Protein AF-A0A936BWC4-F1 (afdb_monomer_lite)

Structure (mmCIF, N/CA/C/O backbone):
data_AF-A0A936BWC4-F1
#
_entry.id   AF-A0A936BWC4-F1
#
loop_
_atom_site.group_PDB
_atom_site.id
_atom_site.type_symbol
_atom_site.label_atom_id
_atom_site.label_alt_id
_atom_site.label_comp_id
_atom_site.label_asym_id
_atom_site.label_entity_id
_atom_site.label_seq_id
_atom_site.pdbx_PDB_ins_code
_atom_site.Cartn_x
_atom_site.Cartn_y
_atom_site.Cartn_z
_atom_site.occupancy
_atom_site.B_iso_or_equiv
_atom_site.auth_seq_id
_atom_site.auth_comp_id
_atom_site.auth_asym_id
_atom_site.auth_atom_id
_atom_site.pdbx_PDB_model_num
ATOM 1 N N . MET A 1 1 ? 7.827 -26.184 -16.602 1.00 57.34 1 MET A N 1
ATOM 2 C CA . MET A 1 1 ? 8.143 -24.738 -16.636 1.00 57.34 1 MET A CA 1
ATOM 3 C C . MET A 1 1 ? 9.654 -24.583 -16.712 1.00 57.34 1 MET A C 1
ATOM 5 O O . MET A 1 1 ? 10.351 -25.409 -16.136 1.00 57.34 1 MET A O 1
ATOM 9 N N . ARG A 1 2 ? 10.163 -23.606 -17.473 1.00 60.75 2 ARG A N 1
ATOM 10 C CA . ARG A 1 2 ? 11.603 -23.289 -17.476 1.00 60.75 2 ARG A CA 1
ATOM 11 C C . ARG A 1 2 ? 11.925 -22.567 -16.154 1.00 60.75 2 ARG A C 1
ATOM 13 O O . ARG A 1 2 ? 11.067 -21.820 -15.697 1.00 60.75 2 ARG A O 1
ATOM 20 N N . ASN A 1 3 ? 13.107 -22.794 -15.576 1.00 69.69 3 ASN A N 1
ATOM 21 C CA . ASN A 1 3 ? 13.651 -22.078 -14.404 1.00 69.69 3 ASN A CA 1
ATOM 22 C C . ASN A 1 3 ? 12.937 -22.353 -13.057 1.00 69.69 3 ASN A C 1
ATOM 24 O O . ASN A 1 3 ? 12.121 -21.540 -12.626 1.00 69.69 3 ASN A O 1
ATOM 28 N N . PRO A 1 4 ? 13.195 -23.501 -12.395 1.00 76.31 4 PRO A N 1
ATOM 29 C CA . PRO A 1 4 ? 12.682 -23.763 -11.050 1.00 76.31 4 PRO A CA 1
ATOM 30 C C . PRO A 1 4 ? 13.373 -22.867 -10.012 1.00 76.31 4 PRO A C 1
ATOM 32 O O . PRO A 1 4 ? 14.599 -22.812 -9.953 1.00 76.31 4 PRO A O 1
ATOM 35 N N . GLY A 1 5 ? 12.589 -22.208 -9.167 1.00 75.88 5 GLY A N 1
ATOM 36 C CA . GLY A 1 5 ? 13.074 -21.261 -8.176 1.00 75.88 5 GLY A CA 1
ATOM 37 C C . GLY A 1 5 ? 11.948 -20.677 -7.328 1.00 75.88 5 GLY A C 1
ATOM 38 O O . GLY A 1 5 ? 10.837 -20.489 -7.823 1.00 75.88 5 GLY A O 1
ATOM 39 N N . GLY A 1 6 ? 12.238 -20.431 -6.051 1.00 79.69 6 GLY A N 1
ATOM 40 C CA . GLY A 1 6 ? 11.309 -19.837 -5.092 1.00 79.69 6 GLY A CA 1
ATOM 41 C C . GLY A 1 6 ? 11.522 -18.334 -4.912 1.00 79.69 6 GLY A C 1
ATOM 42 O O . GLY A 1 6 ? 12.549 -17.772 -5.311 1.00 79.69 6 GLY A O 1
ATOM 43 N N . ILE A 1 7 ? 10.556 -17.678 -4.268 1.00 82.50 7 ILE A N 1
ATOM 44 C CA . ILE A 1 7 ? 10.569 -16.220 -4.041 1.00 82.50 7 ILE A CA 1
ATOM 45 C C . ILE A 1 7 ? 11.791 -15.781 -3.207 1.00 82.50 7 ILE A C 1
ATOM 47 O O . ILE A 1 7 ? 12.317 -14.680 -3.406 1.00 82.50 7 ILE A O 1
ATOM 51 N N . ASP A 1 8 ? 12.265 -16.653 -2.313 1.00 73.56 8 ASP A N 1
ATOM 52 C CA . ASP A 1 8 ? 13.177 -16.306 -1.219 1.00 73.56 8 ASP A CA 1
ATOM 53 C C . ASP A 1 8 ? 14.677 -16.528 -1.466 1.00 73.56 8 ASP A C 1
ATOM 55 O O . ASP A 1 8 ? 15.467 -16.297 -0.551 1.00 73.56 8 ASP A O 1
ATOM 59 N N . GLY A 1 9 ? 15.141 -16.905 -2.665 1.00 57.78 9 GLY A N 1
ATOM 60 C CA . GLY A 1 9 ? 16.605 -16.980 -2.822 1.00 57.78 9 GLY A CA 1
ATOM 61 C C . GLY A 1 9 ? 17.213 -17.566 -4.082 1.00 57.78 9 GLY A C 1
ATOM 62 O O . GLY A 1 9 ? 18.436 -17.586 -4.192 1.00 57.78 9 GLY A O 1
ATOM 63 N N . THR A 1 10 ? 16.428 -18.022 -5.050 1.00 61.81 10 THR A N 1
ATOM 64 C CA . THR A 1 10 ? 16.992 -18.476 -6.327 1.00 61.81 10 THR A CA 1
ATOM 65 C C . THR A 1 10 ? 17.043 -17.310 -7.307 1.00 61.81 10 THR A C 1
ATOM 67 O O . THR A 1 10 ? 16.024 -16.677 -7.581 1.00 61.81 10 THR A O 1
ATOM 70 N N . GLY A 1 11 ? 18.234 -16.999 -7.825 1.00 60.53 11 GLY A N 1
ATOM 71 C CA . GLY A 1 11 ? 18.373 -16.065 -8.941 1.00 60.53 11 GLY A CA 1
ATOM 72 C C . GLY A 1 11 ? 17.590 -16.569 -10.157 1.00 60.53 11 GLY A C 1
ATOM 73 O O . GLY A 1 11 ? 17.569 -17.764 -10.423 1.00 60.53 11 GLY A O 1
ATOM 74 N N . TYR A 1 12 ? 16.950 -15.657 -10.890 1.00 61.03 12 TYR A N 1
ATOM 75 C CA . TYR A 1 12 ? 16.032 -15.988 -11.990 1.00 61.03 12 TYR A CA 1
ATOM 76 C C . TYR A 1 12 ? 16.697 -16.710 -13.184 1.00 61.03 12 TYR A C 1
ATOM 78 O O . TYR A 1 12 ? 16.016 -17.391 -13.957 1.00 61.03 12 TYR A O 1
ATOM 86 N N . LEU A 1 13 ? 18.009 -16.537 -13.390 1.00 62.19 13 LEU A N 1
ATOM 87 C CA . LEU A 1 13 ? 18.716 -17.171 -14.506 1.00 62.19 13 LEU A CA 1
ATOM 88 C C . LEU A 1 13 ? 19.193 -18.577 -14.145 1.00 62.19 13 LEU A C 1
ATOM 90 O O . LEU A 1 13 ? 19.950 -18.766 -13.193 1.00 62.19 13 LEU A O 1
ATOM 94 N N . HIS A 1 14 ? 18.805 -19.532 -14.987 1.00 54.62 14 HIS A N 1
ATOM 95 C CA . HIS A 1 14 ? 19.288 -20.906 -14.978 1.00 54.62 14 HIS A CA 1
ATOM 96 C C . HIS A 1 14 ? 19.858 -21.228 -16.362 1.00 54.62 14 HIS A C 1
ATOM 98 O O . HIS A 1 14 ? 19.198 -20.978 -17.371 1.00 54.62 14 HIS A O 1
ATOM 104 N N . GLY A 1 15 ? 21.068 -21.780 -16.406 1.00 55.44 15 GLY A N 1
ATOM 105 C CA . GLY A 1 15 ? 21.727 -22.202 -17.641 1.00 55.44 15 GLY A CA 1
ATOM 106 C C . GLY A 1 15 ? 23.245 -22.045 -17.582 1.00 55.44 15 GLY A C 1
ATOM 107 O O . GLY A 1 15 ? 23.759 -21.144 -16.917 1.00 55.44 15 GLY A O 1
ATOM 108 N N . ASP A 1 16 ? 23.949 -22.919 -18.298 1.00 45.16 16 ASP A N 1
ATOM 109 C CA . ASP A 1 16 ? 25.395 -22.826 -18.488 1.00 45.16 16 ASP A CA 1
ATOM 110 C C . ASP A 1 16 ? 25.703 -21.651 -19.431 1.00 45.16 16 ASP A C 1
ATOM 112 O O . ASP A 1 16 ? 25.158 -21.568 -20.531 1.00 45.16 16 ASP A O 1
ATOM 116 N N . GLY A 1 17 ? 26.547 -20.711 -18.993 1.00 56.59 17 GLY A N 1
ATOM 117 C CA . GLY A 1 17 ? 26.944 -19.540 -19.794 1.00 56.59 17 GLY A CA 1
ATOM 118 C C . GLY A 1 17 ? 26.874 -18.193 -19.074 1.00 56.59 17 GLY A C 1
ATOM 119 O O . GLY A 1 17 ? 27.332 -17.190 -19.622 1.00 56.59 17 GLY A O 1
ATOM 120 N N . HIS A 1 18 ? 26.354 -18.147 -17.845 1.00 62.75 18 HIS A N 1
ATOM 121 C CA . HIS A 1 18 ? 26.361 -16.930 -17.035 1.00 62.75 18 HIS A CA 1
ATOM 122 C C . HIS A 1 18 ? 27.593 -16.861 -16.132 1.00 62.75 18 HIS A C 1
ATOM 124 O O . HIS A 1 18 ? 27.935 -17.814 -15.432 1.00 62.75 18 HIS A O 1
ATOM 130 N N . SER A 1 19 ? 28.280 -15.718 -16.126 1.00 61.59 19 SER A N 1
ATOM 131 C CA . SER A 1 19 ? 29.430 -15.528 -15.238 1.00 61.59 19 SER A CA 1
ATOM 132 C C . SER A 1 19 ? 28.981 -15.418 -13.775 1.00 61.59 19 SER A C 1
ATOM 134 O O . SER A 1 19 ? 27.882 -14.950 -13.473 1.00 61.59 19 SER A O 1
ATOM 136 N N . ALA A 1 20 ? 29.854 -15.768 -12.827 1.00 61.00 20 ALA A N 1
ATOM 137 C CA . ALA A 1 20 ? 29.590 -15.554 -11.399 1.00 61.00 20 ALA A CA 1
ATOM 138 C C . ALA A 1 20 ? 29.299 -14.071 -11.066 1.00 61.00 20 ALA A C 1
ATOM 140 O O . ALA A 1 20 ? 28.555 -13.767 -10.136 1.00 61.00 20 ALA A O 1
ATOM 141 N N . LEU A 1 21 ? 29.854 -13.145 -11.856 1.00 61.41 21 LEU A N 1
ATOM 142 C CA . LEU A 1 21 ? 29.560 -11.711 -11.796 1.00 61.41 21 LEU A CA 1
ATOM 143 C C . LEU A 1 21 ? 28.125 -11.398 -12.234 1.00 61.41 21 LEU A C 1
ATOM 145 O O . LEU A 1 21 ? 27.461 -10.610 -11.569 1.00 61.41 21 LEU A O 1
ATOM 149 N N . GLN A 1 22 ? 27.625 -12.045 -13.291 1.00 61.91 22 GLN A N 1
ATOM 150 C CA . GLN A 1 22 ? 26.219 -11.943 -13.685 1.00 61.91 22 GLN A CA 1
ATOM 151 C C . GLN A 1 22 ? 25.312 -12.514 -12.595 1.00 61.91 22 GLN A C 1
ATOM 153 O O . GLN A 1 22 ? 24.402 -11.819 -12.173 1.00 61.91 22 GLN A O 1
ATOM 158 N N . HIS A 1 23 ? 25.606 -13.691 -12.034 1.00 62.25 23 HIS A N 1
ATOM 159 C CA . HIS A 1 23 ? 24.830 -14.242 -10.911 1.00 62.25 23 HIS A CA 1
ATOM 160 C C . HIS A 1 23 ? 24.788 -13.330 -9.679 1.00 62.25 23 HIS A C 1
ATOM 162 O O . HIS A 1 23 ? 23.748 -13.235 -9.037 1.00 62.25 23 HIS A O 1
ATOM 168 N N . ARG A 1 24 ? 25.876 -12.612 -9.373 1.00 60.53 24 ARG A N 1
ATOM 169 C CA . ARG A 1 24 ? 25.911 -11.613 -8.288 1.00 60.53 24 ARG A CA 1
ATOM 170 C C . ARG A 1 24 ? 25.201 -10.302 -8.634 1.00 60.53 24 ARG A C 1
ATOM 172 O O . ARG A 1 24 ? 24.780 -9.592 -7.728 1.00 60.53 24 ARG A O 1
ATOM 179 N N . ALA A 1 25 ? 25.098 -9.971 -9.919 1.00 59.25 25 ALA A N 1
ATOM 180 C CA . ALA A 1 25 ? 24.370 -8.805 -10.414 1.00 59.25 25 ALA A CA 1
ATOM 181 C C . ALA A 1 25 ? 22.876 -9.088 -10.653 1.00 59.25 25 ALA A C 1
ATOM 183 O O . ALA A 1 25 ? 22.108 -8.154 -10.878 1.00 59.25 25 ALA A O 1
ATOM 184 N N . LEU A 1 26 ? 22.469 -10.360 -10.632 1.00 62.72 26 LEU A N 1
ATOM 185 C CA . LEU A 1 26 ? 21.090 -10.786 -10.813 1.00 62.72 26 LEU A CA 1
ATOM 186 C C . LEU A 1 26 ? 20.379 -10.790 -9.473 1.00 62.72 26 LEU A C 1
ATOM 188 O O . LEU A 1 26 ? 20.760 -11.477 -8.528 1.00 62.72 26 LEU A O 1
ATOM 192 N N . TYR A 1 27 ? 19.323 -9.998 -9.411 1.00 71.88 27 TYR A N 1
ATOM 193 C CA . TYR A 1 27 ? 18.549 -9.831 -8.202 1.00 71.88 27 TYR A CA 1
ATOM 194 C C . TYR A 1 27 ? 17.440 -10.880 -8.100 1.00 71.88 27 TYR A C 1
ATOM 196 O O . TYR A 1 27 ? 16.947 -11.400 -9.102 1.00 71.88 27 TYR A O 1
ATOM 204 N N . GLY A 1 28 ? 17.030 -11.169 -6.865 1.00 82.25 28 GLY A N 1
ATOM 205 C CA . GLY A 1 28 ? 15.888 -12.035 -6.590 1.00 82.25 28 GLY A CA 1
ATOM 206 C C . GLY A 1 28 ? 14.554 -11.401 -6.990 1.00 82.25 28 GLY A C 1
ATOM 207 O O . GLY A 1 28 ? 14.457 -10.209 -7.298 1.00 82.25 28 GLY A O 1
ATOM 208 N N . HIS A 1 29 ? 13.489 -12.196 -6.914 1.00 86.38 29 HIS A N 1
ATOM 209 C CA . HIS A 1 29 ? 12.142 -11.784 -7.310 1.00 86.38 29 HIS A CA 1
ATOM 210 C C . HIS A 1 29 ? 11.643 -10.522 -6.591 1.00 86.38 29 HIS A C 1
ATOM 212 O O . HIS A 1 29 ? 10.951 -9.714 -7.205 1.00 86.38 29 HIS A O 1
ATOM 218 N N . ARG A 1 30 ? 12.068 -10.295 -5.339 1.00 84.75 30 ARG A N 1
ATOM 219 C CA . ARG A 1 30 ? 11.757 -9.078 -4.566 1.00 84.75 30 ARG A CA 1
ATOM 220 C C . ARG A 1 30 ? 12.233 -7.790 -5.248 1.00 84.75 30 ARG A C 1
ATOM 222 O O . ARG A 1 30 ? 11.530 -6.791 -5.229 1.00 84.75 30 ARG A O 1
ATOM 229 N N . HIS A 1 31 ? 13.394 -7.805 -5.899 1.00 87.06 31 HIS A N 1
ATOM 230 C CA . HIS A 1 31 ? 13.870 -6.644 -6.663 1.00 87.06 31 HIS A CA 1
ATOM 231 C C . HIS A 1 31 ? 13.087 -6.456 -7.958 1.00 87.06 31 HIS A C 1
ATOM 233 O O . HIS A 1 31 ? 12.787 -5.333 -8.353 1.00 87.06 31 HIS A O 1
ATOM 239 N N . LEU A 1 32 ? 12.714 -7.559 -8.610 1.00 89.50 32 LEU A N 1
ATOM 240 C CA . LEU A 1 32 ? 11.912 -7.507 -9.831 1.00 89.50 32 LEU A CA 1
ATOM 241 C C . LEU A 1 32 ? 10.519 -6.915 -9.579 1.00 89.50 32 LEU A C 1
ATOM 243 O O . LEU A 1 32 ? 9.975 -6.287 -10.481 1.00 89.50 32 LEU A O 1
ATOM 247 N N . VAL A 1 33 ? 9.977 -7.026 -8.359 1.00 92.00 33 VAL A N 1
ATOM 248 C CA . VAL A 1 33 ? 8.774 -6.283 -7.938 1.00 92.00 33 VAL A CA 1
ATOM 249 C C . VAL A 1 33 ? 8.997 -4.772 -8.051 1.00 92.00 33 VAL A C 1
ATOM 251 O O . VAL A 1 33 ? 8.163 -4.077 -8.625 1.00 92.00 33 VAL A O 1
ATOM 254 N N . LEU A 1 34 ? 10.140 -4.256 -7.583 1.00 92.31 34 LEU A N 1
ATOM 255 C CA . LEU A 1 34 ? 10.470 -2.826 -7.667 1.00 92.31 34 LEU A CA 1
ATOM 256 C C . LEU A 1 34 ? 10.595 -2.356 -9.121 1.00 92.31 34 LEU A C 1
ATOM 258 O O . LEU A 1 34 ? 10.122 -1.272 -9.462 1.00 92.31 34 LEU A O 1
ATOM 262 N N . VAL A 1 35 ? 11.198 -3.182 -9.982 1.00 91.81 35 VAL A N 1
ATOM 263 C CA . VAL A 1 35 ? 11.299 -2.911 -11.425 1.00 91.81 35 VAL A CA 1
ATOM 264 C C . VAL A 1 35 ? 9.915 -2.914 -12.079 1.00 91.81 35 VAL A C 1
ATOM 266 O O . VAL A 1 35 ? 9.596 -1.981 -12.811 1.00 91.81 35 VAL A O 1
ATOM 269 N N . ALA A 1 36 ? 9.072 -3.911 -11.792 1.00 92.19 36 ALA A N 1
ATOM 270 C CA . ALA A 1 36 ? 7.712 -3.997 -12.329 1.00 92.19 36 ALA A CA 1
ATOM 271 C C . ALA A 1 36 ? 6.877 -2.768 -11.951 1.00 92.19 36 ALA A C 1
ATOM 273 O O . ALA A 1 36 ? 6.247 -2.139 -12.800 1.00 92.19 36 ALA A O 1
ATOM 274 N N . ASN A 1 37 ? 6.937 -2.392 -10.676 1.00 93.12 37 ASN A N 1
ATOM 275 C CA . ASN A 1 37 ? 6.258 -1.228 -10.126 1.00 93.12 37 ASN A CA 1
ATOM 276 C C . ASN A 1 37 ? 6.758 0.081 -10.762 1.00 93.12 37 ASN A C 1
ATOM 278 O O . ASN A 1 37 ? 5.962 0.936 -11.148 1.00 93.12 37 ASN A O 1
ATOM 282 N N . LEU A 1 38 ? 8.071 0.228 -10.955 1.00 91.44 38 LEU A N 1
ATOM 283 C CA . LEU A 1 38 ? 8.646 1.354 -11.694 1.00 91.44 38 LEU A CA 1
ATOM 284 C C . LEU A 1 38 ? 8.136 1.411 -13.146 1.00 91.44 38 LEU A C 1
ATOM 286 O O . LEU A 1 38 ? 7.826 2.490 -13.659 1.00 91.44 38 LEU A O 1
ATOM 290 N N . PHE A 1 39 ? 8.047 0.262 -13.815 1.00 91.19 39 PHE A N 1
ATOM 291 C CA . PHE A 1 39 ? 7.600 0.172 -15.204 1.00 91.19 39 PHE A CA 1
ATOM 292 C C . PHE A 1 39 ? 6.130 0.552 -15.332 1.00 91.19 39 PHE A C 1
ATOM 294 O O . PHE A 1 39 ? 5.790 1.370 -16.184 1.00 91.19 39 PHE A O 1
ATOM 301 N N . GLN A 1 40 ? 5.269 0.071 -14.436 1.00 91.44 40 GLN A N 1
ATOM 302 C CA . GLN A 1 40 ? 3.875 0.505 -14.405 1.00 91.44 40 GLN A CA 1
ATOM 303 C C . GLN A 1 40 ? 3.752 2.021 -14.227 1.00 91.44 40 GLN A C 1
ATOM 305 O O . GLN A 1 40 ? 3.040 2.674 -14.989 1.00 91.44 40 GLN A O 1
ATOM 310 N N . ARG A 1 41 ? 4.503 2.608 -13.291 1.00 89.56 41 ARG A N 1
ATOM 311 C CA . ARG A 1 41 ? 4.465 4.057 -13.038 1.00 89.56 41 ARG A CA 1
ATOM 312 C C . ARG A 1 41 ? 4.967 4.909 -14.199 1.00 89.56 41 ARG A C 1
ATOM 314 O O . ARG A 1 41 ? 4.612 6.080 -14.296 1.00 89.56 41 ARG A O 1
ATOM 321 N N . THR A 1 42 ? 5.809 4.344 -15.055 1.00 87.88 42 THR A N 1
ATOM 322 C CA . THR A 1 42 ? 6.342 5.019 -16.246 1.00 87.88 42 THR A CA 1
ATOM 323 C C . THR A 1 42 ? 5.557 4.694 -17.517 1.00 87.88 42 THR A C 1
ATOM 325 O O . THR A 1 42 ? 5.918 5.181 -18.588 1.00 87.88 42 THR A O 1
ATOM 328 N N . GLY A 1 43 ? 4.474 3.916 -17.401 1.00 87.75 43 GLY A N 1
ATOM 329 C CA . GLY A 1 43 ? 3.638 3.487 -18.521 1.00 87.75 43 GLY A CA 1
ATOM 330 C C . GLY A 1 43 ? 4.265 2.393 -19.388 1.00 87.75 43 GLY A C 1
ATOM 331 O O . GLY A 1 43 ? 3.798 2.173 -20.493 1.00 87.75 43 GLY A O 1
ATOM 332 N N . LEU A 1 44 ? 5.318 1.722 -18.916 1.00 88.12 44 LEU A N 1
ATOM 333 C CA . LEU A 1 44 ? 6.077 0.689 -19.639 1.00 88.12 44 LEU A CA 1
ATOM 334 C C . LEU A 1 44 ? 5.716 -0.747 -19.230 1.00 88.12 44 LEU A C 1
ATOM 336 O O . LEU A 1 44 ? 6.350 -1.713 -19.660 1.00 88.12 44 LEU A O 1
ATOM 340 N N . GLY A 1 45 ? 4.748 -0.913 -18.332 1.00 88.81 45 GLY A N 1
ATOM 341 C CA . GLY A 1 45 ? 4.392 -2.216 -17.790 1.00 88.81 45 GLY A CA 1
ATOM 342 C C . GLY A 1 45 ? 2.979 -2.256 -17.219 1.00 88.81 45 GLY A C 1
ATOM 343 O O . GLY A 1 45 ? 2.422 -1.218 -16.861 1.00 88.81 45 GLY A O 1
ATOM 344 N N . PRO A 1 46 ? 2.383 -3.453 -17.121 1.00 89.56 46 PRO A N 1
ATOM 345 C CA . PRO A 1 46 ? 1.126 -3.635 -16.415 1.00 89.56 46 PRO A CA 1
ATOM 346 C C . PRO A 1 46 ? 1.333 -3.472 -14.906 1.00 89.56 46 PRO A C 1
ATOM 348 O O . PRO A 1 46 ? 2.433 -3.676 -14.386 1.00 89.56 46 PRO A O 1
ATOM 351 N N . ARG A 1 47 ? 0.253 -3.186 -14.175 1.00 92.00 47 ARG A N 1
ATOM 352 C CA . ARG A 1 47 ? 0.281 -3.247 -12.711 1.00 92.00 47 ARG A CA 1
ATOM 353 C C . ARG A 1 47 ? 0.593 -4.661 -12.227 1.00 92.00 47 ARG A C 1
ATOM 355 O O . ARG A 1 47 ? -0.027 -5.615 -12.684 1.00 92.00 47 ARG A O 1
ATOM 362 N N . LEU A 1 48 ? 1.510 -4.781 -11.270 1.00 93.56 48 LEU A N 1
ATOM 363 C CA . LEU A 1 48 ? 1.727 -6.005 -10.507 1.00 93.56 48 LEU A CA 1
ATOM 364 C C . LEU A 1 48 ? 0.778 -6.026 -9.300 1.00 93.56 48 LEU A C 1
ATOM 366 O O . LEU A 1 48 ? 0.785 -5.104 -8.483 1.00 93.56 48 LEU A O 1
ATOM 370 N N . TYR A 1 49 ? -0.049 -7.063 -9.209 1.00 94.06 49 TYR A N 1
ATOM 371 C CA . TYR A 1 49 ? -0.985 -7.272 -8.103 1.00 94.06 49 TYR A CA 1
ATOM 372 C C . TYR A 1 49 ? -0.438 -8.226 -7.054 1.00 94.06 49 TYR A C 1
ATOM 374 O O . TYR A 1 49 ? -0.701 -8.035 -5.870 1.00 94.06 49 TYR A O 1
ATOM 382 N N . ASP A 1 50 ? 0.320 -9.240 -7.474 1.00 93.25 50 ASP A N 1
ATOM 383 C CA . ASP A 1 50 ? 0.851 -10.230 -6.549 1.00 93.25 50 ASP A CA 1
ATOM 384 C C . ASP A 1 50 ? 2.052 -11.002 -7.101 1.00 93.25 50 ASP A C 1
ATOM 386 O O . ASP A 1 50 ? 2.286 -11.054 -8.312 1.00 93.25 50 ASP A O 1
ATOM 390 N N . LEU A 1 51 ? 2.776 -11.641 -6.188 1.00 91.56 51 LEU A N 1
ATOM 391 C CA . LEU A 1 51 ? 3.793 -12.641 -6.453 1.00 91.56 51 LEU A CA 1
ATOM 392 C C . LEU A 1 51 ? 3.358 -13.950 -5.788 1.00 91.56 51 LEU A C 1
ATOM 394 O O . LEU A 1 51 ? 3.152 -13.995 -4.577 1.00 91.56 51 LEU A O 1
ATOM 398 N N . VAL A 1 52 ? 3.209 -15.009 -6.578 1.00 91.69 52 VAL A N 1
ATOM 399 C CA . VAL A 1 52 ? 2.781 -16.324 -6.090 1.00 91.69 52 VAL A CA 1
ATOM 400 C C . VAL A 1 52 ? 3.880 -17.349 -6.297 1.00 91.69 52 VAL A C 1
ATOM 402 O O . VAL A 1 52 ? 4.592 -17.314 -7.300 1.00 91.69 52 VAL A O 1
ATOM 405 N N . GLU A 1 53 ? 3.996 -18.285 -5.365 1.00 92.06 53 GLU A N 1
ATOM 406 C CA . GLU A 1 53 ? 4.843 -19.458 -5.526 1.00 92.06 53 GLU A CA 1
ATOM 407 C C . GLU A 1 53 ? 3.969 -20.658 -5.897 1.00 92.06 53 GLU A C 1
ATOM 409 O O . GLU A 1 53 ? 3.009 -20.997 -5.207 1.00 92.06 53 GLU A O 1
ATOM 414 N N . LEU A 1 54 ? 4.278 -21.278 -7.031 1.00 91.38 54 LEU A N 1
ATOM 415 C CA . LEU A 1 54 ? 3.646 -22.495 -7.515 1.00 91.38 54 LEU A CA 1
ATOM 416 C C . LEU A 1 54 ? 4.552 -23.662 -7.144 1.00 91.38 54 LEU A C 1
ATOM 418 O O . LEU A 1 54 ? 5.710 -23.678 -7.553 1.00 91.38 54 LEU A O 1
ATOM 422 N N . THR A 1 55 ? 4.041 -24.648 -6.416 1.00 91.50 55 THR A N 1
ATOM 423 C CA . THR A 1 55 ? 4.811 -25.837 -6.031 1.00 91.50 55 THR A CA 1
ATOM 424 C C . THR A 1 55 ? 4.231 -27.093 -6.673 1.00 91.50 55 THR A C 1
ATOM 426 O O . THR A 1 55 ? 3.017 -27.258 -6.797 1.00 91.50 55 THR A O 1
ATOM 429 N N . GLY A 1 56 ? 5.103 -27.989 -7.136 1.00 92.38 56 GLY A N 1
ATOM 430 C CA . GLY A 1 56 ? 4.690 -29.237 -7.773 1.00 92.38 56 GLY A CA 1
ATOM 431 C C . GLY A 1 56 ? 5.875 -30.128 -8.126 1.00 92.38 56 GLY A C 1
ATOM 432 O O . GLY A 1 56 ? 6.894 -29.650 -8.613 1.00 92.38 56 GLY A O 1
ATOM 433 N N . GLY A 1 57 ? 5.763 -31.433 -7.859 1.00 91.06 57 GLY A N 1
ATOM 434 C CA . GLY A 1 57 ? 6.825 -32.398 -8.176 1.00 91.06 57 GLY A CA 1
ATOM 435 C C . GLY A 1 57 ? 8.167 -32.108 -7.487 1.00 91.06 57 GLY A C 1
ATOM 436 O O . GLY A 1 57 ? 9.213 -32.357 -8.075 1.00 91.06 57 GLY A O 1
ATOM 437 N N . GLY A 1 58 ? 8.145 -31.533 -6.277 1.00 89.06 58 GLY A N 1
ATOM 438 C CA . GLY A 1 58 ? 9.355 -31.147 -5.537 1.00 89.06 58 GLY A CA 1
ATOM 439 C C . GLY A 1 58 ? 10.061 -29.893 -6.068 1.00 89.06 58 GLY A C 1
ATOM 440 O O . GLY A 1 58 ? 11.172 -29.598 -5.640 1.00 89.06 58 GLY A O 1
ATOM 441 N N . GLN A 1 59 ? 9.442 -29.161 -6.996 1.00 89.81 59 GLN A N 1
ATOM 442 C CA . GLN A 1 59 ? 9.954 -27.905 -7.538 1.00 89.81 59 GLN A CA 1
ATOM 443 C C . GLN A 1 59 ? 9.033 -26.740 -7.173 1.00 89.81 59 GLN A C 1
ATOM 445 O O . GLN A 1 59 ? 7.837 -26.930 -6.936 1.00 89.81 59 GLN A O 1
ATOM 450 N N . ALA A 1 60 ? 9.613 -25.543 -7.148 1.00 89.12 60 ALA A N 1
ATOM 451 C CA . ALA A 1 60 ? 8.908 -24.281 -6.993 1.00 89.12 60 ALA A CA 1
ATOM 452 C C . ALA A 1 60 ? 9.091 -23.427 -8.253 1.00 89.12 60 ALA A C 1
ATOM 454 O O . ALA A 1 60 ? 10.124 -23.509 -8.924 1.00 89.12 60 ALA A O 1
ATOM 455 N N . TRP A 1 61 ? 8.096 -22.605 -8.564 1.00 88.69 61 TRP A N 1
ATOM 456 C CA . TRP A 1 61 ? 8.153 -21.580 -9.599 1.00 88.69 61 TRP A CA 1
ATOM 457 C C . TRP A 1 61 ? 7.518 -20.305 -9.085 1.00 88.69 61 TRP A C 1
ATOM 459 O O . TRP A 1 61 ? 6.519 -20.345 -8.372 1.00 88.69 61 TRP A O 1
ATOM 469 N N . VAL A 1 62 ? 8.031 -19.168 -9.530 1.00 89.38 62 VAL A N 1
ATOM 470 C CA . VAL A 1 62 ? 7.435 -17.875 -9.212 1.00 89.38 62 VAL A CA 1
ATOM 471 C C . VAL A 1 62 ? 6.533 -17.408 -10.349 1.00 89.38 62 VAL A C 1
ATOM 473 O O . VAL A 1 62 ? 6.959 -17.284 -11.499 1.00 89.38 62 VAL A O 1
ATOM 476 N N . GLY A 1 63 ? 5.277 -17.128 -10.014 1.00 90.06 63 GLY A N 1
ATOM 477 C CA . GLY A 1 63 ? 4.291 -16.501 -10.883 1.00 90.06 63 GLY A CA 1
ATOM 478 C C . GLY A 1 63 ? 4.077 -15.035 -10.512 1.00 90.06 63 GLY A C 1
ATOM 479 O O . GLY A 1 63 ? 3.958 -14.690 -9.340 1.00 90.06 63 GLY A O 1
ATOM 480 N N . TYR A 1 64 ? 3.987 -14.172 -11.520 1.00 91.25 64 TYR A N 1
ATOM 481 C CA . TYR A 1 64 ? 3.627 -12.765 -11.352 1.00 91.25 64 TYR A CA 1
ATOM 482 C C . TYR A 1 64 ? 2.161 -12.583 -11.739 1.00 91.25 64 TYR A C 1
ATOM 484 O O . TYR A 1 64 ? 1.780 -12.861 -12.878 1.00 91.25 64 TYR A O 1
ATOM 492 N N . VAL A 1 65 ? 1.337 -12.104 -10.808 1.00 93.06 65 VAL A N 1
ATOM 493 C CA . VAL A 1 65 ? -0.065 -11.774 -11.078 1.00 93.06 65 VAL A CA 1
ATOM 494 C C . VAL A 1 65 ? -0.123 -10.321 -11.517 1.00 93.06 65 VAL A C 1
ATOM 496 O O . VAL A 1 65 ? 0.050 -9.414 -10.707 1.00 93.06 65 VAL A O 1
ATOM 499 N N . VAL A 1 66 ? -0.344 -10.090 -12.808 1.00 91.56 66 VAL A N 1
ATOM 500 C CA . VAL A 1 66 ? -0.320 -8.751 -13.410 1.00 91.56 66 VAL A CA 1
ATOM 501 C C . VAL A 1 66 ? -1.676 -8.360 -13.985 1.00 91.56 66 VAL A C 1
ATOM 503 O O . VAL A 1 66 ? -2.519 -9.210 -14.273 1.00 91.56 66 VAL A O 1
ATOM 506 N N . GLN A 1 67 ? -1.875 -7.060 -14.183 1.00 89.94 67 GLN A N 1
ATOM 507 C CA . GLN A 1 67 ? -3.004 -6.519 -14.924 1.00 89.94 67 GLN A CA 1
ATOM 508 C C . GLN A 1 67 ? -3.104 -7.161 -16.302 1.00 89.94 67 GLN A C 1
ATOM 510 O O . GLN A 1 67 ? -2.123 -7.262 -17.040 1.00 89.94 67 GLN A O 1
ATOM 515 N N . HIS A 1 68 ? -4.319 -7.595 -16.630 1.00 86.75 68 HIS A N 1
ATOM 516 C CA . HIS A 1 68 ? -4.602 -8.222 -17.904 1.00 86.75 68 HIS A CA 1
ATOM 517 C C . HIS A 1 68 ? -4.344 -7.243 -19.056 1.00 86.75 68 HIS A C 1
ATOM 519 O O . HIS A 1 68 ? -4.909 -6.150 -19.101 1.00 86.75 68 HIS A O 1
ATOM 525 N N . ALA A 1 69 ? -3.505 -7.678 -19.992 1.00 81.44 69 ALA A N 1
ATOM 526 C CA . ALA A 1 69 ? -3.268 -7.035 -21.271 1.00 81.44 69 ALA A CA 1
ATOM 527 C C . ALA A 1 69 ? -4.068 -7.793 -22.342 1.00 81.44 69 ALA A C 1
ATOM 529 O O . ALA A 1 69 ? -3.855 -9.003 -22.467 1.00 81.44 69 ALA A O 1
ATOM 530 N N . PRO A 1 70 ? -4.931 -7.139 -23.142 1.00 71.44 70 PRO A N 1
ATOM 531 C CA . PRO A 1 70 ? -5.789 -7.803 -24.132 1.00 71.44 70 PRO A CA 1
ATOM 532 C C . PRO A 1 70 ? -5.035 -8.500 -25.284 1.00 71.44 70 PRO A C 1
ATOM 534 O O . PRO A 1 70 ? -5.651 -9.036 -26.198 1.00 71.44 70 PRO A O 1
ATOM 537 N N . GLY A 1 71 ? -3.702 -8.559 -25.241 1.00 69.31 71 GLY A N 1
ATOM 538 C CA . GLY A 1 71 ? -2.909 -9.477 -26.055 1.00 69.31 71 GLY A CA 1
ATOM 539 C C . GLY A 1 71 ? -2.792 -9.092 -27.527 1.00 69.31 71 GLY A C 1
ATOM 540 O O . GLY A 1 71 ? -2.303 -9.911 -28.304 1.00 69.31 71 GLY A O 1
ATOM 541 N N . ALA A 1 72 ? -3.194 -7.875 -27.907 1.00 81.12 72 ALA A N 1
ATOM 542 C CA . ALA A 1 72 ? -2.990 -7.360 -29.256 1.00 81.12 72 ALA A CA 1
ATOM 543 C C . ALA A 1 72 ? -1.497 -7.388 -29.622 1.00 81.12 72 ALA A C 1
ATOM 545 O O . ALA A 1 72 ? -0.626 -7.210 -28.769 1.00 81.12 72 ALA A O 1
ATOM 546 N N . THR A 1 73 ? -1.178 -7.633 -30.888 1.00 81.75 73 THR A N 1
ATOM 547 C CA . THR A 1 73 ? 0.200 -7.518 -31.373 1.00 81.75 73 THR A CA 1
ATOM 548 C C . THR A 1 73 ? 0.608 -6.055 -31.403 1.00 81.75 73 THR A C 1
ATOM 550 O O . THR A 1 73 ? -0.101 -5.229 -31.970 1.00 81.75 73 THR A O 1
ATOM 553 N N . VAL A 1 74 ? 1.762 -5.755 -30.818 1.00 86.44 74 VAL A N 1
ATOM 554 C CA . VAL A 1 74 ? 2.354 -4.418 -30.828 1.00 86.44 74 VAL A CA 1
ATOM 555 C C . VAL A 1 74 ? 2.834 -4.074 -32.236 1.00 86.44 74 VAL A C 1
ATOM 557 O O . VAL A 1 74 ? 3.521 -4.875 -32.875 1.00 86.44 74 VAL A O 1
ATOM 560 N N . SER A 1 75 ? 2.489 -2.886 -32.725 1.00 89.00 75 SER A N 1
ATOM 561 C CA . SER A 1 75 ? 3.021 -2.374 -33.989 1.00 89.00 75 SER A CA 1
ATOM 562 C C . SER A 1 75 ? 4.506 -2.010 -33.863 1.00 89.00 75 SER A C 1
ATOM 564 O O . SER A 1 75 ? 5.007 -1.685 -32.788 1.00 89.00 75 SER A O 1
ATOM 566 N N . ALA A 1 76 ? 5.240 -2.000 -34.978 1.00 90.81 76 ALA A N 1
ATOM 567 C CA . ALA A 1 76 ? 6.648 -1.594 -34.961 1.00 90.81 76 ALA A CA 1
ATOM 568 C C . ALA A 1 76 ? 6.850 -0.176 -34.389 1.00 90.81 76 ALA A C 1
ATOM 570 O O . ALA A 1 76 ? 7.800 0.046 -33.642 1.00 90.81 76 ALA A O 1
ATOM 571 N N . ALA A 1 77 ? 5.938 0.753 -34.696 1.00 90.62 77 ALA A N 1
ATOM 572 C CA . ALA A 1 77 ? 5.990 2.135 -34.223 1.00 90.62 77 ALA A CA 1
ATOM 573 C C . ALA A 1 77 ? 5.766 2.238 -32.709 1.00 90.62 77 ALA A C 1
ATOM 575 O O . ALA A 1 77 ? 6.540 2.902 -32.019 1.00 90.62 77 ALA A O 1
ATOM 576 N N . GLU A 1 78 ? 4.758 1.537 -32.177 1.00 87.94 78 GLU A N 1
ATOM 577 C CA . GLU A 1 78 ? 4.559 1.444 -30.729 1.00 87.94 78 GLU A CA 1
ATOM 578 C C . GLU A 1 78 ? 5.817 0.871 -30.079 1.00 87.94 78 GLU A C 1
ATOM 580 O O . GLU A 1 78 ? 6.338 1.472 -29.141 1.00 87.94 78 GLU A O 1
ATOM 585 N N . CYS A 1 79 ? 6.350 -0.238 -30.613 1.00 89.62 79 CYS A N 1
ATOM 586 C CA . CYS A 1 79 ? 7.538 -0.897 -30.071 1.00 89.62 79 CYS A CA 1
ATOM 587 C C . CYS A 1 79 ? 8.734 0.050 -29.980 1.00 89.62 79 CYS A C 1
ATOM 589 O O . CYS A 1 79 ? 9.367 0.161 -28.927 1.00 89.62 79 CYS A O 1
ATOM 591 N N . GLN A 1 80 ? 8.997 0.793 -31.053 1.00 91.12 80 GLN A N 1
ATOM 592 C CA . GLN A 1 80 ? 10.064 1.785 -31.091 1.00 91.12 80 GLN A CA 1
ATOM 593 C C . GLN A 1 80 ? 9.849 2.902 -30.066 1.00 91.12 80 GLN A C 1
ATOM 595 O O . GLN A 1 80 ? 10.803 3.280 -29.389 1.00 91.12 80 GLN A O 1
ATOM 600 N N . ALA A 1 81 ? 8.616 3.390 -29.898 1.00 89.69 81 ALA A N 1
ATOM 601 C CA . ALA A 1 81 ? 8.297 4.405 -28.895 1.00 89.69 81 ALA A CA 1
ATOM 602 C C . ALA A 1 81 ? 8.518 3.889 -27.461 1.00 89.69 81 ALA A C 1
ATOM 604 O O . ALA A 1 81 ? 9.127 4.576 -26.638 1.00 89.69 81 ALA A O 1
ATOM 605 N N . GLY A 1 82 ? 8.095 2.653 -27.172 1.00 89.12 82 GLY A N 1
ATOM 606 C CA . GLY A 1 82 ? 8.345 1.997 -25.886 1.00 89.12 82 GLY A CA 1
ATOM 607 C C . GLY A 1 82 ? 9.839 1.842 -25.589 1.00 89.12 82 GLY A C 1
ATOM 608 O O . GLY A 1 82 ? 10.304 2.217 -24.512 1.00 89.12 82 GLY A O 1
ATOM 609 N N . LEU A 1 83 ? 10.619 1.366 -26.565 1.00 90.94 83 LEU A N 1
ATOM 610 C CA . LEU A 1 83 ? 12.073 1.229 -26.431 1.00 90.94 83 LEU A CA 1
ATOM 611 C C . LEU A 1 83 ? 12.788 2.574 -26.294 1.00 90.94 83 LEU A C 1
ATOM 613 O O . LEU A 1 83 ? 13.732 2.679 -25.512 1.00 90.94 83 LEU A O 1
ATOM 617 N N . ALA A 1 84 ? 12.355 3.606 -27.021 1.00 92.75 84 ALA A N 1
ATOM 618 C CA . ALA A 1 84 ? 12.891 4.957 -26.874 1.00 92.75 84 ALA A CA 1
ATOM 619 C C . ALA A 1 84 ? 12.696 5.453 -25.436 1.00 92.75 84 ALA A C 1
ATOM 621 O O . ALA A 1 84 ? 13.654 5.878 -24.790 1.00 92.75 84 ALA A O 1
ATOM 622 N N . ARG A 1 85 ? 11.494 5.265 -24.882 1.00 91.75 85 ARG A N 1
ATOM 623 C CA . ARG A 1 85 ? 11.193 5.623 -23.496 1.00 91.75 85 ARG A CA 1
ATOM 624 C C . ARG A 1 85 ? 12.017 4.825 -22.482 1.00 91.75 85 ARG A C 1
ATOM 626 O O . ARG A 1 85 ? 12.496 5.386 -21.497 1.00 91.75 85 ARG A O 1
ATOM 633 N N . MET A 1 86 ? 12.241 3.533 -22.723 1.00 91.88 86 MET A N 1
ATOM 634 C CA . MET A 1 86 ? 13.154 2.727 -21.904 1.00 91.88 86 MET A CA 1
ATOM 635 C C . MET A 1 86 ? 14.590 3.264 -21.944 1.00 91.88 86 MET A C 1
ATOM 637 O O . MET A 1 86 ? 15.233 3.362 -20.898 1.00 91.88 86 MET A O 1
ATOM 641 N N . LYS A 1 87 ? 15.092 3.634 -23.128 1.00 93.56 87 LYS A N 1
ATOM 642 C CA . LYS A 1 87 ? 16.433 4.214 -23.301 1.00 93.56 87 LYS A CA 1
ATOM 643 C C . LYS A 1 87 ? 16.570 5.553 -22.576 1.00 93.56 87 LYS A C 1
ATOM 645 O O . LYS A 1 87 ? 17.590 5.771 -21.929 1.00 93.56 87 LYS A O 1
ATOM 650 N N . GLU A 1 88 ? 15.547 6.407 -22.609 1.00 93.38 88 GLU A N 1
ATOM 651 C CA . GLU A 1 88 ? 15.514 7.667 -21.849 1.00 93.38 88 GLU A CA 1
ATOM 652 C C . GLU A 1 88 ? 15.641 7.434 -20.338 1.00 93.38 88 GLU A C 1
ATOM 654 O O . GLU A 1 88 ? 16.474 8.055 -19.676 1.00 93.38 88 GLU A O 1
ATOM 659 N N . LEU A 1 89 ? 14.849 6.512 -19.780 1.00 91.12 89 LEU A N 1
ATOM 660 C CA . LEU A 1 89 ? 14.901 6.182 -18.351 1.00 91.12 89 LEU A CA 1
ATOM 661 C C . LEU A 1 89 ? 16.242 5.552 -17.956 1.00 91.12 89 LEU A C 1
ATOM 663 O O . LEU A 1 89 ? 16.774 5.847 -16.882 1.00 91.12 89 LEU A O 1
ATOM 667 N N . ALA A 1 90 ? 16.810 4.715 -18.826 1.00 92.44 90 ALA A N 1
ATOM 668 C CA . ALA A 1 90 ? 18.135 4.147 -18.620 1.00 92.44 90 ALA A CA 1
ATOM 669 C C . ALA A 1 90 ? 19.230 5.229 -18.642 1.00 92.44 90 ALA A C 1
ATOM 671 O O . ALA A 1 90 ? 20.088 5.253 -17.759 1.00 92.44 90 ALA A O 1
ATOM 672 N N . ALA A 1 91 ? 19.164 6.175 -19.586 1.00 92.94 91 ALA A N 1
ATOM 673 C CA . ALA A 1 91 ? 20.080 7.315 -19.673 1.00 92.94 91 ALA A CA 1
ATOM 674 C C . ALA A 1 91 ? 19.963 8.255 -18.461 1.00 92.94 91 ALA A C 1
ATOM 676 O O . ALA A 1 91 ? 20.971 8.753 -17.960 1.00 92.94 91 ALA A O 1
ATOM 677 N N . ALA A 1 92 ? 18.753 8.429 -17.921 1.00 89.69 92 ALA A N 1
ATOM 678 C CA . ALA A 1 92 ? 18.510 9.140 -16.665 1.00 89.69 92 ALA A CA 1
ATOM 679 C C . ALA A 1 92 ? 19.006 8.372 -15.419 1.00 89.69 92 ALA A C 1
ATOM 681 O O . ALA A 1 92 ? 18.957 8.887 -14.299 1.00 89.69 92 ALA A O 1
ATOM 682 N N . GLY A 1 93 ? 19.502 7.142 -15.592 1.00 90.31 93 GLY A N 1
ATOM 683 C CA . GLY A 1 93 ? 20.048 6.312 -14.523 1.00 90.31 93 GLY A CA 1
ATOM 684 C C . GLY A 1 93 ? 18.989 5.707 -13.606 1.00 90.31 93 GLY A C 1
ATOM 685 O O . GLY A 1 93 ? 19.322 5.344 -12.479 1.00 90.31 93 GLY A O 1
ATOM 686 N N . VAL A 1 94 ? 17.738 5.610 -14.069 1.00 88.94 94 VAL A N 1
ATOM 687 C CA . VAL A 1 94 ? 16.626 5.003 -13.319 1.00 88.94 94 VAL A CA 1
ATOM 688 C C . VAL A 1 94 ? 16.787 3.481 -13.264 1.00 88.94 94 VAL A C 1
ATOM 690 O O . VAL A 1 94 ? 16.550 2.855 -12.233 1.00 88.94 94 VAL A O 1
ATOM 693 N N . PHE A 1 95 ? 17.240 2.873 -14.358 1.00 91.06 95 PHE A N 1
ATOM 694 C CA . PHE A 1 95 ? 17.621 1.465 -14.409 1.00 91.06 95 PHE A CA 1
ATOM 695 C C . PHE A 1 95 ? 18.759 1.234 -15.409 1.00 91.06 95 PHE A C 1
ATOM 697 O O . PHE A 1 95 ? 19.132 2.124 -16.166 1.00 91.06 95 PHE A O 1
ATOM 704 N N . THR A 1 96 ? 19.319 0.029 -15.415 1.00 90.81 96 THR A N 1
ATOM 705 C CA . THR A 1 96 ? 20.264 -0.452 -16.429 1.00 90.81 96 THR A CA 1
ATOM 706 C C . THR A 1 96 ? 19.796 -1.774 -17.006 1.00 90.81 96 THR A C 1
ATOM 708 O O . THR A 1 96 ? 19.275 -2.611 -16.271 1.00 90.81 96 THR A O 1
ATOM 711 N N . VAL A 1 97 ? 20.019 -1.968 -18.304 1.00 89.94 97 VAL A N 1
ATOM 712 C CA . VAL A 1 97 ? 19.835 -3.259 -18.971 1.00 89.94 97 VAL A CA 1
ATOM 713 C C . VAL A 1 97 ? 21.069 -4.119 -18.700 1.00 89.94 97 VAL A C 1
ATOM 715 O O . VAL A 1 97 ? 22.188 -3.677 -18.953 1.00 89.94 97 VAL A O 1
ATOM 718 N N . VAL A 1 98 ? 20.874 -5.322 -18.160 1.00 87.88 98 VAL A N 1
ATOM 719 C CA . VAL A 1 98 ? 21.951 -6.287 -17.863 1.00 87.88 98 VAL A CA 1
ATOM 720 C C . VAL A 1 98 ? 22.064 -7.399 -18.912 1.00 87.88 98 VAL A C 1
ATOM 722 O O . VAL A 1 98 ? 22.950 -8.247 -18.807 1.00 87.88 98 VAL A O 1
ATOM 725 N N . ALA A 1 99 ? 21.195 -7.392 -19.928 1.00 84.81 99 ALA A N 1
ATOM 726 C CA . ALA A 1 99 ? 21.275 -8.304 -21.064 1.00 84.81 99 ALA A CA 1
ATOM 727 C C . ALA A 1 99 ? 22.632 -8.186 -21.790 1.00 84.81 99 ALA A C 1
ATOM 729 O O . ALA A 1 99 ? 23.139 -7.069 -21.961 1.00 84.81 99 ALA A O 1
ATOM 730 N N . PRO A 1 100 ? 23.220 -9.299 -22.270 1.00 83.62 100 PRO A N 1
ATOM 731 C CA . PRO A 1 100 ? 24.364 -9.247 -23.176 1.00 83.62 100 PRO A CA 1
ATOM 732 C C . PRO A 1 100 ? 24.032 -8.415 -24.425 1.00 83.62 100 PRO A C 1
ATOM 734 O O . PRO A 1 100 ? 23.047 -8.687 -25.103 1.00 83.62 100 PRO A O 1
ATOM 737 N N . GLY A 1 101 ? 24.835 -7.389 -24.719 1.00 86.75 101 GLY A N 1
ATOM 738 C CA . GLY A 1 101 ? 24.565 -6.443 -25.815 1.00 86.75 101 GLY A CA 1
ATOM 739 C C . GLY A 1 101 ? 23.591 -5.310 -25.464 1.00 86.75 101 GLY A C 1
ATOM 740 O O . GLY A 1 101 ? 23.303 -4.465 -26.305 1.00 86.75 101 GLY A O 1
ATOM 741 N N . GLY A 1 102 ? 23.093 -5.239 -24.224 1.00 90.38 102 GLY A N 1
ATOM 742 C CA . GLY A 1 102 ? 22.206 -4.162 -23.783 1.00 90.38 102 GLY A CA 1
ATOM 743 C C . GLY A 1 102 ? 20.928 -4.090 -24.622 1.00 90.38 102 GLY A C 1
ATOM 744 O O . GLY A 1 102 ? 20.229 -5.086 -24.783 1.00 90.38 102 GLY A O 1
ATOM 745 N N . PHE A 1 103 ? 20.626 -2.909 -25.168 1.00 92.50 103 PHE A N 1
ATOM 746 C CA . PHE A 1 103 ? 19.461 -2.700 -26.037 1.00 92.50 103 PHE A CA 1
ATOM 747 C C . PHE A 1 103 ? 19.594 -3.319 -27.437 1.00 92.50 103 PHE A C 1
ATOM 749 O O . PHE A 1 103 ? 18.605 -3.328 -28.165 1.00 92.50 103 PHE A O 1
ATOM 756 N N . ASP A 1 104 ? 20.767 -3.839 -27.808 1.00 92.44 104 ASP A N 1
ATOM 757 C CA . ASP A 1 104 ? 20.969 -4.542 -29.081 1.00 92.44 104 ASP A CA 1
ATOM 758 C C . ASP A 1 104 ? 20.623 -6.041 -28.973 1.00 92.44 104 ASP A C 1
ATOM 760 O O . ASP A 1 104 ? 20.662 -6.773 -29.961 1.00 92.44 104 ASP A O 1
ATOM 764 N N . HIS A 1 105 ? 20.264 -6.521 -27.774 1.00 90.25 105 HIS A N 1
ATOM 765 C CA . HIS A 1 105 ? 19.814 -7.895 -27.557 1.00 90.25 105 HIS A CA 1
ATOM 766 C C . HIS A 1 105 ? 18.481 -8.175 -28.279 1.00 90.25 105 HIS A C 1
ATOM 768 O O . HIS A 1 105 ? 17.610 -7.307 -28.384 1.00 90.25 105 HIS A O 1
ATOM 774 N N . GLN A 1 106 ? 18.278 -9.419 -28.729 1.00 88.81 106 GLN A N 1
ATOM 775 C CA . GLN A 1 106 ? 17.075 -9.830 -29.474 1.00 88.81 106 GLN A CA 1
ATOM 776 C C . GLN A 1 106 ? 15.762 -9.572 -28.713 1.00 88.81 106 GLN A C 1
ATOM 778 O O . GLN A 1 106 ? 14.721 -9.330 -29.324 1.00 88.81 106 GLN A O 1
ATOM 783 N N . ASP A 1 107 ? 15.809 -9.560 -27.377 1.00 87.06 107 ASP A N 1
ATOM 784 C CA . ASP A 1 107 ? 14.649 -9.275 -26.527 1.00 87.06 107 ASP A CA 1
ATOM 785 C C . ASP A 1 107 ? 14.180 -7.814 -26.625 1.00 87.06 107 ASP A C 1
ATOM 787 O O . ASP A 1 107 ? 13.065 -7.513 -26.212 1.00 87.06 107 ASP A O 1
ATOM 791 N N . PHE A 1 108 ? 14.970 -6.923 -27.232 1.00 89.88 108 PHE A N 1
ATOM 792 C CA . PHE A 1 108 ? 14.608 -5.534 -27.532 1.00 89.88 108 PHE A CA 1
ATOM 793 C C . PHE A 1 108 ? 14.429 -5.284 -29.038 1.00 89.88 108 PHE A C 1
ATOM 795 O O . PHE A 1 108 ? 14.373 -4.140 -29.480 1.00 89.88 108 PHE A O 1
ATOM 802 N N . SER A 1 109 ? 14.332 -6.338 -29.855 1.00 91.06 109 SER A N 1
ATOM 803 C CA . SER A 1 109 ? 14.124 -6.202 -31.301 1.00 91.06 109 SER A CA 1
ATOM 804 C C . SER A 1 109 ? 12.640 -6.064 -31.651 1.00 91.06 109 SER A C 1
ATOM 806 O O . SER A 1 109 ? 11.829 -6.961 -31.403 1.00 91.06 109 SER A O 1
ATOM 808 N N . CYS A 1 110 ? 12.275 -4.938 -32.263 1.00 90.56 110 CYS A N 1
ATOM 809 C CA . CYS A 1 110 ? 10.922 -4.703 -32.765 1.00 90.56 110 CYS A CA 1
ATOM 810 C C . CYS A 1 110 ? 10.562 -5.631 -33.939 1.00 90.56 110 CYS A C 1
ATOM 812 O O . CYS A 1 110 ? 11.450 -6.044 -34.683 1.00 90.56 110 CYS A O 1
ATOM 814 N N . PRO A 1 111 ? 9.267 -5.945 -34.146 1.00 88.31 111 PRO A N 1
ATOM 815 C CA . PRO A 1 111 ? 8.089 -5.356 -33.487 1.00 88.31 111 PRO A CA 1
ATOM 816 C C . PRO A 1 111 ? 7.656 -6.031 -32.177 1.00 88.31 111 PRO A C 1
ATOM 818 O O . PRO A 1 111 ? 6.936 -5.421 -31.395 1.00 88.31 111 PRO A O 1
ATOM 821 N N . ALA A 1 112 ? 8.076 -7.272 -31.924 1.00 83.00 112 ALA A N 1
ATOM 822 C CA . ALA A 1 112 ? 7.518 -8.084 -30.840 1.00 83.00 112 ALA A CA 1
ATOM 823 C C . ALA A 1 112 ? 8.430 -8.230 -29.612 1.00 83.00 112 ALA A C 1
ATOM 825 O O . ALA A 1 112 ? 8.018 -8.876 -28.648 1.00 83.00 112 ALA A O 1
ATOM 826 N N . CYS A 1 113 ? 9.655 -7.689 -29.628 1.00 86.19 113 CYS A N 1
ATOM 827 C CA . CYS A 1 113 ? 10.628 -7.833 -28.536 1.00 86.19 113 CYS A CA 1
ATOM 828 C C . CYS A 1 113 ? 10.828 -9.309 -28.147 1.00 86.19 113 CYS A C 1
ATOM 830 O O . CYS A 1 113 ? 10.696 -9.674 -26.982 1.00 86.19 113 CYS A O 1
ATOM 832 N N . ASN A 1 114 ? 11.015 -10.188 -29.140 1.00 86.00 114 ASN A N 1
ATOM 833 C CA . ASN A 1 114 ? 11.049 -11.647 -28.952 1.00 86.00 114 ASN A CA 1
ATOM 834 C C . ASN A 1 114 ? 9.792 -12.224 -28.247 1.00 86.00 114 ASN A C 1
ATOM 836 O O . ASN A 1 114 ? 9.861 -13.151 -27.443 1.00 86.00 114 ASN A O 1
ATOM 840 N N . GLY A 1 115 ? 8.621 -11.632 -28.504 1.00 84.81 115 GLY A N 1
ATOM 841 C CA . GLY A 1 115 ? 7.347 -11.992 -27.870 1.00 84.81 115 GLY A CA 1
ATOM 842 C C . GLY A 1 115 ? 7.126 -11.390 -26.476 1.00 84.81 115 GLY A C 1
ATOM 843 O O . GLY A 1 115 ? 6.088 -11.656 -25.865 1.00 84.81 115 GLY A O 1
ATOM 844 N N . ASN A 1 116 ? 8.064 -10.577 -25.972 1.00 80.38 116 ASN A N 1
ATOM 845 C CA . ASN A 1 116 ? 7.959 -9.919 -24.666 1.00 80.38 116 ASN A CA 1
ATOM 846 C C . ASN A 1 116 ? 7.123 -8.632 -24.695 1.00 80.38 116 ASN A C 1
ATOM 848 O O . ASN A 1 116 ? 6.773 -8.134 -23.626 1.00 80.38 116 ASN A O 1
ATOM 852 N N . ALA A 1 117 ? 6.819 -8.097 -25.881 1.00 83.06 117 ALA A N 1
ATOM 853 C CA . ALA A 1 117 ? 5.952 -6.939 -26.058 1.00 83.06 117 ALA A CA 1
ATOM 854 C C . ALA A 1 117 ? 4.531 -7.380 -26.425 1.00 83.06 117 ALA A C 1
ATOM 856 O O . ALA A 1 117 ? 4.329 -8.122 -27.390 1.00 83.06 117 ALA A O 1
ATOM 857 N N . ARG A 1 118 ? 3.534 -6.905 -25.675 1.00 80.06 118 ARG A N 1
ATOM 858 C CA . ARG A 1 118 ? 2.106 -7.103 -25.988 1.00 80.06 118 ARG A CA 1
ATOM 859 C C . ARG A 1 118 ? 1.377 -5.769 -26.002 1.00 80.06 118 ARG A C 1
ATOM 861 O O . ARG A 1 118 ? 1.825 -4.826 -25.388 1.00 80.06 118 ARG A O 1
ATOM 868 N N . GLY A 1 119 ? 0.288 -5.640 -26.740 1.00 68.44 119 GLY A N 1
ATOM 869 C CA . GLY A 1 119 ? -0.508 -4.419 -26.751 1.00 68.44 119 GLY A CA 1
ATOM 870 C C . GLY A 1 119 ? -1.321 -4.318 -25.464 1.00 68.44 119 GLY A C 1
ATOM 871 O O . GLY A 1 119 ? -2.118 -5.210 -25.158 1.00 68.44 119 GLY A O 1
ATOM 872 N N . CYS A 1 120 ? -1.134 -3.227 -24.728 1.00 63.34 120 CYS A N 1
ATOM 873 C CA . CYS A 1 120 ? -2.088 -2.727 -23.741 1.00 63.34 120 CYS A CA 1
ATOM 874 C C . CYS A 1 120 ? -2.729 -1.451 -24.291 1.00 63.34 120 CYS A C 1
ATOM 876 O O . CYS A 1 120 ? -2.178 -0.817 -25.184 1.00 63.34 120 CYS A O 1
ATOM 878 N N . ALA A 1 121 ? -3.854 -1.025 -23.719 1.00 56.31 121 ALA A N 1
ATOM 879 C CA . ALA A 1 121 ? -4.303 0.358 -23.862 1.00 56.31 121 ALA A CA 1
ATOM 880 C C . ALA A 1 121 ? -3.303 1.283 -23.125 1.00 56.31 121 ALA A C 1
ATOM 882 O O . ALA A 1 121 ? -3.515 1.633 -21.967 1.00 56.31 121 ALA A O 1
ATOM 883 N N . GLY A 1 122 ? -2.154 1.569 -23.746 1.00 57.84 122 GLY A N 1
ATOM 884 C CA . GLY A 1 122 ? -1.019 2.292 -23.162 1.00 57.84 122 GLY A CA 1
ATOM 885 C C . GLY A 1 122 ? 0.314 1.968 -23.861 1.00 57.84 122 GLY A C 1
ATOM 886 O O . GLY A 1 122 ? 0.336 1.124 -24.758 1.00 57.84 122 GLY A O 1
ATOM 887 N N . PRO A 1 123 ? 1.430 2.622 -23.479 1.00 54.19 123 PRO A N 1
ATOM 888 C CA . PRO A 1 123 ? 2.751 2.312 -24.030 1.00 54.19 123 PRO A CA 1
ATOM 889 C C . PRO A 1 123 ? 3.149 0.853 -23.729 1.00 54.19 123 PRO A C 1
ATOM 891 O O . PRO A 1 123 ? 2.604 0.235 -22.814 1.00 54.19 123 PRO A O 1
ATOM 894 N N . LEU A 1 124 ? 4.070 0.290 -24.525 1.00 62.12 124 LEU A N 1
ATOM 895 C CA . LEU A 1 124 ? 4.427 -1.137 -24.500 1.00 62.12 124 LEU A CA 1
ATOM 896 C C . LEU A 1 124 ? 4.591 -1.703 -23.086 1.00 62.12 124 LEU A C 1
ATOM 898 O O . LEU A 1 124 ? 5.542 -1.315 -22.407 1.00 62.12 124 LEU A O 1
ATOM 902 N N . PRO A 1 125 ? 3.800 -2.708 -22.681 1.00 61.84 125 PRO A N 1
ATOM 903 C CA . PRO A 1 125 ? 4.183 -3.604 -21.610 1.00 61.84 125 PRO A CA 1
ATOM 904 C C . PRO A 1 125 ? 5.356 -4.475 -22.070 1.00 61.84 125 PRO A C 1
ATOM 906 O O . PRO A 1 125 ? 5.221 -5.347 -22.932 1.00 61.84 125 PRO A O 1
ATOM 909 N N . VAL A 1 126 ? 6.521 -4.245 -21.471 1.00 62.31 126 VAL A N 1
ATOM 910 C CA . VAL A 1 126 ? 7.651 -5.174 -21.551 1.00 62.31 126 VAL A CA 1
ATOM 911 C C . VAL A 1 126 ? 7.517 -6.178 -20.412 1.00 62.31 126 VAL A C 1
ATOM 913 O O . VAL A 1 126 ? 7.576 -5.817 -19.240 1.00 62.31 126 VAL A O 1
ATOM 916 N N . HIS A 1 127 ? 7.315 -7.452 -20.747 1.00 61.16 127 HIS A N 1
ATOM 917 C CA . HIS A 1 127 ? 7.047 -8.493 -19.748 1.00 61.16 127 HIS A CA 1
ATOM 918 C C . HIS A 1 127 ? 8.311 -9.138 -19.151 1.00 61.16 127 HIS A C 1
ATOM 920 O O . HIS A 1 127 ? 8.227 -9.799 -18.114 1.00 61.16 127 HIS A O 1
ATOM 926 N N . ARG A 1 128 ? 9.494 -8.943 -19.754 1.00 72.00 128 ARG A N 1
ATOM 927 C CA . ARG A 1 128 ? 10.757 -9.493 -19.235 1.00 72.00 128 ARG A CA 1
ATOM 928 C C . ARG A 1 128 ? 11.474 -8.502 -18.316 1.00 72.00 128 ARG A C 1
ATOM 930 O O . ARG A 1 128 ? 12.263 -7.671 -18.743 1.00 72.00 128 ARG A O 1
ATOM 937 N N . LEU A 1 129 ? 11.214 -8.649 -17.023 1.00 72.25 129 LEU A N 1
ATOM 938 C CA . LEU A 1 129 ? 11.896 -7.953 -15.925 1.00 72.25 129 LEU A CA 1
ATOM 939 C C . LEU A 1 129 ? 13.343 -8.408 -15.603 1.00 72.25 129 LEU A C 1
ATOM 941 O O . LEU A 1 129 ? 14.107 -7.571 -15.129 1.00 72.25 129 LEU A O 1
ATOM 945 N N . PRO A 1 130 ? 13.763 -9.677 -15.812 1.00 69.94 130 PRO A N 1
ATOM 946 C CA . PRO A 1 130 ? 15.050 -10.188 -15.312 1.00 69.94 130 PRO A CA 1
ATOM 947 C C . PRO A 1 130 ? 16.293 -9.487 -15.864 1.00 69.94 130 PRO A C 1
ATOM 949 O O . PRO A 1 130 ? 17.348 -9.514 -15.237 1.00 69.94 130 PRO A O 1
ATOM 952 N N . GLU A 1 131 ? 16.176 -8.872 -17.040 1.00 81.12 131 GLU A N 1
ATOM 953 C CA . GLU A 1 131 ? 17.276 -8.187 -17.724 1.00 81.12 131 GLU A CA 1
ATOM 954 C C . GLU A 1 131 ? 17.400 -6.715 -17.315 1.00 81.12 131 GLU A C 1
ATOM 956 O O . GLU A 1 131 ? 18.151 -5.954 -17.926 1.00 81.12 131 GLU A O 1
ATOM 961 N N . LEU A 1 132 ? 16.677 -6.296 -16.276 1.00 86.19 132 LEU A N 1
ATOM 962 C CA . LEU A 1 132 ? 16.581 -4.911 -15.847 1.00 86.19 132 LEU A CA 1
ATOM 963 C C . LEU A 1 132 ? 16.978 -4.769 -14.382 1.00 86.19 132 LEU A C 1
ATOM 965 O O . LEU A 1 132 ? 16.543 -5.510 -13.503 1.00 86.19 132 LEU A O 1
ATOM 969 N N . HIS A 1 133 ? 17.786 -3.754 -14.111 1.00 86.94 133 HIS A N 1
ATOM 970 C CA . HIS A 1 133 ? 18.273 -3.451 -12.778 1.00 86.94 133 HIS A CA 1
ATOM 971 C C . HIS A 1 133 ? 17.959 -1.998 -12.429 1.00 86.94 133 HIS A C 1
ATOM 973 O O . HIS A 1 133 ? 18.582 -1.088 -12.968 1.00 86.94 133 HIS A O 1
ATOM 979 N N . ALA A 1 134 ? 17.017 -1.777 -11.505 1.00 87.94 134 ALA A N 1
ATOM 980 C CA . ALA A 1 134 ? 16.748 -0.454 -10.947 1.00 87.94 134 ALA A CA 1
ATOM 981 C C . ALA A 1 134 ? 18.004 0.133 -10.279 1.00 87.94 134 ALA A C 1
ATOM 983 O O . ALA A 1 134 ? 18.566 -0.457 -9.359 1.00 87.94 134 ALA A O 1
ATOM 984 N N . ARG A 1 135 ? 18.440 1.309 -10.731 1.00 86.94 135 ARG A N 1
ATOM 985 C CA . ARG A 1 135 ? 19.631 1.993 -10.227 1.00 86.94 135 ARG A CA 1
ATOM 986 C C . ARG A 1 135 ? 19.246 3.153 -9.330 1.00 86.94 135 ARG A C 1
ATOM 988 O O . ARG A 1 135 ? 18.245 3.820 -9.558 1.00 86.94 135 ARG A O 1
ATOM 995 N N . ARG A 1 136 ? 20.087 3.414 -8.319 1.00 86.12 136 ARG A N 1
ATOM 996 C CA . ARG A 1 136 ? 19.915 4.540 -7.381 1.00 86.12 136 ARG A CA 1
ATOM 997 C C . ARG A 1 136 ? 18.488 4.586 -6.817 1.00 86.12 136 ARG A C 1
ATOM 999 O O . ARG A 1 136 ? 17.908 5.659 -6.680 1.00 86.12 136 ARG A O 1
ATOM 1006 N N . TYR A 1 137 ? 17.925 3.415 -6.514 1.00 86.00 137 TYR A N 1
ATOM 1007 C CA . TYR A 1 137 ? 16.520 3.293 -6.130 1.00 86.00 137 TYR A CA 1
ATOM 1008 C C . TYR A 1 137 ? 16.191 4.099 -4.872 1.00 86.00 137 TYR A C 1
ATOM 1010 O O . TYR A 1 137 ? 15.135 4.709 -4.800 1.00 86.00 137 TYR A O 1
ATOM 1018 N N . GLU A 1 138 ? 17.134 4.211 -3.934 1.00 87.88 138 GLU A N 1
ATOM 1019 C CA . GLU A 1 138 ? 17.007 5.092 -2.768 1.00 87.88 138 GLU A CA 1
ATOM 1020 C C . GLU A 1 138 ? 16.750 6.556 -3.165 1.00 87.88 138 GLU A C 1
ATOM 1022 O O . GLU A 1 138 ? 15.877 7.208 -2.599 1.00 87.88 138 GLU A O 1
ATOM 1027 N N . LYS A 1 139 ? 17.445 7.071 -4.191 1.00 90.31 139 LYS A N 1
ATOM 1028 C CA . LYS A 1 139 ? 17.213 8.428 -4.711 1.00 90.31 139 LYS A CA 1
ATOM 1029 C C . LYS A 1 139 ? 15.809 8.555 -5.303 1.00 90.31 139 LYS A C 1
ATOM 1031 O O . LYS A 1 139 ? 15.155 9.571 -5.089 1.00 90.31 139 LYS A O 1
ATOM 1036 N N . HIS A 1 140 ? 15.350 7.534 -6.027 1.00 89.50 140 HIS A N 1
ATOM 1037 C CA . HIS A 1 140 ? 13.989 7.501 -6.561 1.00 89.50 140 HIS A CA 1
ATOM 1038 C C . HIS A 1 140 ? 12.944 7.493 -5.437 1.00 89.50 140 HIS A C 1
ATOM 1040 O O . HIS A 1 140 ? 12.022 8.303 -5.457 1.00 89.50 140 HIS A O 1
ATOM 1046 N N . LEU A 1 141 ? 13.111 6.627 -4.436 1.00 91.00 141 LEU A N 1
ATOM 1047 C CA . LEU A 1 141 ? 12.221 6.545 -3.282 1.00 91.00 141 LEU A CA 1
ATOM 1048 C C . LEU A 1 141 ? 12.193 7.868 -2.503 1.00 91.00 141 LEU A C 1
ATOM 1050 O O . LEU A 1 141 ? 11.116 8.335 -2.142 1.00 91.00 141 LEU A O 1
ATOM 1054 N N . ARG A 1 142 ? 13.353 8.511 -2.313 1.00 91.88 142 ARG A N 1
ATOM 1055 C CA . ARG A 1 142 ? 13.468 9.829 -1.672 1.00 91.88 142 ARG A CA 1
ATOM 1056 C C . ARG A 1 142 ? 12.670 10.888 -2.422 1.00 91.88 142 ARG A C 1
ATOM 1058 O O . ARG A 1 142 ? 11.843 11.553 -1.811 1.00 91.88 142 ARG A O 1
ATOM 1065 N N . GLN A 1 143 ? 12.861 10.986 -3.737 1.00 92.00 143 GLN A N 1
ATOM 1066 C CA . GLN A 1 143 ? 12.114 11.924 -4.574 1.00 92.00 143 GLN A CA 1
ATOM 1067 C C . GLN A 1 143 ? 10.599 11.684 -4.469 1.00 92.00 143 GLN A C 1
ATOM 1069 O O . GLN A 1 143 ? 9.831 12.625 -4.298 1.00 92.00 143 GLN A O 1
ATOM 1074 N N . VAL A 1 144 ? 10.162 10.424 -4.534 1.00 92.38 144 VAL A N 1
ATOM 1075 C CA . VAL A 1 144 ? 8.740 10.063 -4.424 1.00 92.38 144 VAL A CA 1
ATOM 1076 C C . VAL A 1 144 ? 8.164 10.451 -3.060 1.00 92.38 144 VAL A C 1
ATOM 1078 O O . VAL A 1 144 ? 7.053 10.974 -2.998 1.00 92.38 144 VAL A O 1
ATOM 1081 N N . ALA A 1 145 ? 8.913 10.229 -1.979 1.00 91.75 145 ALA A N 1
ATOM 1082 C CA . ALA A 1 145 ? 8.503 10.620 -0.634 1.00 91.75 145 ALA A CA 1
ATOM 1083 C C . ALA A 1 145 ? 8.427 12.146 -0.470 1.00 91.75 145 ALA A C 1
ATOM 1085 O O . ALA A 1 145 ? 7.477 12.643 0.126 1.00 91.75 145 ALA A O 1
ATOM 1086 N N . GLU A 1 146 ? 9.380 12.894 -1.027 1.00 90.44 146 GLU A N 1
ATOM 1087 C CA . GLU A 1 146 ? 9.380 14.363 -1.012 1.00 90.44 146 GLU A CA 1
ATOM 1088 C C . GLU A 1 146 ? 8.208 14.944 -1.818 1.00 90.44 146 GLU A C 1
ATOM 1090 O O . GLU A 1 146 ? 7.509 15.833 -1.331 1.00 90.44 146 GLU A O 1
ATOM 1095 N N . GLU A 1 147 ? 7.934 14.402 -3.011 1.00 90.56 147 GLU A N 1
ATOM 1096 C CA . GLU A 1 147 ? 6.756 14.761 -3.815 1.00 90.56 147 GLU A CA 1
ATOM 1097 C C . GLU A 1 147 ? 5.451 14.488 -3.055 1.00 90.56 147 GLU A C 1
ATOM 1099 O O . GLU A 1 147 ? 4.530 15.304 -3.079 1.00 90.56 147 GLU A O 1
ATOM 1104 N N . ALA A 1 148 ? 5.354 13.336 -2.384 1.00 90.62 148 ALA A N 1
ATOM 1105 C CA . ALA A 1 148 ? 4.187 12.971 -1.587 1.00 90.62 148 ALA A CA 1
ATOM 1106 C C . ALA A 1 148 ? 4.015 13.875 -0.360 1.00 90.62 148 ALA A C 1
ATOM 1108 O O . ALA A 1 148 ? 2.904 14.317 -0.076 1.00 90.62 148 ALA A O 1
ATOM 1109 N N . ALA A 1 149 ? 5.107 14.206 0.330 1.00 87.00 149 ALA A N 1
ATOM 1110 C CA . ALA A 1 149 ? 5.089 15.112 1.471 1.00 87.00 149 ALA A CA 1
ATOM 1111 C C . ALA A 1 149 ? 4.627 16.517 1.075 1.00 87.00 149 ALA A C 1
ATOM 1113 O O . ALA A 1 149 ? 3.788 17.089 1.767 1.00 87.00 149 ALA A O 1
ATOM 1114 N N . ALA A 1 150 ? 5.116 17.034 -0.057 1.00 85.88 150 ALA A N 1
ATOM 1115 C CA . ALA A 1 150 ? 4.727 18.341 -0.583 1.00 85.88 150 ALA A CA 1
ATOM 1116 C C . ALA A 1 150 ? 3.247 18.411 -0.997 1.00 85.88 150 ALA A C 1
ATOM 1118 O O . ALA A 1 150 ? 2.642 19.478 -0.922 1.00 85.88 150 ALA A O 1
ATOM 1119 N N . ALA A 1 151 ? 2.666 17.289 -1.431 1.00 83.88 151 ALA A N 1
ATOM 1120 C CA . ALA A 1 151 ? 1.248 17.195 -1.771 1.00 83.88 151 ALA A CA 1
ATOM 1121 C C . ALA A 1 151 ? 0.346 16.938 -0.549 1.00 83.88 151 ALA A C 1
ATOM 1123 O O . ALA A 1 151 ? -0.845 17.252 -0.581 1.00 83.88 151 ALA A O 1
ATOM 1124 N N . SER A 1 152 ? 0.891 16.362 0.526 1.00 77.62 152 SER A N 1
ATOM 1125 C CA . SER A 1 152 ? 0.147 16.086 1.754 1.00 77.62 152 SER A CA 1
ATOM 1126 C C . SER A 1 152 ? -0.068 17.363 2.572 1.00 77.62 152 SER A C 1
ATOM 1128 O O . SER A 1 152 ? 0.845 18.160 2.767 1.00 77.62 152 SER A O 1
ATOM 1130 N N . HIS A 1 153 ? -1.267 17.539 3.128 1.00 66.00 153 HIS A N 1
ATOM 1131 C CA . HIS A 1 153 ? -1.604 18.705 3.959 1.00 66.00 153 HIS A CA 1
ATOM 1132 C C . HIS A 1 153 ? -0.872 18.758 5.313 1.00 66.00 153 HIS A C 1
ATOM 1134 O O . HIS A 1 153 ? -1.059 19.711 6.062 1.00 66.00 153 HIS A O 1
ATOM 1140 N N . PHE A 1 154 ? -0.066 17.745 5.638 1.00 64.38 154 PHE A N 1
ATOM 1141 C CA . PHE A 1 154 ? 0.573 17.573 6.945 1.00 64.38 154 PHE A CA 1
ATOM 1142 C C . PHE A 1 154 ? 2.104 17.723 6.906 1.00 64.38 154 PHE A C 1
ATOM 1144 O O . PHE A 1 154 ? 2.773 17.435 7.899 1.00 64.38 154 PHE A O 1
ATOM 1151 N N . GLY A 1 155 ? 2.673 18.128 5.766 1.00 58.66 155 GLY A N 1
ATOM 1152 C CA . GLY A 1 155 ? 4.100 18.421 5.644 1.00 58.66 155 GLY A CA 1
ATOM 1153 C C . GLY A 1 155 ? 4.437 19.810 6.184 1.00 58.66 155 GLY A C 1
ATOM 1154 O O . GLY A 1 155 ? 4.373 20.787 5.441 1.00 58.66 155 GLY A O 1
ATOM 1155 N N . ASP A 1 156 ? 4.827 19.907 7.454 1.00 55.59 156 ASP A N 1
ATOM 1156 C CA . ASP A 1 156 ? 5.387 21.145 8.009 1.00 55.59 156 ASP A CA 1
ATOM 1157 C C . ASP A 1 156 ? 6.865 21.310 7.621 1.00 55.59 156 ASP A C 1
ATOM 1159 O O . ASP A 1 156 ? 7.624 20.345 7.520 1.00 55.59 156 ASP A O 1
ATOM 1163 N N . ARG A 1 157 ? 7.322 22.555 7.436 1.00 54.56 157 ARG A N 1
ATOM 1164 C CA . ARG A 1 157 ? 8.757 22.865 7.324 1.00 54.56 157 ARG A CA 1
ATOM 1165 C C . ARG A 1 157 ? 9.321 23.110 8.720 1.00 54.56 157 ARG A C 1
ATOM 1167 O O . ARG A 1 157 ? 8.941 24.080 9.367 1.00 54.56 157 ARG A O 1
ATOM 1174 N N . SER A 1 158 ? 10.267 22.284 9.168 1.00 50.81 158 SER A N 1
ATOM 1175 C CA . SER A 1 158 ? 10.975 22.511 10.433 1.00 50.81 158 SER A CA 1
ATOM 1176 C C . SER A 1 158 ? 12.397 23.003 10.169 1.00 50.81 158 SER A C 1
ATOM 1178 O O . SER A 1 158 ? 13.280 22.234 9.786 1.00 50.81 158 SER A O 1
ATOM 1180 N N . ILE A 1 159 ? 12.632 24.302 10.390 1.00 53.97 159 ILE A N 1
ATOM 1181 C CA . ILE A 1 159 ? 13.959 24.932 10.237 1.00 53.97 159 ILE A CA 1
ATOM 1182 C C . ILE A 1 159 ? 14.971 24.302 11.209 1.00 53.97 159 ILE A C 1
ATOM 1184 O O . ILE A 1 159 ? 16.111 24.047 10.832 1.00 53.97 159 ILE A O 1
ATOM 1188 N N . LEU A 1 160 ? 14.538 23.964 12.430 1.00 57.31 160 LEU A N 1
ATOM 1189 C CA . LEU A 1 160 ? 15.380 23.336 13.456 1.00 57.31 160 LEU A CA 1
ATOM 1190 C C . LEU A 1 160 ? 15.791 21.893 13.120 1.00 57.31 160 LEU A C 1
ATOM 1192 O O . LEU A 1 160 ? 16.712 21.368 13.740 1.00 57.31 160 LEU A O 1
ATOM 1196 N N . ARG A 1 161 ? 15.132 21.248 12.147 1.00 58.09 161 ARG A N 1
ATOM 1197 C CA . ARG A 1 161 ? 15.406 19.860 11.736 1.00 58.09 161 ARG A CA 1
ATOM 1198 C C . ARG A 1 161 ? 15.945 19.735 10.311 1.00 58.09 161 ARG A C 1
ATOM 1200 O O . ARG A 1 161 ? 15.859 18.671 9.709 1.00 58.09 161 ARG A O 1
ATOM 1207 N N . GLY A 1 162 ? 16.528 20.809 9.778 1.00 55.78 162 GLY A N 1
ATOM 1208 C CA . GLY A 1 162 ? 17.292 20.754 8.530 1.00 55.78 162 GLY A CA 1
ATOM 1209 C C . GLY A 1 162 ? 16.457 20.736 7.246 1.00 55.78 162 GLY A C 1
ATOM 1210 O O . GLY A 1 162 ? 16.993 20.381 6.199 1.00 55.78 162 GLY A O 1
ATOM 1211 N N . GLY A 1 163 ? 15.178 21.139 7.289 1.00 68.06 163 GLY A N 1
ATOM 1212 C CA . GLY A 1 163 ? 14.370 21.365 6.083 1.00 68.06 163 GLY A CA 1
ATOM 1213 C C . GLY A 1 163 ? 13.095 20.524 5.999 1.00 68.06 163 GLY A C 1
ATOM 1214 O O . GLY A 1 163 ? 12.108 20.838 6.670 1.00 68.06 163 GLY A O 1
ATOM 1215 N N . SER A 1 164 ? 13.079 19.528 5.102 1.00 66.19 164 SER A N 1
ATOM 1216 C CA . SER A 1 164 ? 11.910 18.691 4.799 1.00 66.19 164 SER A CA 1
ATOM 1217 C C . SER A 1 164 ? 11.618 17.706 5.933 1.00 66.19 164 SER A C 1
ATOM 1219 O O . SER A 1 164 ? 12.434 16.852 6.269 1.00 66.19 164 SER A O 1
ATOM 1221 N N . TYR A 1 165 ? 10.429 17.826 6.521 1.00 76.88 165 TYR A N 1
ATOM 1222 C CA . TYR A 1 165 ? 9.972 16.995 7.626 1.00 76.88 165 TYR A CA 1
ATOM 1223 C C . TYR A 1 165 ? 8.742 16.211 7.177 1.00 76.88 165 TYR A C 1
ATOM 1225 O O . TYR A 1 165 ? 7.742 16.792 6.754 1.00 76.88 165 TYR A O 1
ATOM 1233 N N . LEU A 1 166 ? 8.834 14.881 7.196 1.00 83.81 166 LEU A N 1
ATOM 1234 C CA . LEU A 1 166 ? 7.725 14.040 6.759 1.00 83.81 166 LEU A CA 1
ATOM 1235 C C . LEU A 1 166 ? 6.663 13.965 7.856 1.00 83.81 166 LEU A C 1
ATOM 1237 O O . LEU A 1 166 ? 6.970 13.937 9.047 1.00 83.81 166 LEU A O 1
ATOM 1241 N N . TYR A 1 167 ? 5.396 13.845 7.471 1.00 85.94 167 TYR A N 1
ATOM 1242 C CA . TYR A 1 167 ? 4.370 13.515 8.454 1.00 85.94 167 TYR A CA 1
ATOM 1243 C C . TYR A 1 167 ? 4.581 12.100 9.020 1.00 85.94 167 TYR A C 1
ATOM 1245 O O . TYR A 1 167 ? 4.526 11.911 10.230 1.00 85.94 167 TYR A O 1
ATOM 1253 N N . GLN A 1 168 ? 4.885 11.118 8.163 1.00 89.44 168 GLN A N 1
ATOM 1254 C CA . GLN A 1 168 ? 5.146 9.723 8.535 1.00 89.44 168 GLN A CA 1
ATOM 1255 C C . GLN A 1 168 ? 6.505 9.250 8.016 1.00 89.44 168 GLN A C 1
ATOM 1257 O O . GLN A 1 168 ? 6.884 9.558 6.886 1.00 89.44 168 GLN A O 1
ATOM 1262 N N . ALA A 1 169 ? 7.214 8.472 8.834 1.00 91.81 169 ALA A N 1
ATOM 1263 C CA . ALA A 1 169 ? 8.479 7.860 8.462 1.00 91.81 169 ALA A CA 1
ATOM 1264 C C . ALA A 1 169 ? 8.277 6.872 7.306 1.00 91.81 169 ALA A C 1
ATOM 1266 O O . ALA A 1 169 ? 7.409 5.998 7.364 1.00 91.81 169 ALA A O 1
ATOM 1267 N N . VAL A 1 170 ? 9.110 7.004 6.272 1.00 91.62 170 VAL A N 1
ATOM 1268 C CA . VAL A 1 170 ? 9.144 6.099 5.119 1.00 91.62 170 VAL A CA 1
ATOM 1269 C C . VAL A 1 170 ? 10.313 5.123 5.298 1.00 91.62 170 VAL A C 1
ATOM 1271 O O . VAL A 1 170 ? 11.457 5.577 5.441 1.00 91.62 170 VAL A O 1
ATOM 1274 N N . PRO A 1 171 ? 10.071 3.797 5.289 1.00 88.88 171 PRO A N 1
ATOM 1275 C CA . PRO A 1 171 ? 11.125 2.802 5.457 1.00 88.88 171 PRO A CA 1
ATOM 1276 C C . PRO A 1 171 ? 12.282 2.987 4.465 1.00 88.88 171 PRO A C 1
ATOM 1278 O O . PRO A 1 171 ? 12.070 3.207 3.275 1.00 88.88 171 PRO A O 1
ATOM 1281 N N . GLY A 1 172 ? 13.519 2.889 4.960 1.00 85.69 172 GLY A N 1
ATOM 1282 C CA . GLY A 1 172 ? 14.734 2.932 4.138 1.00 85.69 172 GLY A CA 1
ATOM 1283 C C . GLY A 1 172 ? 15.258 4.324 3.759 1.00 85.69 172 GLY A C 1
ATOM 1284 O O . GLY A 1 172 ? 16.343 4.398 3.196 1.00 85.69 172 GLY A O 1
ATOM 1285 N N . LEU A 1 173 ? 14.555 5.422 4.077 1.00 86.75 173 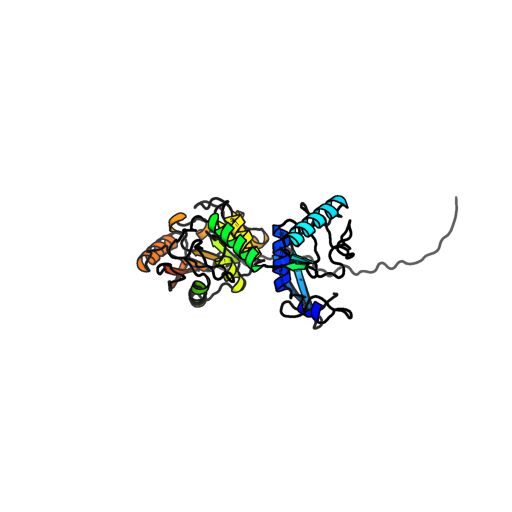LEU A N 1
ATOM 1286 C CA . LEU A 1 173 ? 15.007 6.780 3.716 1.00 86.75 173 LEU A CA 1
ATOM 1287 C C . LEU A 1 173 ? 15.775 7.531 4.809 1.00 86.75 173 LEU A C 1
ATOM 1289 O O . LEU A 1 173 ? 16.449 8.521 4.504 1.00 86.75 173 LEU A O 1
ATOM 1293 N N . GLY A 1 174 ? 15.646 7.106 6.070 1.00 85.12 174 GLY A N 1
ATOM 1294 C CA . GLY A 1 174 ? 16.284 7.768 7.217 1.00 85.12 174 GLY A CA 1
ATOM 1295 C C . GLY A 1 174 ? 15.889 9.242 7.394 1.00 85.12 174 GLY A C 1
ATOM 1296 O O . GLY A 1 174 ? 16.628 10.003 8.010 1.00 85.12 174 GLY A O 1
ATOM 1297 N N . LEU A 1 175 ? 14.763 9.668 6.813 1.00 84.44 175 LEU A N 1
ATOM 1298 C CA . LEU A 1 175 ? 14.246 11.030 6.928 1.00 84.44 175 LEU A CA 1
ATOM 1299 C C . LEU A 1 175 ? 13.536 11.225 8.270 1.00 84.44 175 LEU A C 1
ATOM 1301 O O . LEU A 1 175 ? 12.819 10.336 8.729 1.00 84.44 175 LEU A O 1
ATOM 1305 N N . ALA A 1 176 ? 13.705 12.404 8.872 1.00 86.00 176 ALA A N 1
ATOM 1306 C CA . ALA A 1 176 ? 12.971 12.775 10.075 1.00 86.00 176 ALA A CA 1
ATOM 1307 C C . ALA A 1 176 ? 11.467 12.866 9.778 1.00 86.00 176 ALA A C 1
ATOM 1309 O O . ALA A 1 176 ? 11.060 13.389 8.733 1.00 86.00 176 ALA A O 1
ATOM 1310 N N . ALA A 1 177 ? 10.647 12.373 10.706 1.00 89.38 177 ALA A N 1
ATOM 1311 C CA . ALA A 1 177 ? 9.205 12.374 10.549 1.00 89.38 177 ALA A CA 1
ATOM 1312 C C . ALA A 1 177 ? 8.469 12.581 11.872 1.00 89.38 177 ALA A C 1
ATOM 1314 O O . ALA A 1 177 ? 8.885 12.045 12.897 1.00 89.38 177 ALA A O 1
ATOM 1315 N N . LYS A 1 178 ? 7.321 13.275 11.826 1.00 89.88 178 LYS A N 1
ATOM 1316 C CA . LYS A 1 178 ? 6.455 13.488 13.002 1.00 89.88 178 LYS A CA 1
ATOM 1317 C C . LYS A 1 178 ? 5.984 12.168 13.600 1.00 89.88 178 LYS A C 1
ATOM 1319 O O . LYS A 1 178 ? 5.825 12.065 14.812 1.00 89.88 178 LYS A O 1
ATOM 1324 N N . ARG A 1 179 ? 5.742 11.173 12.751 1.00 91.44 179 ARG A N 1
ATOM 1325 C CA . ARG A 1 179 ? 5.150 9.890 13.115 1.00 91.44 179 ARG A CA 1
ATOM 1326 C C . ARG A 1 179 ? 5.995 8.717 12.652 1.00 91.44 179 ARG A C 1
ATOM 1328 O O . ARG A 1 179 ? 6.572 8.758 11.568 1.00 91.44 179 ARG A O 1
ATOM 1335 N N . ASP A 1 180 ? 5.965 7.635 13.422 1.00 94.06 180 ASP A N 1
ATOM 1336 C CA . ASP A 1 180 ? 6.685 6.396 13.125 1.00 94.06 180 ASP A CA 1
ATOM 1337 C C . ASP A 1 180 ? 5.718 5.197 13.136 1.00 94.06 180 ASP A C 1
ATOM 1339 O O . ASP A 1 180 ? 5.455 4.613 14.192 1.00 94.06 180 ASP A O 1
ATOM 1343 N N . PRO A 1 181 ? 5.180 4.810 11.964 1.00 93.56 181 PRO A N 1
ATOM 1344 C CA . PRO A 1 181 ? 4.291 3.660 11.818 1.00 93.56 181 PRO A CA 1
ATOM 1345 C C . PRO A 1 181 ? 4.834 2.369 12.443 1.00 93.56 181 PRO A C 1
ATOM 1347 O O . PRO A 1 181 ? 4.057 1.602 13.008 1.00 93.56 181 PRO A O 1
ATOM 1350 N N . ALA A 1 182 ? 6.153 2.141 12.414 1.00 91.56 182 ALA A N 1
ATOM 1351 C CA . ALA A 1 182 ? 6.754 0.915 12.939 1.00 91.56 182 ALA A CA 1
ATOM 1352 C C . ALA A 1 182 ? 6.604 0.794 14.464 1.00 91.56 182 ALA A C 1
ATOM 1354 O O . ALA A 1 182 ? 6.475 -0.312 14.985 1.00 91.56 182 ALA A O 1
ATOM 1355 N N . ARG A 1 183 ? 6.544 1.921 15.187 1.00 93.75 183 ARG A N 1
ATOM 1356 C CA . ARG A 1 183 ? 6.291 1.935 16.641 1.00 93.75 183 ARG A CA 1
ATOM 1357 C C . ARG A 1 183 ? 4.834 1.664 17.001 1.00 93.75 183 ARG A C 1
ATOM 1359 O O . ARG A 1 183 ? 4.559 1.217 18.110 1.00 93.75 183 ARG A O 1
ATOM 1366 N N . ARG A 1 184 ? 3.903 1.903 16.074 1.00 94.12 184 ARG A N 1
ATOM 1367 C CA . ARG A 1 184 ? 2.465 1.660 16.284 1.00 94.12 184 ARG A CA 1
ATOM 1368 C C . ARG A 1 184 ? 2.130 0.178 16.233 1.00 94.12 184 ARG A C 1
ATOM 1370 O O . ARG A 1 184 ? 1.280 -0.297 16.983 1.00 94.12 184 ARG A O 1
ATOM 1377 N N . ILE A 1 185 ? 2.797 -0.549 15.339 1.00 95.81 185 ILE A N 1
ATOM 1378 C CA . ILE A 1 185 ? 2.472 -1.940 15.026 1.00 95.81 185 ILE A CA 1
ATOM 1379 C C . ILE A 1 185 ? 2.492 -2.867 16.245 1.00 95.81 185 ILE A C 1
ATOM 1381 O O . ILE A 1 185 ? 1.504 -3.572 16.423 1.00 95.81 185 ILE A O 1
ATOM 1385 N N . PRO A 1 186 ? 3.500 -2.851 17.137 1.00 97.62 186 PRO A N 1
ATOM 1386 C CA . PRO A 1 186 ? 3.476 -3.704 18.325 1.00 97.62 186 PRO A CA 1
ATOM 1387 C C . PRO A 1 186 ? 2.237 -3.494 19.208 1.00 97.62 186 PRO A C 1
ATOM 1389 O O . PRO A 1 186 ? 1.665 -4.461 19.710 1.00 97.62 186 PRO A O 1
ATOM 1392 N N . VAL A 1 187 ? 1.789 -2.243 19.362 1.00 97.69 187 VAL A N 1
ATOM 1393 C CA . VAL A 1 187 ? 0.598 -1.905 20.155 1.00 97.69 187 VAL A CA 1
ATOM 1394 C C . VAL A 1 187 ? -0.666 -2.412 19.464 1.00 97.69 187 VAL A C 1
ATOM 1396 O O . VAL A 1 187 ? -1.493 -3.056 20.106 1.00 97.69 187 VAL A O 1
ATOM 1399 N N . LEU A 1 188 ? -0.794 -2.180 18.154 1.00 97.50 188 LEU A N 1
ATOM 1400 C CA . LEU A 1 188 ? -1.935 -2.649 17.363 1.00 97.50 188 LEU A CA 1
ATOM 1401 C C . LEU A 1 188 ? -2.037 -4.175 17.337 1.00 97.50 188 LEU A C 1
ATOM 1403 O O . LEU A 1 188 ? -3.111 -4.720 17.580 1.00 97.50 188 LEU A O 1
ATOM 1407 N N . THR A 1 189 ? -0.925 -4.865 17.084 1.00 97.94 189 THR A N 1
ATOM 1408 C CA . THR A 1 189 ? -0.867 -6.330 17.056 1.00 97.94 189 THR A CA 1
ATOM 1409 C C . THR A 1 189 ? -1.262 -6.918 18.405 1.00 97.94 189 THR A C 1
ATOM 1411 O O . THR A 1 189 ? -2.052 -7.858 18.441 1.00 97.94 189 THR A O 1
ATOM 1414 N N . ARG A 1 190 ? -0.782 -6.339 19.517 1.00 98.25 190 ARG A N 1
ATOM 1415 C CA . ARG A 1 190 ? -1.190 -6.760 20.863 1.00 98.25 190 ARG A CA 1
ATOM 1416 C C . ARG A 1 190 ? -2.698 -6.596 21.071 1.00 98.25 190 ARG A C 1
ATOM 1418 O O . ARG A 1 190 ? -3.353 -7.556 21.452 1.00 98.25 190 ARG A O 1
ATOM 1425 N N . LEU A 1 191 ? -3.247 -5.411 20.794 1.00 98.31 191 LEU A N 1
ATOM 1426 C CA . LEU A 1 191 ? -4.674 -5.134 21.005 1.00 98.31 191 LEU A CA 1
ATOM 1427 C C . LEU A 1 191 ? -5.583 -6.014 20.131 1.00 98.31 191 LEU A C 1
ATOM 1429 O O . LEU A 1 191 ? -6.635 -6.455 20.584 1.00 98.31 191 LEU A O 1
ATOM 1433 N N . LEU A 1 192 ? -5.186 -6.294 18.886 1.00 97.81 192 LEU A N 1
ATOM 1434 C CA . LEU A 1 192 ? -5.920 -7.214 18.011 1.00 97.81 192 LEU A CA 1
ATOM 1435 C C . LEU A 1 192 ? -5.864 -8.658 18.526 1.00 97.81 192 LEU A C 1
ATOM 1437 O O . LEU A 1 192 ? -6.887 -9.342 18.508 1.00 97.81 192 LEU A O 1
ATOM 1441 N N . ALA A 1 193 ? -4.708 -9.103 19.024 1.00 97.31 193 ALA A N 1
ATOM 1442 C CA . ALA A 1 193 ? -4.558 -10.430 19.616 1.00 97.31 193 ALA A CA 1
ATOM 1443 C C . ALA A 1 193 ? -5.398 -10.584 20.895 1.00 97.31 193 ALA A C 1
ATOM 1445 O O . ALA A 1 193 ? -6.065 -11.602 21.070 1.00 97.31 193 ALA A O 1
ATOM 1446 N N . GLU A 1 194 ? -5.435 -9.558 21.750 1.00 96.56 194 GLU A N 1
ATOM 1447 C CA . GLU A 1 194 ? -6.319 -9.492 22.926 1.00 96.56 194 GLU A CA 1
ATOM 1448 C C . GLU A 1 194 ? -7.805 -9.539 22.528 1.00 96.56 194 GLU A C 1
ATOM 1450 O O . GLU A 1 194 ? -8.617 -10.146 23.224 1.00 96.56 194 GLU A O 1
ATOM 1455 N N . ALA A 1 195 ? -8.155 -8.985 21.363 1.00 95.75 195 ALA A N 1
ATOM 1456 C CA . ALA A 1 195 ? -9.483 -9.088 20.756 1.00 95.75 195 ALA A CA 1
ATOM 1457 C C . ALA A 1 195 ? -9.752 -10.443 20.058 1.00 95.75 195 ALA A C 1
ATOM 1459 O O . ALA A 1 195 ? -10.775 -10.608 19.384 1.00 95.75 195 ALA A O 1
ATOM 1460 N N . GLY A 1 196 ? -8.840 -11.413 20.179 1.00 95.31 196 GLY A N 1
ATOM 1461 C CA . GLY A 1 196 ? -8.971 -12.754 19.606 1.00 95.31 196 GLY A CA 1
ATOM 1462 C C . GLY A 1 196 ? -8.727 -12.832 18.098 1.00 95.31 196 GLY A C 1
ATOM 1463 O O . GLY A 1 196 ? -9.206 -13.767 17.457 1.00 95.31 196 GLY A O 1
ATOM 1464 N N . GLY A 1 197 ? -8.018 -11.862 17.513 1.00 94.44 197 GLY A N 1
ATOM 1465 C CA . GLY A 1 197 ? -7.767 -11.821 16.074 1.00 94.44 197 GLY A CA 1
ATOM 1466 C C . GLY A 1 197 ? -6.460 -11.155 15.668 1.00 94.44 197 GLY A C 1
ATOM 1467 O O . GLY A 1 197 ? -5.499 -11.072 16.424 1.00 94.44 197 GLY A O 1
ATOM 1468 N N . GLY A 1 198 ? -6.411 -10.723 14.411 1.00 96.44 198 GLY A N 1
ATOM 1469 C CA . GLY A 1 198 ? -5.207 -10.200 13.777 1.00 96.44 198 GLY A CA 1
ATOM 1470 C C . GLY A 1 198 ? -5.482 -9.716 12.358 1.00 96.44 198 GLY A C 1
ATOM 1471 O O . GLY A 1 198 ? -6.615 -9.786 11.881 1.00 96.44 198 GLY A O 1
ATOM 1472 N N . ILE A 1 199 ? -4.435 -9.218 11.702 1.00 97.88 199 ILE A N 1
ATOM 1473 C CA . ILE A 1 199 ? -4.483 -8.644 10.346 1.00 97.88 199 ILE A CA 1
ATOM 1474 C C . ILE A 1 199 ? -4.244 -9.696 9.258 1.00 97.88 199 ILE A C 1
ATOM 1476 O O . ILE A 1 199 ? -4.727 -9.536 8.136 1.00 97.88 199 ILE A O 1
ATOM 1480 N N . GLU A 1 200 ? -3.517 -10.759 9.595 1.00 98.00 200 GLU A N 1
ATOM 1481 C CA . GLU A 1 200 ? -3.129 -11.811 8.661 1.00 98.00 200 GLU A CA 1
ATOM 1482 C C . GLU A 1 200 ? -4.336 -12.361 7.891 1.00 98.00 200 GLU A C 1
ATOM 1484 O O . GLU A 1 200 ? -5.390 -12.647 8.462 1.00 98.00 200 GLU A O 1
ATOM 1489 N N . ASP A 1 201 ? -4.168 -12.469 6.574 1.00 97.38 201 ASP A N 1
ATOM 1490 C CA . ASP A 1 201 ? -5.147 -12.990 5.622 1.00 97.38 201 ASP A CA 1
ATOM 1491 C C . ASP A 1 201 ? -6.494 -12.232 5.577 1.00 97.38 201 ASP A C 1
ATOM 1493 O O . ASP A 1 201 ? -7.495 -12.728 5.054 1.00 97.38 201 ASP A O 1
ATOM 1497 N N . ARG A 1 202 ? -6.530 -10.982 6.062 1.00 98.06 202 ARG A N 1
ATOM 1498 C CA . ARG A 1 202 ? -7.719 -10.115 5.994 1.00 98.06 202 ARG A CA 1
ATOM 1499 C C . ARG A 1 202 ? -7.578 -8.988 4.984 1.00 98.06 202 ARG A C 1
ATOM 1501 O O . ARG A 1 202 ? -6.482 -8.512 4.687 1.00 98.06 202 ARG A O 1
ATOM 1508 N N . VAL A 1 203 ? -8.722 -8.519 4.491 1.00 98.62 203 VAL A N 1
ATOM 1509 C CA . VAL A 1 203 ? -8.820 -7.211 3.837 1.00 98.62 203 VAL A CA 1
ATOM 1510 C C . VAL A 1 203 ? -8.729 -6.126 4.909 1.00 98.62 203 VAL A C 1
ATOM 1512 O O . VAL A 1 203 ? -9.455 -6.188 5.901 1.00 98.62 203 VAL A O 1
ATOM 1515 N N . VAL A 1 204 ? -7.875 -5.127 4.695 1.00 98.81 204 VAL A N 1
ATOM 1516 C CA . VAL A 1 204 ? -7.772 -3.935 5.544 1.00 98.81 204 VAL A CA 1
ATOM 1517 C C . VAL A 1 204 ? -8.250 -2.706 4.781 1.00 98.81 204 VAL A C 1
ATOM 1519 O O . VAL A 1 204 ? -7.826 -2.457 3.653 1.00 98.81 204 VAL A O 1
ATOM 1522 N N . LEU A 1 205 ? -9.141 -1.945 5.402 1.00 98.81 205 LEU A N 1
ATOM 1523 C CA . LEU A 1 205 ? -9.779 -0.748 4.870 1.00 98.81 205 LEU A CA 1
ATOM 1524 C C . LEU A 1 205 ? -9.249 0.468 5.641 1.00 98.81 205 LEU A C 1
ATOM 1526 O O . LEU A 1 205 ? -9.642 0.674 6.784 1.00 98.81 205 LEU A O 1
ATOM 1530 N N . ASP A 1 206 ? -8.336 1.239 5.051 1.00 98.69 206 ASP A N 1
ATOM 1531 C CA . ASP A 1 206 ? -7.632 2.352 5.701 1.00 98.69 206 ASP A CA 1
ATOM 1532 C C . ASP A 1 206 ? -8.226 3.705 5.291 1.00 98.69 206 ASP A C 1
ATOM 1534 O O . ASP A 1 206 ? -8.073 4.161 4.154 1.00 98.69 206 ASP A O 1
ATOM 1538 N N . ILE A 1 207 ? -8.962 4.332 6.209 1.00 98.38 207 ILE A N 1
ATOM 1539 C CA . ILE A 1 207 ? -9.710 5.567 5.955 1.00 98.38 207 ILE A CA 1
ATOM 1540 C C . ILE A 1 207 ? -8.842 6.768 6.331 1.00 98.38 207 ILE A C 1
ATOM 1542 O O . ILE A 1 207 ? -8.452 6.911 7.487 1.00 98.38 207 ILE A O 1
ATOM 1546 N N . GLY A 1 208 ? -8.567 7.643 5.359 1.00 96.00 208 GLY A N 1
ATOM 1547 C CA . GLY A 1 208 ? -7.579 8.720 5.486 1.00 96.00 208 GLY A CA 1
ATOM 1548 C C . GLY A 1 208 ? -6.155 8.174 5.500 1.00 96.00 208 GLY A C 1
ATOM 1549 O O . GLY A 1 208 ? -5.371 8.478 6.399 1.00 96.00 208 GLY A O 1
ATOM 1550 N N . CYS A 1 209 ? -5.830 7.335 4.513 1.00 95.94 209 CYS A N 1
ATOM 1551 C CA . CYS A 1 209 ? -4.576 6.583 4.469 1.00 95.94 209 CYS A CA 1
ATOM 1552 C C . CYS A 1 209 ? -3.318 7.458 4.306 1.00 95.94 209 CYS A C 1
ATOM 1554 O O . CYS A 1 209 ? -2.196 6.953 4.436 1.00 95.94 209 CYS A O 1
ATOM 1556 N N . ASN A 1 210 ? -3.471 8.754 4.005 1.00 94.00 210 ASN A N 1
ATOM 1557 C CA . ASN A 1 210 ? -2.392 9.698 3.731 1.00 94.00 210 ASN A CA 1
ATOM 1558 C C . ASN A 1 210 ? -1.439 9.117 2.668 1.00 94.00 210 ASN A C 1
ATOM 1560 O O . ASN A 1 210 ? -1.892 8.574 1.663 1.00 94.00 210 ASN A O 1
ATOM 1564 N N . ILE A 1 211 ? -0.123 9.144 2.881 1.00 94.62 211 ILE A N 1
ATOM 1565 C CA . ILE A 1 211 ? 0.867 8.560 1.963 1.00 94.62 211 ILE A CA 1
ATOM 1566 C C . ILE A 1 211 ? 0.957 7.019 2.032 1.00 94.62 211 ILE A C 1
ATOM 1568 O O . ILE A 1 211 ? 1.822 6.430 1.387 1.00 94.62 211 ILE A O 1
ATOM 1572 N N . GLY A 1 212 ? 0.085 6.351 2.798 1.00 95.94 212 GLY A N 1
ATOM 1573 C CA . GLY A 1 212 ? -0.084 4.895 2.782 1.00 95.94 212 GLY A CA 1
ATOM 1574 C C . GLY A 1 212 ? 0.870 4.118 3.686 1.00 95.94 212 GLY A C 1
ATOM 1575 O O . GLY A 1 212 ? 1.015 2.910 3.523 1.00 95.94 212 GLY A O 1
ATOM 1576 N N . MET A 1 213 ? 1.547 4.752 4.648 1.00 96.19 213 MET A N 1
ATOM 1577 C CA . MET A 1 213 ? 2.534 4.018 5.455 1.00 96.19 213 MET A CA 1
ATOM 1578 C C . MET A 1 213 ? 1.915 2.921 6.319 1.00 96.19 213 MET A C 1
ATOM 1580 O O . MET A 1 213 ? 2.528 1.869 6.481 1.00 96.19 213 MET A O 1
ATOM 1584 N N . MET A 1 214 ? 0.696 3.122 6.826 1.00 97.88 214 MET A N 1
ATOM 1585 C CA . MET A 1 214 ? -0.005 2.073 7.569 1.00 97.88 214 MET A CA 1
ATOM 1586 C C . MET A 1 214 ? -0.418 0.912 6.665 1.00 97.88 214 MET A C 1
ATOM 1588 O O . MET A 1 214 ? -0.212 -0.231 7.054 1.00 97.88 214 MET A O 1
ATOM 1592 N N . ILE A 1 215 ? -0.858 1.175 5.428 1.00 98.56 215 ILE A N 1
ATOM 1593 C CA . ILE A 1 215 ? -1.072 0.129 4.413 1.00 98.56 215 ILE A CA 1
ATOM 1594 C C . ILE A 1 215 ? 0.188 -0.729 4.231 1.00 98.56 215 ILE A C 1
ATOM 1596 O O . ILE A 1 215 ? 0.102 -1.954 4.273 1.00 98.56 215 ILE A O 1
ATOM 1600 N N . GLY A 1 216 ? 1.363 -0.106 4.087 1.00 97.56 216 GLY A N 1
ATOM 1601 C CA . GLY A 1 216 ? 2.629 -0.836 3.974 1.00 97.56 216 GLY A CA 1
ATOM 1602 C C . GLY A 1 216 ? 2.907 -1.747 5.177 1.00 97.56 216 GLY A C 1
ATOM 1603 O O . GLY A 1 216 ? 3.349 -2.882 5.001 1.00 97.56 216 GLY A O 1
ATOM 1604 N N . GLN A 1 217 ? 2.591 -1.285 6.389 1.00 97.81 217 GLN A N 1
ATOM 1605 C CA . GLN A 1 217 ? 2.721 -2.090 7.606 1.00 97.81 217 GLN A CA 1
ATOM 1606 C C . GLN A 1 217 ? 1.672 -3.209 7.700 1.00 97.81 217 GLN A C 1
ATOM 1608 O O . GLN A 1 217 ? 1.977 -4.315 8.126 1.00 97.81 217 GLN A O 1
ATOM 1613 N N . TYR A 1 218 ? 0.431 -2.973 7.283 1.00 98.50 218 TYR A N 1
ATOM 1614 C CA . TYR A 1 218 ? -0.592 -4.019 7.275 1.00 98.50 218 TYR A CA 1
ATOM 1615 C C . TYR A 1 218 ? -0.248 -5.140 6.296 1.00 98.50 218 TYR A C 1
ATOM 1617 O O . TYR A 1 218 ? -0.403 -6.316 6.624 1.00 98.50 218 TYR A O 1
ATOM 1625 N N . LEU A 1 219 ? 0.299 -4.791 5.130 1.00 97.69 219 LEU A N 1
ATOM 1626 C CA . LEU A 1 219 ? 0.812 -5.767 4.173 1.00 97.69 219 LEU A CA 1
ATOM 1627 C C . LEU A 1 219 ? 1.991 -6.569 4.736 1.00 97.69 219 LEU A C 1
ATOM 1629 O O . LEU A 1 219 ? 2.047 -7.777 4.519 1.00 97.69 219 LEU A O 1
ATOM 1633 N N . SER A 1 220 ? 2.905 -5.940 5.486 1.00 95.25 220 SER A N 1
ATOM 1634 C CA . SER A 1 220 ? 4.018 -6.663 6.121 1.00 95.25 220 SER A CA 1
ATOM 1635 C C . SER A 1 220 ? 3.559 -7.612 7.235 1.00 95.25 220 SER A C 1
ATOM 1637 O O . SER A 1 220 ? 4.224 -8.614 7.487 1.00 95.25 220 SER A O 1
ATOM 1639 N N . LEU A 1 221 ? 2.398 -7.348 7.843 1.00 96.69 221 LEU A N 1
ATOM 1640 C CA . LEU A 1 221 ? 1.715 -8.236 8.792 1.00 96.69 221 LEU A CA 1
ATOM 1641 C C . LEU A 1 221 ? 0.871 -9.333 8.119 1.00 96.69 221 LEU A C 1
ATOM 1643 O O . LEU A 1 221 ? 0.123 -10.034 8.797 1.00 96.69 221 LEU A O 1
ATOM 1647 N N . GLY A 1 222 ? 0.960 -9.478 6.796 1.00 96.81 222 GLY A N 1
ATOM 1648 C CA . GLY A 1 222 ? 0.267 -10.534 6.066 1.00 96.81 222 GLY A CA 1
ATOM 1649 C C . GLY A 1 222 ? -1.182 -10.212 5.714 1.00 96.81 222 GLY A C 1
ATOM 1650 O O . GLY A 1 222 ? -1.942 -11.138 5.431 1.00 96.81 222 GLY A O 1
ATOM 1651 N N . ALA A 1 223 ? -1.591 -8.935 5.704 1.00 98.38 223 ALA A N 1
ATOM 1652 C CA . ALA A 1 223 ? -2.890 -8.561 5.146 1.00 98.38 223 ALA A CA 1
ATOM 1653 C C . ALA A 1 223 ? -3.051 -9.139 3.731 1.00 98.38 223 ALA A C 1
ATOM 1655 O O . ALA A 1 223 ? -2.152 -9.050 2.888 1.00 98.38 223 ALA A O 1
ATOM 1656 N N . ARG A 1 224 ? -4.227 -9.703 3.450 1.00 97.56 224 ARG A N 1
ATOM 1657 C CA . ARG A 1 224 ? -4.546 -10.246 2.125 1.00 97.56 224 ARG A CA 1
ATOM 1658 C C . ARG A 1 224 ? -4.618 -9.139 1.081 1.00 97.56 224 ARG A C 1
ATOM 1660 O O . ARG A 1 224 ? -4.170 -9.318 -0.048 1.00 97.56 224 ARG A O 1
ATOM 1667 N N . TRP A 1 225 ? -5.213 -8.012 1.454 1.00 98.69 225 TRP A N 1
ATOM 1668 C CA . TRP A 1 225 ? -5.320 -6.830 0.610 1.00 98.69 225 TRP A CA 1
ATOM 1669 C C . TRP A 1 225 ? -5.513 -5.587 1.466 1.00 98.69 225 TRP A C 1
ATOM 1671 O O . TRP A 1 225 ? -6.190 -5.647 2.492 1.00 98.69 225 TRP A O 1
ATOM 1681 N N . CYS A 1 226 ? -5.004 -4.446 1.016 1.00 98.81 226 CYS A N 1
ATOM 1682 C CA . CYS A 1 226 ? -5.284 -3.161 1.646 1.00 98.81 226 CYS A CA 1
ATOM 1683 C C . CYS A 1 226 ? -5.945 -2.192 0.664 1.00 98.81 226 CYS A C 1
ATOM 1685 O O . CYS A 1 226 ? -5.478 -2.004 -0.460 1.00 98.81 226 CYS A O 1
ATOM 1687 N N . HIS A 1 227 ? -7.027 -1.545 1.084 1.00 98.81 227 HIS A N 1
ATOM 1688 C CA . HIS A 1 227 ? -7.633 -0.452 0.336 1.00 98.81 227 HIS A CA 1
ATOM 1689 C C . HIS A 1 227 ? -7.567 0.837 1.148 1.00 98.81 227 HIS A C 1
ATOM 1691 O O . HIS A 1 227 ? -8.013 0.854 2.290 1.00 98.81 227 HIS A O 1
ATOM 1697 N N . GLY A 1 228 ? -7.011 1.893 0.556 1.00 98.50 228 GLY A N 1
ATOM 1698 C CA . GLY A 1 228 ? -6.927 3.216 1.170 1.00 98.50 228 GLY A CA 1
ATOM 1699 C C . GLY A 1 228 ? -7.903 4.211 0.553 1.00 98.50 228 GLY A C 1
ATOM 1700 O O . GLY A 1 228 ? -8.055 4.233 -0.668 1.00 98.50 228 GLY A O 1
ATOM 1701 N N . TRP A 1 229 ? -8.497 5.076 1.373 1.00 98.31 229 TRP A N 1
ATOM 1702 C CA . TRP A 1 229 ? -9.186 6.280 0.898 1.00 98.31 229 TRP A CA 1
ATOM 1703 C C . TRP A 1 229 ? -8.466 7.529 1.374 1.00 98.31 229 TRP A C 1
ATOM 1705 O O . TRP A 1 229 ? -8.127 7.639 2.551 1.00 98.31 229 TRP A O 1
ATOM 1715 N N . ASP A 1 230 ? -8.312 8.496 0.478 1.00 96.44 230 ASP A N 1
ATOM 1716 C CA . ASP A 1 230 ? -7.900 9.856 0.823 1.00 96.44 230 ASP A CA 1
ATOM 1717 C C . ASP A 1 230 ? -8.473 10.854 -0.198 1.00 96.44 230 ASP A C 1
ATOM 1719 O O . ASP A 1 230 ? -9.218 10.491 -1.116 1.00 96.44 230 ASP A O 1
ATOM 1723 N N . ARG A 1 231 ? -8.110 12.128 -0.060 1.00 94.56 231 ARG A N 1
ATOM 1724 C CA . ARG A 1 231 ? -8.428 13.188 -1.012 1.00 94.56 231 ARG A CA 1
ATOM 1725 C C . ARG A 1 231 ? -7.922 12.824 -2.404 1.00 94.56 231 ARG A C 1
ATOM 1727 O O . ARG A 1 231 ? -6.867 12.207 -2.567 1.00 94.56 231 ARG A O 1
ATOM 1734 N N . ALA A 1 232 ? -8.629 13.303 -3.426 1.00 95.44 232 ALA A N 1
ATOM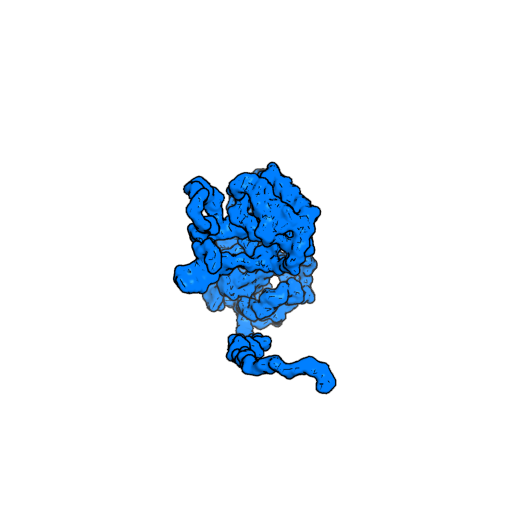 1735 C CA . ALA A 1 232 ? -8.251 13.105 -4.828 1.00 95.44 232 ALA A CA 1
ATOM 1736 C C . ALA A 1 232 ? -6.818 13.576 -5.145 1.00 95.44 232 ALA A C 1
ATOM 1738 O O . ALA A 1 232 ? -6.153 13.001 -6.001 1.00 95.44 232 ALA A O 1
ATOM 1739 N N . THR A 1 233 ? -6.326 14.589 -4.429 1.00 94.12 233 THR A N 1
ATOM 1740 C CA . THR A 1 233 ? -4.957 15.105 -4.559 1.00 94.12 233 THR A CA 1
ATOM 1741 C C . THR A 1 233 ? -3.905 14.249 -3.857 1.00 94.12 233 THR A C 1
ATOM 1743 O O . THR A 1 233 ? -2.743 14.330 -4.229 1.00 94.12 233 THR A O 1
ATOM 1746 N N . VAL A 1 234 ? -4.277 13.430 -2.870 1.00 93.69 234 VAL A N 1
ATOM 1747 C CA . VAL A 1 234 ? -3.345 12.626 -2.059 1.00 93.69 234 VAL A CA 1
ATOM 1748 C C . VAL A 1 234 ? -3.225 11.204 -2.602 1.00 93.69 234 VAL A C 1
ATOM 1750 O O . VAL A 1 234 ? -2.112 10.697 -2.729 1.00 93.69 234 VAL A O 1
ATOM 1753 N N . ALA A 1 235 ? -4.339 10.590 -3.012 1.00 96.06 235 ALA A N 1
ATOM 1754 C CA . ALA A 1 235 ? -4.379 9.200 -3.474 1.00 96.06 235 ALA A CA 1
ATOM 1755 C C . ALA A 1 235 ? -3.336 8.839 -4.561 1.00 96.06 235 ALA A C 1
ATOM 1757 O O . ALA A 1 235 ? -2.706 7.782 -4.448 1.00 96.06 235 ALA A O 1
ATOM 1758 N N . PRO A 1 236 ? -3.058 9.688 -5.578 1.00 96.06 236 PRO A N 1
ATOM 1759 C CA . PRO A 1 236 ? -1.997 9.405 -6.544 1.00 96.06 236 PRO A CA 1
ATOM 1760 C C . PRO A 1 236 ? -0.604 9.323 -5.906 1.00 96.06 236 PRO A C 1
ATOM 1762 O O . PRO A 1 236 ? 0.246 8.565 -6.366 1.00 96.06 236 PRO A O 1
ATOM 1765 N N . HIS A 1 237 ? -0.346 10.093 -4.848 1.00 95.69 237 HIS A N 1
ATOM 1766 C CA . HIS A 1 237 ? 0.925 10.060 -4.126 1.00 95.69 237 HIS A CA 1
ATOM 1767 C C . HIS A 1 237 ? 1.029 8.831 -3.223 1.00 95.69 237 HIS A C 1
ATOM 1769 O O . HIS A 1 237 ? 2.090 8.213 -3.181 1.00 95.69 237 HIS A O 1
ATOM 1775 N N . THR A 1 238 ? -0.071 8.423 -2.587 1.00 96.38 238 THR A N 1
ATOM 1776 C CA . THR A 1 238 ? -0.177 7.145 -1.867 1.00 96.38 238 THR A CA 1
ATOM 1777 C C . THR A 1 238 ? 0.217 5.977 -2.768 1.00 96.38 238 THR A C 1
ATOM 1779 O O . THR A 1 238 ? 1.083 5.181 -2.405 1.00 96.38 238 THR A O 1
ATOM 1782 N N . ASP A 1 239 ? -0.362 5.900 -3.974 1.00 96.88 239 ASP A N 1
ATOM 1783 C CA . ASP A 1 239 ? -0.037 4.843 -4.935 1.00 96.88 239 ASP A CA 1
ATOM 1784 C C . ASP A 1 239 ? 1.438 4.885 -5.350 1.00 96.88 239 ASP A C 1
ATOM 1786 O O . ASP A 1 239 ? 2.116 3.859 -5.324 1.00 96.88 239 ASP A O 1
ATOM 1790 N N . LYS A 1 240 ? 1.977 6.074 -5.654 1.00 95.94 240 LYS A N 1
ATOM 1791 C CA . LYS A 1 240 ? 3.396 6.227 -6.008 1.00 95.94 240 LYS A CA 1
ATOM 1792 C C . LYS A 1 240 ? 4.325 5.717 -4.905 1.00 95.94 240 LYS A C 1
ATOM 1794 O O . LYS A 1 240 ? 5.286 5.015 -5.221 1.00 95.94 240 LYS A O 1
ATOM 1799 N N . VAL A 1 241 ? 4.064 6.081 -3.648 1.00 96.25 241 VAL A N 1
ATOM 1800 C CA . VAL A 1 241 ? 4.914 5.709 -2.509 1.00 96.25 241 VAL A CA 1
ATOM 1801 C C . VAL A 1 241 ? 4.819 4.209 -2.233 1.00 96.25 241 VAL A C 1
ATOM 1803 O O . VAL A 1 241 ? 5.852 3.548 -2.176 1.00 96.25 241 VAL A O 1
ATOM 1806 N N . LEU A 1 242 ? 3.612 3.645 -2.130 1.00 97.25 242 LEU A N 1
ATOM 1807 C CA . LEU A 1 242 ? 3.420 2.207 -1.898 1.00 97.25 242 LEU A CA 1
ATOM 1808 C C . LEU A 1 242 ? 4.060 1.359 -3.006 1.00 97.25 242 LEU A C 1
ATOM 1810 O O . LEU A 1 242 ? 4.783 0.401 -2.730 1.00 97.25 242 LEU A O 1
ATOM 1814 N N . SER A 1 243 ? 3.875 1.759 -4.264 1.00 95.94 243 SER A N 1
ATOM 1815 C CA . SER A 1 243 ? 4.521 1.134 -5.416 1.00 95.94 243 SER A CA 1
ATOM 1816 C C . SER A 1 243 ? 6.050 1.214 -5.313 1.00 95.94 243 SER A C 1
ATOM 1818 O O . SER A 1 243 ? 6.734 0.238 -5.624 1.00 95.94 243 SER A O 1
ATOM 1820 N N . ALA A 1 244 ? 6.597 2.356 -4.880 1.00 94.62 244 ALA A N 1
ATOM 1821 C CA . ALA A 1 244 ? 8.035 2.552 -4.682 1.00 94.62 244 ALA A CA 1
ATOM 1822 C C . ALA A 1 244 ? 8.597 1.806 -3.454 1.00 94.62 244 ALA A C 1
ATOM 1824 O O . ALA A 1 244 ? 9.802 1.624 -3.340 1.00 94.62 244 ALA A O 1
ATOM 1825 N N . LEU A 1 245 ? 7.745 1.349 -2.538 1.00 94.75 245 LEU A N 1
ATOM 1826 C CA . LEU A 1 245 ? 8.135 0.462 -1.439 1.00 94.75 245 LEU A CA 1
ATOM 1827 C C . LEU A 1 245 ? 8.042 -1.024 -1.817 1.00 94.75 245 LEU A C 1
ATOM 1829 O O . LEU A 1 245 ? 8.386 -1.886 -1.012 1.00 94.75 245 LEU A O 1
ATOM 1833 N N . GLY A 1 246 ? 7.592 -1.337 -3.036 1.00 94.88 246 GLY A N 1
ATOM 1834 C CA . GLY A 1 246 ? 7.404 -2.714 -3.490 1.00 94.88 246 GLY A CA 1
ATOM 1835 C C . GLY A 1 246 ? 6.108 -3.359 -3.004 1.00 94.88 246 GLY A C 1
ATOM 1836 O O . GLY A 1 246 ? 5.961 -4.574 -3.109 1.00 94.88 246 GLY A O 1
ATOM 1837 N N . CYS A 1 247 ? 5.152 -2.579 -2.494 1.00 97.06 247 CYS A N 1
ATOM 1838 C CA . CYS A 1 247 ? 3.824 -3.095 -2.182 1.00 97.06 247 CYS A CA 1
ATOM 1839 C C . CYS A 1 247 ? 3.088 -3.471 -3.483 1.00 97.06 247 CYS A C 1
ATOM 1841 O O . CYS A 1 247 ? 3.250 -2.812 -4.513 1.00 97.06 247 CYS A O 1
ATOM 1843 N N . THR A 1 248 ? 2.267 -4.523 -3.443 1.00 96.31 248 THR A N 1
ATOM 1844 C CA . THR A 1 248 ? 1.548 -5.050 -4.625 1.00 96.31 248 THR A CA 1
ATOM 1845 C C . THR A 1 248 ? 0.046 -5.200 -4.377 1.00 96.31 248 THR A C 1
ATOM 1847 O O . THR A 1 248 ? -0.756 -4.665 -5.147 1.00 96.31 248 THR A O 1
ATOM 1850 N N . ARG A 1 249 ? -0.332 -5.847 -3.265 1.00 97.56 249 ARG A N 1
ATOM 1851 C CA . ARG A 1 249 ? -1.715 -6.179 -2.869 1.00 97.56 249 ARG A CA 1
ATOM 1852 C C . ARG A 1 249 ? -2.483 -4.993 -2.278 1.00 97.56 249 ARG A C 1
ATOM 1854 O O . ARG A 1 249 ? -3.017 -5.062 -1.171 1.00 97.56 249 ARG A O 1
ATOM 1861 N N . TYR A 1 250 ? -2.499 -3.874 -2.991 1.00 98.38 250 TYR A N 1
ATOM 1862 C CA . TYR A 1 250 ? -3.222 -2.689 -2.554 1.00 98.38 250 TYR A CA 1
ATOM 1863 C C . TYR A 1 250 ? -3.960 -1.981 -3.685 1.00 98.38 250 TYR A C 1
ATOM 1865 O O . TYR A 1 250 ? -3.653 -2.126 -4.870 1.00 98.38 250 TYR A O 1
ATOM 1873 N N . SER A 1 251 ? -4.917 -1.157 -3.279 1.00 98.19 251 SER A N 1
ATOM 1874 C CA . SER A 1 251 ? -5.652 -0.218 -4.127 1.00 98.19 251 SER A CA 1
ATOM 1875 C C . SER A 1 251 ? -5.920 1.067 -3.348 1.00 98.19 251 SER A C 1
ATOM 1877 O O . SER A 1 251 ? -5.970 1.031 -2.120 1.00 98.19 251 SER A O 1
ATOM 1879 N N . VAL A 1 252 ? -6.108 2.184 -4.044 1.00 98.19 252 VAL A N 1
ATOM 1880 C CA . VAL A 1 252 ? -6.396 3.478 -3.416 1.00 98.19 252 VAL A CA 1
ATOM 1881 C C . VAL A 1 252 ? -7.511 4.170 -4.191 1.00 98.19 252 VAL A C 1
ATOM 1883 O O . VAL A 1 252 ? -7.482 4.174 -5.422 1.00 98.19 252 VAL A O 1
ATOM 1886 N N . SER A 1 253 ? -8.456 4.766 -3.473 1.00 97.94 253 SER A N 1
ATOM 1887 C CA . SER A 1 253 ? -9.515 5.605 -4.029 1.00 97.94 253 SER A CA 1
ATOM 1888 C C . SER A 1 253 ? -9.334 7.047 -3.571 1.00 97.94 253 SER A C 1
ATOM 1890 O O . SER A 1 253 ? -9.254 7.338 -2.378 1.00 97.94 253 SER A O 1
ATOM 1892 N N . GLY A 1 254 ? -9.259 7.956 -4.541 1.00 96.56 254 GLY A N 1
ATOM 1893 C CA . GLY A 1 254 ? -9.185 9.394 -4.309 1.00 96.56 254 GLY A CA 1
ATOM 189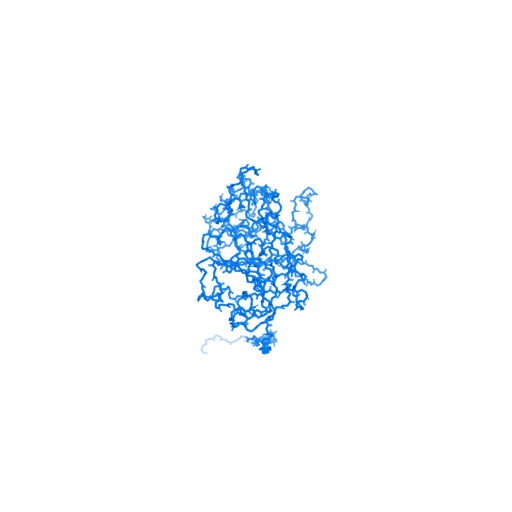4 C C . GLY A 1 254 ? -10.552 10.048 -4.460 1.00 96.56 254 GLY A C 1
ATOM 1895 O O . GLY A 1 254 ? -11.224 9.832 -5.465 1.00 96.56 254 GLY A O 1
ATOM 1896 N N . GLY A 1 255 ? -10.963 10.874 -3.503 1.00 95.00 255 GLY A N 1
ATOM 1897 C CA . GLY A 1 255 ? -12.209 11.632 -3.608 1.00 95.00 255 GLY A CA 1
ATOM 1898 C C . GLY A 1 255 ? -12.543 12.376 -2.328 1.00 95.00 255 GLY A C 1
ATOM 1899 O O . GLY A 1 255 ? -11.743 12.406 -1.397 1.00 95.00 255 GLY A O 1
ATOM 1900 N N . ASP A 1 256 ? -13.730 12.970 -2.281 1.00 94.19 256 ASP A N 1
ATOM 1901 C CA . ASP A 1 256 ? -14.266 13.445 -1.010 1.00 94.19 256 ASP A CA 1
ATOM 1902 C C . ASP A 1 256 ? -14.605 12.242 -0.117 1.00 94.19 256 ASP A C 1
ATOM 1904 O O . ASP A 1 256 ? -15.036 11.196 -0.621 1.00 94.19 256 ASP A O 1
ATOM 1908 N N . ILE A 1 257 ? -14.357 12.368 1.185 1.00 95.00 257 ILE A N 1
ATOM 1909 C CA . ILE A 1 257 ? -14.731 11.372 2.191 1.00 95.00 257 ILE A CA 1
ATOM 1910 C C . ILE A 1 257 ? -15.747 12.052 3.094 1.00 95.00 257 ILE A C 1
ATOM 1912 O O . ILE A 1 257 ? -15.393 12.830 3.974 1.00 95.00 257 ILE A O 1
ATOM 1916 N N . SER A 1 258 ? -17.016 11.761 2.844 1.00 94.94 258 SER A N 1
ATOM 1917 C CA . SER A 1 258 ? -18.145 12.323 3.572 1.00 94.94 258 SER A CA 1
ATOM 1918 C C . SER A 1 258 ? -18.909 11.227 4.309 1.00 94.94 258 SER A C 1
ATOM 1920 O O . SER A 1 258 ? -18.765 10.039 4.008 1.00 94.94 258 SER A O 1
ATOM 1922 N N . THR A 1 259 ? -19.742 11.629 5.269 1.00 93.69 259 THR A N 1
ATOM 1923 C CA . THR A 1 259 ? -20.550 10.724 6.101 1.00 93.69 259 THR A CA 1
ATOM 1924 C C . THR A 1 259 ? -21.389 9.741 5.283 1.00 93.69 259 THR A C 1
ATOM 1926 O O . THR A 1 259 ? -21.457 8.567 5.639 1.00 93.69 259 THR A O 1
ATOM 1929 N N . GLU A 1 260 ? -21.963 10.207 4.171 1.00 92.81 260 GLU A N 1
ATOM 1930 C CA . GLU A 1 260 ? -22.905 9.460 3.322 1.00 92.81 260 GLU A CA 1
ATOM 1931 C C . GLU A 1 260 ? -22.220 8.629 2.225 1.00 92.81 260 GLU A C 1
ATOM 1933 O O . GLU A 1 260 ? -22.884 7.966 1.426 1.00 92.81 260 GLU A O 1
ATOM 1938 N N . LYS A 1 261 ? -20.886 8.672 2.134 1.00 93.56 261 LYS A N 1
ATOM 1939 C CA . LYS A 1 261 ? -20.154 8.004 1.060 1.00 93.56 261 LYS A CA 1
ATOM 1940 C C . LYS A 1 261 ? -20.336 6.485 1.113 1.00 93.56 261 LYS A C 1
ATOM 1942 O O . LYS A 1 261 ? -19.964 5.840 2.095 1.00 93.56 261 LYS A O 1
ATOM 1947 N N . ASP A 1 262 ? -20.789 5.894 0.006 1.00 94.81 262 ASP A N 1
ATOM 1948 C CA . ASP A 1 262 ? -20.761 4.441 -0.183 1.00 94.81 262 ASP A CA 1
ATOM 1949 C C . ASP A 1 262 ? -19.327 3.969 -0.455 1.00 94.81 262 ASP A C 1
ATOM 1951 O O . ASP A 1 262 ? -18.869 3.845 -1.591 1.00 94.81 262 ASP A O 1
ATOM 1955 N N . MET A 1 263 ? -18.599 3.700 0.625 1.00 95.81 263 MET A N 1
ATOM 1956 C CA . MET A 1 263 ? -17.218 3.232 0.541 1.00 95.81 263 MET A CA 1
ATOM 1957 C C . MET A 1 263 ? -17.111 1.848 -0.112 1.00 95.81 263 MET A C 1
ATOM 1959 O O . MET A 1 263 ? -16.097 1.544 -0.734 1.00 95.81 263 MET A O 1
ATOM 1963 N N . ALA A 1 264 ? -18.140 0.998 -0.025 1.00 96.12 264 ALA A N 1
ATOM 1964 C CA . ALA A 1 264 ? -18.088 -0.334 -0.625 1.00 96.12 264 ALA A CA 1
ATOM 1965 C C . ALA A 1 264 ? -18.153 -0.278 -2.161 1.00 96.12 264 ALA A C 1
ATOM 1967 O O . ALA A 1 264 ? -17.553 -1.128 -2.835 1.00 96.12 264 ALA A O 1
ATOM 1968 N N . ALA A 1 265 ? -18.838 0.727 -2.717 1.00 95.81 265 ALA A N 1
ATOM 1969 C CA . ALA A 1 265 ? -18.908 0.972 -4.156 1.00 95.81 265 ALA A CA 1
ATOM 1970 C C . ALA A 1 265 ? -17.551 1.348 -4.776 1.00 95.81 265 ALA A C 1
ATOM 1972 O O . ALA A 1 265 ? -17.287 0.960 -5.916 1.00 95.81 265 ALA A O 1
ATOM 1973 N N . ASP A 1 266 ? -16.668 2.000 -4.016 1.00 96.19 266 ASP A N 1
ATOM 1974 C CA . ASP A 1 266 ? -15.311 2.369 -4.453 1.00 96.19 266 ASP A CA 1
ATOM 1975 C C . ASP A 1 266 ? -14.349 1.170 -4.524 1.00 96.19 266 ASP A C 1
ATOM 1977 O O . ASP A 1 266 ? -13.275 1.248 -5.125 1.00 96.19 266 ASP A O 1
ATOM 1981 N N . LEU A 1 267 ? -14.701 0.046 -3.894 1.00 97.69 267 LEU A N 1
ATOM 1982 C CA . LEU A 1 267 ? -13.807 -1.103 -3.814 1.00 97.69 267 LEU A CA 1
ATOM 1983 C C . LEU A 1 267 ? -13.726 -1.854 -5.147 1.00 97.69 267 LEU A C 1
ATOM 1985 O O . LEU A 1 267 ? -14.773 -2.145 -5.744 1.00 97.69 267 LEU A O 1
ATOM 1989 N N . PRO A 1 268 ? -12.516 -2.284 -5.565 1.00 96.00 268 PRO A N 1
ATOM 1990 C CA . PRO A 1 268 ? -12.368 -3.194 -6.690 1.00 96.00 268 PRO A CA 1
ATOM 1991 C C . PRO A 1 268 ? -13.205 -4.468 -6.486 1.00 96.00 268 PRO A C 1
ATOM 1993 O O . PRO A 1 268 ? -13.272 -4.970 -5.358 1.00 96.00 268 PRO A O 1
ATOM 1996 N N . PRO A 1 269 ? -13.789 -5.061 -7.547 1.00 96.25 269 PRO A N 1
ATOM 1997 C CA . PRO A 1 269 ? -14.695 -6.206 -7.408 1.00 96.25 269 PRO A CA 1
ATOM 1998 C C . PRO A 1 269 ? -14.112 -7.384 -6.614 1.00 96.25 269 PRO A C 1
ATOM 2000 O O . PRO A 1 269 ? -14.799 -7.974 -5.783 1.00 96.25 269 PRO A O 1
ATOM 2003 N N . HIS A 1 270 ? -12.829 -7.694 -6.819 1.00 94.62 270 HIS A N 1
ATOM 2004 C CA . HIS A 1 270 ? -12.147 -8.782 -6.116 1.00 94.62 270 HIS A CA 1
ATOM 2005 C C . HIS A 1 270 ? -11.928 -8.493 -4.622 1.00 94.62 270 HIS A C 1
ATOM 2007 O O . HIS A 1 270 ? -11.900 -9.432 -3.833 1.00 94.62 270 HIS A O 1
ATOM 2013 N N . VAL A 1 271 ? -11.805 -7.223 -4.222 1.00 97.19 271 VAL A N 1
ATOM 2014 C CA . VAL A 1 271 ? -11.711 -6.807 -2.810 1.00 97.19 271 VAL A CA 1
ATOM 2015 C C . VAL A 1 271 ? -13.094 -6.835 -2.174 1.00 97.19 271 VAL A C 1
ATOM 2017 O O . VAL A 1 271 ? -13.270 -7.394 -1.096 1.00 97.19 271 VAL A O 1
ATOM 2020 N N . ARG A 1 272 ? -14.100 -6.297 -2.878 1.00 97.25 272 ARG A N 1
ATOM 2021 C CA . ARG A 1 272 ? -15.497 -6.272 -2.422 1.00 97.25 272 ARG A CA 1
ATOM 2022 C C . ARG A 1 272 ? -16.027 -7.672 -2.108 1.00 97.25 272 ARG A C 1
ATOM 2024 O O . ARG A 1 272 ? -16.724 -7.858 -1.115 1.00 97.25 272 ARG A O 1
ATOM 2031 N N . ALA A 1 273 ? -15.660 -8.661 -2.923 1.00 96.88 273 ALA A N 1
ATOM 2032 C CA . ALA A 1 273 ? -16.028 -10.063 -2.723 1.00 96.88 273 ALA A CA 1
ATOM 2033 C C . ALA A 1 273 ? -15.441 -10.695 -1.442 1.00 96.88 273 ALA A C 1
ATOM 2035 O O . ALA A 1 273 ? -15.855 -11.786 -1.063 1.00 96.88 273 ALA A O 1
ATOM 2036 N N . GLN A 1 274 ? -14.486 -10.031 -0.785 1.00 96.62 274 GLN A N 1
ATOM 2037 C CA . GLN A 1 274 ? -13.717 -10.549 0.351 1.00 96.62 274 GLN A CA 1
ATOM 2038 C C . GLN A 1 274 ? -13.842 -9.663 1.601 1.00 96.62 274 GLN A C 1
ATOM 2040 O O . GLN A 1 274 ? -12.996 -9.719 2.487 1.00 96.62 274 GLN A O 1
ATOM 2045 N N . LEU A 1 275 ? -14.877 -8.820 1.673 1.00 96.50 275 LEU A N 1
ATOM 2046 C CA . LEU A 1 275 ? -15.049 -7.874 2.781 1.00 96.50 275 LEU A CA 1
ATOM 2047 C C . LEU A 1 275 ? -15.460 -8.517 4.102 1.00 96.50 275 LEU A C 1
ATOM 2049 O O . LEU A 1 275 ? -15.300 -7.885 5.143 1.00 96.50 275 LEU A O 1
ATOM 2053 N N . ASP A 1 276 ? -16.041 -9.715 4.068 1.00 96.38 276 ASP A N 1
ATOM 2054 C CA . ASP A 1 276 ? -16.538 -10.369 5.276 1.00 96.38 276 ASP A CA 1
ATOM 2055 C C . ASP A 1 276 ? -15.399 -10.594 6.276 1.00 96.38 276 ASP A C 1
ATOM 2057 O O . ASP A 1 276 ? -14.384 -11.215 5.962 1.00 96.38 276 ASP A O 1
ATOM 2061 N N . GLY A 1 277 ? -15.546 -10.030 7.473 1.00 96.06 277 GLY A N 1
ATOM 2062 C CA . GLY A 1 277 ? -14.514 -10.057 8.499 1.00 96.06 277 GLY A CA 1
ATOM 2063 C C . GLY A 1 277 ? -13.298 -9.172 8.205 1.00 96.06 277 GLY A C 1
ATOM 2064 O O . GLY A 1 277 ? -12.227 -9.433 8.758 1.00 96.06 277 GLY A O 1
ATOM 2065 N N . CYS A 1 278 ? -13.426 -8.140 7.364 1.00 98.12 278 CYS A N 1
ATOM 2066 C CA . CYS A 1 278 ? -12.352 -7.168 7.135 1.00 98.12 278 CYS A CA 1
ATOM 2067 C C . CYS A 1 278 ? -11.947 -6.422 8.422 1.00 98.12 278 CYS A C 1
ATOM 2069 O O . CYS A 1 278 ? -12.642 -6.454 9.440 1.00 98.12 278 CYS A O 1
ATOM 2071 N N . VAL A 1 279 ? -10.801 -5.750 8.377 1.00 98.56 279 VAL A N 1
ATOM 2072 C CA . VAL A 1 279 ? -10.350 -4.821 9.418 1.00 98.56 279 VAL A CA 1
ATOM 2073 C C . VAL A 1 279 ? -10.511 -3.407 8.887 1.00 98.56 279 VAL A C 1
ATOM 2075 O O . VAL A 1 279 ? -10.038 -3.107 7.793 1.00 98.56 279 VAL A O 1
ATOM 2078 N N . VAL A 1 280 ? -11.150 -2.527 9.648 1.00 98.62 280 VAL A N 1
ATOM 2079 C CA . VAL A 1 280 ? -11.196 -1.097 9.327 1.00 98.62 280 VAL A CA 1
ATOM 2080 C C . VAL A 1 280 ? -10.170 -0.365 10.181 1.00 98.62 280 VAL A C 1
ATOM 2082 O O . VAL A 1 280 ? -10.115 -0.546 11.394 1.00 98.62 280 VAL A O 1
ATOM 2085 N N . SER A 1 281 ? -9.360 0.465 9.542 1.00 98.69 281 SER A N 1
ATOM 2086 C CA . SER A 1 281 ? -8.390 1.356 10.161 1.00 98.69 281 SER A CA 1
ATOM 2087 C C . SER A 1 281 ? -8.918 2.790 10.078 1.00 98.69 281 SER A C 1
ATOM 2089 O O . SER A 1 281 ? -9.136 3.325 8.990 1.00 98.69 281 SER A O 1
ATOM 2091 N N . TYR A 1 282 ? -9.186 3.388 11.240 1.00 98.19 282 TYR A N 1
ATOM 2092 C CA . TYR A 1 282 ? -9.781 4.715 11.410 1.00 98.19 282 TYR A CA 1
ATOM 2093 C C . TYR A 1 282 ? -8.888 5.574 12.308 1.00 98.19 282 TYR A C 1
ATOM 2095 O O . TYR A 1 282 ? -9.205 5.866 13.467 1.00 98.19 282 TYR A O 1
ATOM 2103 N N . LEU A 1 283 ? -7.708 5.920 11.791 1.00 97.31 283 LEU A N 1
ATOM 2104 C CA . LEU A 1 283 ? -6.634 6.478 12.608 1.00 97.31 283 LEU A CA 1
ATOM 2105 C C . LEU A 1 283 ? -6.634 8.005 12.576 1.00 97.31 283 LEU A C 1
ATOM 2107 O O . LEU A 1 283 ? -6.279 8.602 11.566 1.00 97.31 283 LEU A O 1
ATOM 2111 N N . ALA A 1 284 ? -6.991 8.648 13.689 1.00 94.88 284 ALA A N 1
ATOM 2112 C CA . ALA A 1 284 ? -6.930 10.099 13.870 1.00 94.88 284 ALA A CA 1
ATOM 2113 C C . ALA A 1 284 ? -7.750 10.929 12.861 1.00 94.88 284 ALA A C 1
ATOM 2115 O O . ALA A 1 284 ? -7.544 12.135 12.734 1.00 94.88 284 ALA A O 1
ATOM 2116 N N . VAL A 1 285 ? -8.710 10.311 12.172 1.00 95.56 285 VAL A N 1
ATOM 2117 C CA . VAL A 1 285 ? -9.543 10.966 11.149 1.00 95.56 285 VAL A CA 1
ATOM 2118 C C . VAL A 1 285 ? -10.895 11.449 11.672 1.00 95.56 285 VAL A C 1
ATOM 2120 O O . VAL A 1 285 ? -11.512 12.313 11.051 1.00 95.56 285 VAL A O 1
ATOM 2123 N N . ARG A 1 286 ? -11.347 10.965 12.840 1.00 96.50 286 ARG A N 1
ATOM 2124 C CA . ARG A 1 286 ? -12.663 11.301 13.424 1.00 96.50 286 ARG A CA 1
ATOM 2125 C C . ARG A 1 286 ? -12.880 12.806 13.586 1.00 96.50 286 ARG A C 1
ATOM 2127 O O . ARG A 1 286 ? -13.975 13.290 13.328 1.00 96.50 286 ARG A O 1
ATOM 2134 N N . LEU A 1 287 ? -11.853 13.556 13.991 1.00 94.25 287 LEU A N 1
ATOM 2135 C CA . LEU A 1 287 ? -11.961 15.010 14.163 1.00 94.25 287 LEU A CA 1
ATOM 2136 C C . LEU A 1 287 ? -12.316 15.731 12.852 1.00 94.25 287 LEU A C 1
ATOM 2138 O O . LEU A 1 287 ? -12.979 16.762 12.883 1.00 94.25 287 LEU A O 1
ATOM 2142 N N . HIS A 1 288 ? -11.888 15.187 11.713 1.00 93.44 288 HIS A N 1
ATOM 2143 C CA . HIS A 1 288 ? -12.090 15.791 10.398 1.00 93.44 288 HIS A CA 1
ATOM 2144 C C . HIS A 1 288 ? -13.310 15.233 9.666 1.00 93.44 288 HIS A C 1
ATOM 2146 O O . HIS A 1 288 ? -13.948 15.967 8.919 1.00 93.44 288 HIS A O 1
ATOM 2152 N N . LEU A 1 289 ? -13.619 13.950 9.867 1.00 95.12 289 LEU A N 1
ATOM 2153 C CA . LEU A 1 289 ? -14.638 13.225 9.103 1.00 95.12 289 LEU A CA 1
ATOM 2154 C C . LEU A 1 289 ? -15.897 12.886 9.918 1.00 95.12 289 LEU A C 1
ATOM 2156 O O . LEU A 1 289 ? -16.903 12.467 9.356 1.00 95.12 289 LEU A O 1
ATOM 2160 N N . GLY A 1 290 ? -15.857 13.032 11.244 1.00 96.81 290 GLY A N 1
ATOM 2161 C CA . GLY A 1 290 ? -16.914 12.553 12.133 1.00 96.81 290 GLY A CA 1
ATOM 2162 C C . GLY A 1 290 ? -16.950 11.024 12.221 1.00 96.81 290 GLY A C 1
ATOM 2163 O O . GLY A 1 290 ? -15.909 10.368 12.186 1.00 96.81 290 GLY A O 1
ATOM 2164 N N . TRP A 1 291 ? -18.148 10.455 12.371 1.00 97.62 291 TRP A N 1
ATOM 2165 C CA . TRP A 1 291 ? -18.401 9.017 12.242 1.00 97.62 291 TRP A CA 1
ATOM 2166 C C . TRP A 1 291 ? -19.103 8.765 10.912 1.00 97.62 291 TRP A C 1
ATOM 2168 O O . TRP A 1 291 ? -20.189 9.300 10.704 1.00 97.62 291 TRP A O 1
ATOM 2178 N N . LEU A 1 292 ? -18.495 7.961 10.038 1.00 97.44 292 LEU A N 1
ATOM 2179 C CA . LEU A 1 292 ? -19.050 7.650 8.719 1.00 97.44 292 LEU A CA 1
ATOM 2180 C C . LEU A 1 292 ? -20.139 6.577 8.815 1.00 97.44 292 LEU A C 1
ATOM 2182 O O . LEU A 1 292 ? -19.961 5.586 9.529 1.00 97.44 292 LEU A O 1
ATOM 2186 N N . ASP A 1 293 ? -21.209 6.704 8.028 1.00 97.12 293 ASP A N 1
ATOM 2187 C CA . ASP A 1 293 ? -22.298 5.715 8.006 1.00 97.12 293 ASP A CA 1
ATOM 2188 C C . ASP A 1 293 ? -21.820 4.357 7.468 1.00 97.12 293 ASP A C 1
ATOM 2190 O O . ASP A 1 293 ? -22.279 3.295 7.902 1.00 97.12 293 ASP A O 1
ATOM 2194 N N . ALA A 1 294 ? -20.814 4.373 6.586 1.00 96.62 294 ALA A N 1
ATOM 2195 C CA . ALA A 1 294 ? -20.145 3.177 6.081 1.00 96.62 294 ALA A CA 1
ATOM 2196 C C . ALA A 1 294 ? -19.592 2.275 7.203 1.00 96.62 294 ALA A C 1
ATOM 2198 O O . ALA A 1 294 ? -19.584 1.051 7.061 1.00 96.62 294 ALA A O 1
ATOM 2199 N N . LEU A 1 295 ? -19.195 2.838 8.353 1.00 97.12 295 LEU A N 1
ATOM 2200 C CA . LEU A 1 295 ? -18.717 2.049 9.494 1.00 97.12 295 LEU A CA 1
ATOM 2201 C C . LEU A 1 295 ? -19.815 1.153 10.087 1.00 97.12 295 LEU A C 1
ATOM 2203 O O . LEU A 1 295 ? -19.495 0.123 10.669 1.00 97.12 295 LEU A O 1
ATOM 2207 N N . GLY A 1 296 ? -21.096 1.500 9.936 1.00 95.88 296 GLY A N 1
ATOM 2208 C CA . GLY A 1 296 ? -22.211 0.660 10.389 1.00 95.88 296 GLY A CA 1
ATOM 2209 C C . GLY A 1 296 ? -22.623 -0.430 9.397 1.00 95.88 296 GLY A C 1
ATOM 2210 O O . GLY A 1 296 ? -23.301 -1.390 9.773 1.00 95.88 296 GLY A O 1
ATOM 2211 N N . THR A 1 297 ? -22.232 -0.302 8.127 1.00 94.75 297 THR A N 1
ATOM 2212 C CA . THR A 1 297 ? -22.679 -1.196 7.046 1.00 94.75 297 THR A CA 1
ATOM 2213 C C . THR A 1 297 ? -21.604 -2.179 6.591 1.00 94.75 297 THR A C 1
ATOM 2215 O O . THR A 1 297 ? -21.942 -3.306 6.204 1.00 94.75 297 THR A O 1
ATOM 2218 N N . LEU A 1 298 ? -20.326 -1.796 6.681 1.00 95.94 298 LEU A N 1
ATOM 2219 C CA . LEU A 1 298 ? -19.187 -2.654 6.365 1.00 95.94 298 LEU A CA 1
ATOM 2220 C C . LEU A 1 298 ? -19.129 -3.873 7.311 1.00 95.94 298 LEU A C 1
ATOM 2222 O O . LEU A 1 298 ? -19.285 -3.720 8.522 1.00 95.94 298 LEU A O 1
ATOM 2226 N N . PRO A 1 299 ? -18.892 -5.094 6.797 1.00 96.25 299 PRO A N 1
ATOM 2227 C CA . PRO A 1 299 ? -18.902 -6.320 7.596 1.00 96.25 299 PRO A CA 1
ATOM 2228 C C . PRO A 1 299 ? -17.538 -6.582 8.257 1.00 96.25 299 PRO A C 1
ATOM 2230 O O . PRO A 1 299 ? -16.938 -7.637 8.061 1.00 96.25 299 PRO A O 1
ATOM 2233 N N . TRP A 1 300 ? -17.012 -5.614 9.002 1.00 97.50 300 TRP A N 1
ATOM 2234 C CA . TRP A 1 300 ? -15.712 -5.757 9.655 1.00 97.50 300 TRP A CA 1
ATOM 2235 C C . TRP A 1 300 ? -15.775 -6.654 10.896 1.00 97.50 300 TRP A C 1
ATOM 2237 O O . TRP A 1 300 ? -16.763 -6.676 11.629 1.00 97.50 300 TRP A O 1
ATOM 2247 N N . ALA A 1 301 ? -14.691 -7.393 11.131 1.00 96.94 301 ALA A N 1
ATOM 2248 C CA . ALA A 1 301 ? -14.455 -8.108 12.384 1.00 96.94 301 ALA A CA 1
ATOM 2249 C C . ALA A 1 301 ? -13.857 -7.173 13.442 1.00 96.94 301 ALA A C 1
ATOM 2251 O O . ALA A 1 301 ? -14.211 -7.267 14.616 1.00 96.94 301 ALA A O 1
ATOM 2252 N N . TYR A 1 302 ? -12.993 -6.248 13.010 1.00 98.19 302 TYR A N 1
ATOM 2253 C CA . TYR A 1 302 ? -12.301 -5.309 13.886 1.00 98.19 302 TYR A CA 1
ATOM 2254 C C . TYR A 1 302 ? -12.310 -3.893 13.316 1.00 98.19 302 TYR A C 1
ATOM 2256 O O . TYR A 1 302 ? -12.093 -3.699 12.118 1.00 98.19 302 TYR A O 1
ATOM 2264 N N . LEU A 1 303 ? -12.494 -2.913 14.196 1.00 98.50 303 LEU A N 1
ATOM 2265 C CA . LEU A 1 303 ? -12.255 -1.499 13.926 1.00 98.50 303 LEU A CA 1
ATOM 2266 C C . LEU A 1 303 ? -11.098 -1.024 14.808 1.00 98.50 303 LEU A C 1
ATOM 2268 O O . LEU A 1 303 ? -11.169 -1.108 16.033 1.00 98.50 303 LEU A O 1
ATOM 2272 N N . ILE A 1 304 ? -10.042 -0.517 14.182 1.00 98.62 304 ILE A N 1
ATOM 2273 C CA . ILE A 1 304 ? -8.927 0.151 14.848 1.00 98.62 304 ILE A CA 1
ATOM 2274 C C . ILE A 1 304 ? -9.236 1.646 14.866 1.00 98.62 304 ILE A C 1
ATOM 2276 O O . ILE A 1 304 ? -9.299 2.277 13.812 1.00 98.62 304 ILE A O 1
ATOM 2280 N N . TYR A 1 305 ? -9.414 2.213 16.053 1.00 98.62 305 TYR A N 1
ATOM 2281 C CA . TYR A 1 305 ? -9.613 3.644 16.261 1.00 98.62 305 TYR A CA 1
ATOM 2282 C C . TYR A 1 305 ? -8.352 4.264 16.856 1.00 98.62 305 TYR A C 1
ATOM 2284 O O . TYR A 1 305 ? -7.843 3.762 17.854 1.00 98.62 305 TYR A O 1
ATOM 2292 N N . GLU A 1 306 ? -7.887 5.385 16.309 1.00 98.25 306 GLU A N 1
ATOM 2293 C CA . GLU A 1 306 ? -6.871 6.225 16.958 1.00 98.25 306 GLU A CA 1
ATOM 2294 C C . GLU A 1 306 ? -7.437 7.618 17.224 1.00 98.25 306 GLU A C 1
ATOM 2296 O O . GLU A 1 306 ? -8.017 8.240 16.330 1.00 98.25 306 GLU A O 1
ATOM 2301 N N . GLY A 1 307 ? -7.236 8.111 18.443 1.00 96.81 307 GLY A N 1
ATOM 2302 C CA . GLY A 1 307 ? -7.604 9.464 18.830 1.00 96.81 307 GLY A CA 1
ATOM 2303 C C . GLY A 1 307 ? -6.748 10.534 18.151 1.00 96.81 307 GLY A C 1
ATOM 2304 O O . GLY A 1 307 ? -5.650 10.291 17.634 1.00 96.81 307 GLY A O 1
ATOM 2305 N N . HIS A 1 308 ? -7.259 11.760 18.144 1.00 93.31 308 HIS A N 1
ATOM 2306 C CA . HIS A 1 308 ? -6.482 12.918 17.713 1.00 93.31 308 HIS A CA 1
ATOM 2307 C C . HIS A 1 308 ? -5.453 13.348 18.783 1.00 93.31 308 HIS A C 1
ATOM 2309 O O . HIS A 1 308 ? -5.493 12.908 19.928 1.00 93.31 308 HIS A O 1
ATOM 2315 N N . GLU A 1 309 ? -4.518 14.226 18.412 1.00 89.25 309 GLU A N 1
ATOM 2316 C CA . GLU A 1 309 ? -3.615 14.904 19.356 1.00 89.25 309 GLU A CA 1
ATOM 2317 C C . GLU A 1 309 ? -4.430 15.609 20.452 1.00 89.25 309 GLU A C 1
ATOM 2319 O O . GLU A 1 309 ? -5.383 16.329 20.135 1.00 89.25 309 GLU A O 1
ATOM 2324 N N . GLY A 1 310 ? -4.083 15.364 21.719 1.00 90.81 310 GLY A N 1
ATOM 2325 C CA . GLY A 1 310 ? -4.804 15.880 22.888 1.00 90.81 310 GLY A CA 1
ATOM 2326 C C . GLY A 1 310 ? -6.070 15.104 23.282 1.00 90.81 310 GLY A C 1
ATOM 2327 O O . GLY A 1 310 ? -6.769 15.521 24.205 1.00 90.81 310 GLY A O 1
ATOM 2328 N N . GLU A 1 311 ? -6.408 14.002 22.603 1.00 94.88 311 GLU A N 1
ATOM 2329 C CA . GLU A 1 311 ? -7.433 13.070 23.088 1.00 94.88 311 GLU A CA 1
ATOM 2330 C C . GLU A 1 311 ? -6.818 12.078 24.083 1.00 94.88 311 GLU A C 1
ATOM 2332 O O . GLU A 1 311 ? -5.979 11.261 23.713 1.00 94.88 311 GLU A O 1
ATOM 2337 N N . ASP A 1 312 ? -7.265 12.141 25.338 1.00 97.06 312 ASP A N 1
ATOM 2338 C CA . ASP A 1 312 ? -6.911 11.180 26.382 1.00 97.06 312 ASP A CA 1
ATOM 2339 C C . ASP A 1 312 ? -7.851 9.958 26.388 1.00 97.06 312 ASP A C 1
ATOM 2341 O O . ASP A 1 312 ? -8.788 9.832 25.583 1.00 97.06 312 ASP A O 1
ATOM 2345 N N . VAL A 1 313 ? -7.587 9.011 27.293 1.00 97.81 313 VAL A N 1
ATOM 2346 C CA . VAL A 1 313 ? -8.360 7.765 27.409 1.00 97.81 313 VAL A CA 1
ATOM 2347 C C . VAL A 1 313 ? -9.830 8.037 27.735 1.00 97.81 313 VAL A C 1
ATOM 2349 O O . VAL A 1 313 ? -10.708 7.358 27.199 1.00 97.81 313 VAL A O 1
ATOM 2352 N N . ALA A 1 314 ? -10.122 9.017 28.594 1.00 97.88 314 ALA A N 1
ATOM 2353 C CA . ALA A 1 314 ? -11.487 9.326 29.013 1.00 97.88 314 ALA A CA 1
ATOM 2354 C C . ALA A 1 314 ? -12.308 9.879 27.842 1.00 97.88 314 ALA A C 1
ATOM 2356 O O . ALA A 1 314 ? -13.394 9.373 27.542 1.00 97.88 314 ALA A O 1
ATOM 2357 N N . LYS A 1 315 ? -11.748 10.851 27.120 1.00 97.81 315 LYS A N 1
ATOM 2358 C CA . LYS A 1 315 ? -12.356 11.447 25.930 1.00 97.81 315 LYS A CA 1
ATOM 2359 C C . LYS A 1 315 ? -12.502 10.431 24.799 1.00 97.81 315 LYS A C 1
ATOM 2361 O O . LYS A 1 315 ? -13.545 10.373 24.153 1.00 97.81 315 LYS A O 1
ATOM 2366 N N . THR A 1 316 ? -11.508 9.562 24.613 1.00 98.12 316 THR A N 1
ATOM 2367 C CA . THR A 1 316 ? -11.599 8.446 23.661 1.00 98.12 316 THR A CA 1
ATOM 2368 C C . THR A 1 316 ? -12.761 7.516 24.008 1.00 98.12 316 THR A C 1
ATOM 2370 O O . THR A 1 316 ? -13.580 7.207 23.146 1.00 98.12 316 THR A O 1
ATOM 2373 N N . ARG A 1 317 ? -12.901 7.104 25.276 1.00 98.19 317 ARG A N 1
ATOM 2374 C CA . ARG A 1 317 ? -14.025 6.256 25.714 1.00 98.19 317 ARG A CA 1
ATOM 2375 C C . ARG A 1 317 ? -15.379 6.921 25.499 1.00 98.19 317 ARG A C 1
ATOM 2377 O O . ARG A 1 317 ? -16.317 6.230 25.105 1.00 98.19 317 ARG A O 1
ATOM 2384 N N . GLN A 1 318 ? -15.481 8.232 25.715 1.00 98.19 318 GLN A N 1
ATOM 2385 C CA . GLN A 1 318 ? -16.700 8.979 25.413 1.00 98.19 318 GLN A CA 1
ATOM 2386 C C . GLN A 1 318 ? -17.063 8.846 23.927 1.00 98.19 318 GLN A C 1
ATOM 2388 O O . GLN A 1 318 ? -18.163 8.398 23.610 1.00 98.19 318 GLN A O 1
ATOM 2393 N N . PHE A 1 319 ? -16.130 9.145 23.017 1.00 98.31 319 PHE A N 1
ATOM 2394 C CA . PHE A 1 319 ? -16.386 9.047 21.576 1.00 98.31 319 PHE A CA 1
ATOM 2395 C C . PHE A 1 319 ? -16.723 7.624 21.125 1.00 98.31 319 PHE A C 1
ATOM 2397 O O . PHE A 1 319 ? -17.601 7.436 20.284 1.00 98.31 319 PHE A O 1
ATOM 2404 N N . LEU A 1 320 ? -16.068 6.611 21.694 1.00 98.19 320 LEU A N 1
ATOM 2405 C CA . LEU A 1 320 ? -16.388 5.215 21.390 1.00 98.19 320 LEU A CA 1
ATOM 2406 C C . LEU A 1 320 ? -17.765 4.810 21.929 1.00 98.19 320 LEU A C 1
ATOM 2408 O O . LEU A 1 320 ? -18.472 4.062 21.261 1.00 98.19 320 LEU A O 1
ATOM 2412 N N . THR A 1 321 ? -18.188 5.345 23.076 1.00 97.81 321 THR A N 1
ATOM 2413 C CA . THR A 1 321 ? -19.545 5.122 23.604 1.00 97.81 321 THR A CA 1
ATOM 2414 C C . THR A 1 321 ? -20.599 5.728 22.676 1.00 97.81 321 THR A C 1
ATOM 2416 O O . THR A 1 321 ? -21.602 5.084 22.374 1.00 97.81 321 THR A O 1
ATOM 2419 N N . GLU A 1 322 ? -20.357 6.938 22.164 1.00 97.19 322 GLU A N 1
ATOM 2420 C CA . GLU A 1 322 ? -21.213 7.568 21.148 1.00 97.19 322 GLU A CA 1
ATOM 2421 C C . GLU A 1 322 ? -21.275 6.732 19.859 1.00 97.19 322 GLU A C 1
ATOM 2423 O O . GLU A 1 322 ? -22.337 6.589 19.252 1.00 97.19 322 GLU A O 1
ATOM 2428 N N . PHE A 1 323 ? -20.154 6.137 19.445 1.00 97.69 323 PHE A N 1
ATOM 2429 C CA . PHE A 1 323 ? -20.112 5.244 18.288 1.00 97.69 323 PHE A CA 1
ATOM 2430 C C . PHE A 1 323 ? -20.897 3.941 18.518 1.00 97.69 323 PHE A C 1
ATOM 2432 O O . PHE A 1 323 ? -21.659 3.525 17.645 1.00 97.69 323 PHE A O 1
ATOM 2439 N N . GLN A 1 324 ? -20.791 3.332 19.704 1.00 97.31 324 GLN A N 1
ATOM 2440 C CA . GLN A 1 324 ? -21.515 2.105 20.070 1.00 97.31 324 GLN A CA 1
ATOM 2441 C C . GLN A 1 324 ? -23.043 2.266 20.052 1.00 97.31 324 GLN A C 1
ATOM 2443 O O . GLN A 1 324 ? -23.762 1.291 19.836 1.00 97.31 324 GLN A O 1
ATOM 2448 N N . GLN A 1 325 ? -23.552 3.491 20.228 1.00 96.50 325 GLN A N 1
ATOM 2449 C CA . GLN A 1 325 ? -24.980 3.795 20.065 1.00 96.50 325 GLN A CA 1
ATOM 2450 C C . GLN A 1 325 ? -25.448 3.674 18.607 1.00 96.50 325 GLN A C 1
ATOM 2452 O O . GLN A 1 325 ? -26.632 3.459 18.358 1.00 96.50 325 GLN A O 1
ATOM 2457 N N . ARG A 1 326 ? -24.528 3.811 17.643 1.00 95.38 326 ARG A N 1
ATOM 2458 C CA . ARG A 1 326 ? -24.799 3.726 16.200 1.00 95.38 326 ARG A CA 1
ATOM 2459 C C . ARG A 1 326 ? -24.509 2.338 15.646 1.00 95.38 326 ARG A C 1
ATOM 2461 O O . ARG A 1 326 ? -25.246 1.846 14.796 1.00 95.38 326 ARG A O 1
ATOM 2468 N N . VAL A 1 327 ? -23.426 1.720 16.115 1.00 96.25 327 VAL A N 1
ATOM 2469 C CA . VAL A 1 327 ? -22.937 0.439 15.607 1.00 96.25 327 VAL A CA 1
ATOM 2470 C C . VAL A 1 327 ? -22.742 -0.534 16.770 1.00 96.25 327 VAL A C 1
ATOM 2472 O O . VAL A 1 327 ? -21.876 -0.297 17.613 1.00 96.25 327 VAL A O 1
ATOM 2475 N N . PRO A 1 328 ? -23.498 -1.647 16.829 1.00 94.50 328 PRO A N 1
ATOM 2476 C CA . PRO A 1 328 ? -23.338 -2.645 17.882 1.00 94.50 328 PRO A CA 1
ATOM 2477 C C . PRO A 1 328 ? -21.941 -3.282 17.860 1.00 94.50 328 PRO A C 1
ATOM 2479 O O . PRO A 1 328 ? -21.636 -4.125 17.014 1.00 94.50 328 PRO A O 1
ATOM 2482 N N . CYS A 1 329 ? -21.096 -2.892 18.808 1.00 96.56 329 CYS A N 1
ATOM 2483 C CA . CYS A 1 329 ? -19.726 -3.376 18.946 1.00 96.56 329 CYS A CA 1
ATOM 2484 C C . CYS A 1 329 ? -19.246 -3.263 20.396 1.00 96.56 329 CYS A C 1
ATOM 2486 O O . CYS A 1 329 ? -19.887 -2.624 21.234 1.00 96.56 329 CYS A O 1
ATOM 2488 N N . GLU A 1 330 ? -18.112 -3.887 20.695 1.00 96.81 330 GLU A N 1
ATOM 2489 C CA . GLU A 1 330 ? -17.504 -3.897 22.027 1.00 96.81 330 GLU A CA 1
ATOM 2490 C C . GLU A 1 330 ? -16.069 -3.382 21.946 1.00 96.81 330 GLU A C 1
ATOM 2492 O O . GLU A 1 330 ? -15.347 -3.695 21.002 1.00 96.81 330 GLU A O 1
ATOM 2497 N N . ILE A 1 331 ? -15.645 -2.586 22.930 1.00 97.56 331 ILE A N 1
ATOM 2498 C CA . ILE A 1 331 ? -14.250 -2.145 23.037 1.00 97.56 331 ILE A CA 1
ATOM 2499 C C . ILE A 1 331 ? -13.442 -3.328 23.572 1.00 97.56 331 ILE A C 1
ATOM 2501 O O . ILE A 1 331 ? -13.525 -3.646 24.757 1.00 97.56 331 ILE A O 1
ATOM 2505 N N . SER A 1 332 ? -12.669 -3.971 22.703 1.00 96.94 332 SER A N 1
ATOM 2506 C CA . SER A 1 332 ? -11.847 -5.132 23.054 1.00 96.94 332 SER A CA 1
ATOM 2507 C C . SER A 1 332 ? -10.575 -4.737 23.797 1.00 96.94 332 SER A C 1
ATOM 2509 O O . SER A 1 332 ? -10.123 -5.463 24.673 1.00 96.94 332 SER A O 1
ATOM 2511 N N . GLY A 1 333 ? -10.014 -3.569 23.480 1.00 97.50 333 GLY A N 1
ATOM 2512 C CA . GLY A 1 333 ? -8.814 -3.070 24.140 1.00 97.50 333 GLY A CA 1
ATOM 2513 C C . GLY A 1 333 ? -8.564 -1.596 23.854 1.00 97.50 333 GLY A C 1
ATOM 2514 O O . GLY A 1 333 ? -9.035 -1.051 22.855 1.00 97.50 333 GLY A O 1
ATOM 2515 N N . ILE A 1 334 ? -7.827 -0.947 24.754 1.00 98.38 334 ILE A N 1
ATOM 2516 C CA . ILE A 1 334 ? -7.404 0.449 24.643 1.00 98.38 334 ILE A CA 1
ATOM 2517 C C . ILE A 1 334 ? -5.984 0.580 25.188 1.00 98.38 334 ILE A C 1
ATOM 2519 O O . ILE A 1 334 ? -5.637 -0.050 26.187 1.00 98.38 334 ILE A O 1
ATOM 2523 N N . ALA A 1 335 ? -5.160 1.386 24.536 1.00 98.19 335 ALA A N 1
ATOM 2524 C CA . ALA A 1 335 ? -3.803 1.662 24.973 1.00 98.19 335 ALA A CA 1
ATOM 2525 C C . ALA A 1 335 ? -3.395 3.083 24.604 1.00 98.19 335 ALA A C 1
ATOM 2527 O O . ALA A 1 335 ? -3.927 3.673 23.667 1.00 98.19 335 ALA A O 1
ATOM 2528 N N . GLU A 1 336 ? -2.402 3.594 25.315 1.00 97.44 336 GLU A N 1
ATOM 2529 C CA . GLU A 1 336 ? -1.670 4.792 24.932 1.00 97.44 336 GLU A CA 1
ATOM 2530 C C . GLU A 1 336 ? -0.322 4.399 24.344 1.00 97.44 336 GLU A C 1
ATOM 2532 O O . GLU A 1 336 ? 0.290 3.402 24.743 1.00 97.44 336 GLU A O 1
ATOM 2537 N N . TYR A 1 337 ? 0.137 5.177 23.374 1.00 96.06 337 TYR A N 1
ATOM 2538 C CA . TYR A 1 337 ? 1.450 5.002 22.781 1.00 96.06 337 TYR A CA 1
ATOM 2539 C C . TYR A 1 337 ? 1.995 6.337 22.277 1.00 96.06 337 TYR A C 1
ATOM 2541 O O . TYR A 1 337 ? 1.248 7.292 22.077 1.00 96.06 337 TYR A O 1
ATOM 2549 N N . GLN A 1 338 ? 3.303 6.392 22.044 1.00 94.50 338 GLN A N 1
ATOM 2550 C CA . GLN A 1 338 ? 3.958 7.531 21.414 1.00 94.50 338 GLN A CA 1
ATOM 2551 C C . GLN A 1 338 ? 4.795 7.049 20.227 1.00 94.50 338 GLN A C 1
ATOM 2553 O O . GLN A 1 338 ? 5.572 6.098 20.349 1.00 94.50 338 GLN A O 1
ATOM 2558 N N . ASP A 1 339 ? 4.650 7.700 19.075 1.00 91.44 339 ASP A N 1
ATOM 2559 C CA . ASP A 1 339 ? 5.444 7.429 17.880 1.00 91.44 339 ASP A CA 1
ATOM 2560 C C . ASP A 1 339 ? 6.047 8.704 17.282 1.00 91.44 339 ASP A C 1
ATOM 2562 O O . ASP A 1 339 ? 5.412 9.760 17.213 1.00 91.44 339 ASP A O 1
ATOM 2566 N N . GLY A 1 340 ? 7.290 8.575 16.813 1.00 88.69 340 GLY A N 1
ATOM 2567 C CA . GLY A 1 340 ? 8.067 9.698 16.299 1.00 88.69 340 GLY A CA 1
ATOM 2568 C C . GLY A 1 340 ? 8.204 10.814 17.335 1.00 88.69 340 GLY A C 1
ATOM 2569 O O . GLY A 1 340 ? 8.543 10.562 18.489 1.00 88.69 340 GLY A O 1
ATOM 2570 N N . ASP A 1 341 ? 7.918 12.033 16.894 1.00 88.06 341 ASP A N 1
ATOM 2571 C CA . ASP A 1 341 ? 7.987 13.266 17.680 1.00 88.06 341 ASP A CA 1
ATOM 2572 C C . ASP A 1 341 ? 6.599 13.814 18.036 1.00 88.06 341 ASP A C 1
ATOM 2574 O O . ASP A 1 341 ? 6.459 14.986 18.381 1.00 88.06 341 ASP A O 1
ATOM 2578 N N . SER A 1 342 ? 5.551 13.008 17.862 1.00 87.69 342 SER A N 1
ATOM 2579 C CA . SER A 1 342 ? 4.198 13.418 18.225 1.00 87.69 342 SER A CA 1
ATOM 2580 C C . SER A 1 342 ? 3.913 13.202 19.706 1.00 87.69 342 SER A C 1
ATOM 2582 O O . SER A 1 342 ? 4.547 12.370 20.361 1.00 87.69 34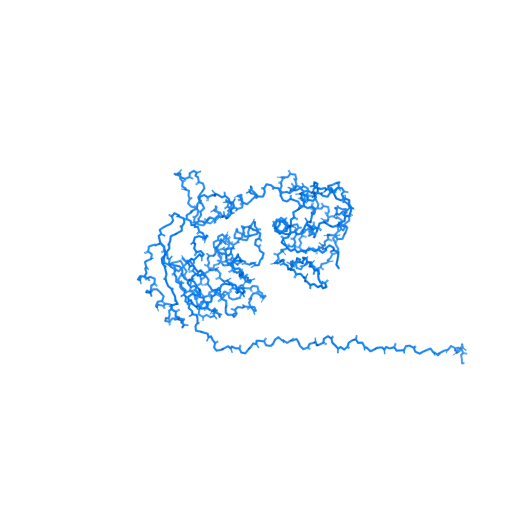2 SER A O 1
ATOM 2584 N N . ASP A 1 343 ? 2.939 13.947 20.224 1.00 91.19 343 ASP A N 1
ATOM 2585 C CA . ASP A 1 343 ? 2.395 13.699 21.555 1.00 91.19 343 ASP A CA 1
ATOM 2586 C C . ASP A 1 343 ? 1.780 12.292 21.651 1.00 91.19 343 ASP A C 1
ATOM 2588 O O . ASP A 1 343 ? 1.345 11.737 20.628 1.00 91.19 343 ASP A O 1
ATOM 2592 N N . PRO A 1 344 ? 1.717 11.713 22.866 1.00 94.44 344 PRO A N 1
ATOM 2593 C CA . PRO A 1 344 ? 1.049 10.442 23.093 1.00 94.44 344 PRO A CA 1
ATOM 2594 C C . PRO A 1 344 ? -0.369 10.422 22.521 1.00 94.44 344 PRO A C 1
ATOM 2596 O O . PRO A 1 344 ? -1.095 11.419 22.557 1.00 94.44 344 PRO A O 1
ATOM 2599 N N . ARG A 1 345 ? -0.768 9.265 21.997 1.00 95.88 345 ARG A N 1
ATOM 2600 C CA . ARG A 1 345 ? -2.099 9.032 21.441 1.00 95.88 345 ARG A CA 1
ATOM 2601 C C . ARG A 1 345 ? -2.728 7.789 22.017 1.00 95.88 345 ARG A C 1
ATOM 2603 O O . ARG A 1 345 ? -2.053 6.797 22.290 1.00 95.88 345 ARG A O 1
ATOM 2610 N N . VAL A 1 346 ? -4.046 7.840 22.118 1.00 98.00 346 VAL A N 1
ATOM 2611 C CA . VAL A 1 346 ? -4.863 6.697 22.494 1.00 98.00 346 VAL A CA 1
ATOM 2612 C C . VAL A 1 346 ? -5.270 5.936 21.244 1.00 98.00 346 VAL A C 1
ATOM 2614 O O . VAL A 1 346 ? -5.722 6.518 20.257 1.00 98.00 346 VAL A O 1
ATOM 2617 N N . VAL A 1 347 ? -5.145 4.620 21.304 1.00 98.38 347 VAL A N 1
ATOM 2618 C CA . VAL A 1 347 ? -5.614 3.693 20.282 1.00 98.38 347 VAL A CA 1
ATOM 2619 C C . VAL A 1 347 ? -6.504 2.641 20.921 1.00 98.38 347 VAL A C 1
ATOM 2621 O O . VAL A 1 347 ? -6.246 2.184 22.033 1.00 98.38 347 VAL A O 1
ATOM 2624 N N . ALA A 1 348 ? -7.564 2.264 20.222 1.00 98.50 348 ALA A N 1
ATOM 2625 C CA . ALA A 1 348 ? -8.507 1.254 20.657 1.00 98.50 348 ALA A CA 1
ATOM 2626 C C . ALA A 1 348 ? -8.806 0.273 19.527 1.00 98.50 348 ALA A C 1
ATOM 2628 O O . ALA A 1 348 ? -8.803 0.632 18.349 1.00 98.50 348 ALA A O 1
ATOM 2629 N N . VAL A 1 349 ? -9.101 -0.965 19.906 1.00 98.50 349 VAL A N 1
ATOM 2630 C CA . VAL A 1 349 ? -9.640 -1.986 19.008 1.00 98.50 349 VAL A CA 1
ATOM 2631 C C . VAL A 1 349 ? -11.051 -2.306 19.464 1.00 98.50 349 VAL A C 1
ATOM 2633 O O . VAL A 1 349 ? -11.286 -2.567 20.645 1.00 98.50 349 VAL A O 1
ATOM 2636 N N . LEU A 1 350 ? -11.984 -2.282 18.519 1.00 98.12 350 LEU A N 1
ATOM 2637 C CA . LEU A 1 350 ? -13.368 -2.669 18.729 1.00 98.12 350 LEU A CA 1
ATOM 2638 C C . LEU A 1 350 ? -13.656 -3.959 17.966 1.00 98.12 350 LEU A C 1
ATOM 2640 O O . LEU A 1 350 ? -13.321 -4.067 16.786 1.00 98.12 350 LEU A O 1
ATOM 2644 N N . GLY A 1 351 ? -14.297 -4.913 18.632 1.00 96.19 351 GLY A N 1
ATOM 2645 C CA . GLY A 1 351 ? -14.803 -6.138 18.027 1.00 96.19 351 GLY A CA 1
ATOM 2646 C C . GLY A 1 351 ? -16.217 -5.927 17.497 1.00 96.19 351 GLY A C 1
ATOM 2647 O O . GLY A 1 351 ? -17.110 -5.481 18.227 1.00 96.19 351 GLY A O 1
ATOM 2648 N N . GLY A 1 352 ? -16.435 -6.249 16.223 1.00 84.44 352 GLY A N 1
ATOM 2649 C CA . GLY A 1 352 ? -17.778 -6.304 15.656 1.00 84.44 352 GLY A CA 1
ATOM 2650 C C . GLY A 1 352 ? -18.502 -7.511 16.240 1.00 84.44 352 GLY A C 1
ATOM 2651 O O . GLY A 1 352 ? -17.915 -8.590 16.338 1.00 84.44 352 GLY A O 1
ATOM 2652 N N . ARG A 1 353 ? -19.781 -7.379 16.624 1.00 69.88 353 ARG A N 1
ATOM 2653 C CA . ARG A 1 353 ? -20.568 -8.583 16.928 1.00 69.88 353 ARG A CA 1
ATOM 2654 C C . ARG A 1 353 ? -20.575 -9.439 15.672 1.00 69.88 353 ARG A C 1
ATOM 2656 O O . ARG A 1 353 ? -21.099 -8.998 14.649 1.00 69.88 353 ARG A O 1
ATOM 2663 N N . ALA A 1 354 ? -19.987 -10.634 15.759 1.00 56.41 354 ALA A N 1
ATOM 2664 C CA . ALA A 1 354 ? -19.991 -11.601 14.676 1.00 56.41 354 ALA A CA 1
ATOM 2665 C C . ALA A 1 354 ? -21.422 -11.697 14.144 1.00 56.41 354 ALA A C 1
ATOM 2667 O O . ALA A 1 354 ? -22.325 -12.157 14.851 1.00 56.41 354 ALA A O 1
ATOM 2668 N N . ARG A 1 355 ? -21.661 -11.201 12.921 1.00 57.09 355 ARG A N 1
ATOM 2669 C CA . ARG A 1 355 ? -22.939 -11.466 12.265 1.00 57.09 355 ARG A CA 1
ATOM 2670 C C . ARG A 1 355 ? -23.048 -12.990 12.237 1.00 57.09 355 ARG A C 1
ATOM 2672 O O . ARG A 1 355 ? -22.080 -13.615 11.800 1.00 57.09 355 ARG A O 1
ATOM 2679 N N . PRO A 1 356 ? -24.146 -13.595 12.733 1.00 52.44 356 PRO A N 1
ATOM 2680 C CA . PRO A 1 356 ? -24.310 -15.041 12.678 1.00 52.44 356 PRO A CA 1
ATOM 2681 C C . PRO A 1 356 ? -24.003 -15.460 11.249 1.00 52.44 356 PRO A C 1
ATOM 2683 O O . PRO A 1 356 ? -24.631 -14.935 10.326 1.00 52.44 356 PRO A O 1
ATOM 2686 N N . SER A 1 357 ? -22.945 -16.266 11.090 1.00 47.88 357 SER A N 1
ATOM 2687 C CA . SER A 1 357 ? -22.254 -16.469 9.818 1.00 47.88 357 SER A CA 1
ATOM 2688 C C . SER A 1 357 ? -23.289 -16.629 8.714 1.00 47.88 357 SER A C 1
ATOM 2690 O O . SER A 1 357 ? -24.051 -17.606 8.714 1.00 47.88 357 SER A O 1
ATOM 2692 N N . ARG A 1 358 ? -23.372 -15.665 7.789 1.00 49.06 358 ARG A N 1
ATOM 2693 C CA . ARG A 1 358 ? -24.130 -15.905 6.563 1.00 49.06 358 ARG A CA 1
ATOM 2694 C C . ARG A 1 358 ? -23.479 -17.136 5.952 1.00 49.06 358 ARG A C 1
ATOM 2696 O O . ARG A 1 358 ? -22.262 -17.150 5.794 1.00 49.06 358 ARG A O 1
ATOM 2703 N N . ARG A 1 359 ? -24.270 -18.195 5.725 1.00 43.19 359 ARG A N 1
ATOM 2704 C CA . ARG A 1 359 ? -23.787 -19.449 5.128 1.00 43.19 359 ARG A CA 1
ATOM 2705 C C . ARG A 1 359 ? -22.793 -19.100 4.016 1.00 43.19 359 ARG A C 1
ATOM 2707 O O . ARG A 1 359 ? -23.133 -18.218 3.222 1.00 43.19 359 ARG A O 1
ATOM 2714 N N . PRO A 1 360 ? -21.614 -19.745 3.965 1.00 43.88 360 PRO A N 1
ATOM 2715 C CA . PRO A 1 360 ? -20.583 -19.407 2.996 1.00 43.88 360 PRO A CA 1
ATOM 2716 C C . PRO A 1 360 ? -21.214 -19.288 1.613 1.00 43.88 360 PRO A C 1
ATOM 2718 O O . PRO A 1 360 ? -21.976 -20.169 1.198 1.00 43.88 360 PRO A O 1
ATOM 2721 N N . TRP A 1 361 ? -20.957 -18.156 0.953 1.00 41.38 361 TRP A N 1
ATOM 2722 C CA . TRP A 1 361 ? -21.440 -17.872 -0.391 1.00 41.38 361 TRP A CA 1
ATOM 2723 C C . TRP A 1 361 ? -20.971 -19.016 -1.291 1.00 41.38 361 TRP A C 1
ATOM 2725 O O . TRP A 1 361 ? -19.793 -19.107 -1.628 1.00 41.38 361 TRP A O 1
ATOM 2735 N N . ARG A 1 362 ? -21.873 -19.946 -1.628 1.00 34.50 362 ARG A N 1
ATOM 2736 C CA . ARG A 1 362 ? -21.580 -20.997 -2.603 1.00 34.50 362 ARG A CA 1
ATOM 2737 C C . ARG A 1 362 ? -21.396 -20.290 -3.936 1.00 34.50 362 ARG A C 1
ATOM 2739 O O . ARG A 1 362 ? -22.360 -19.802 -4.520 1.00 34.50 362 ARG A O 1
ATOM 2746 N N . SER A 1 363 ? -20.152 -20.185 -4.380 1.00 36.19 363 SER A N 1
ATOM 2747 C CA . SER A 1 363 ? -19.818 -19.766 -5.733 1.00 36.19 363 SER A CA 1
ATOM 2748 C C . SER A 1 363 ? -20.607 -20.630 -6.730 1.00 36.19 363 SER A C 1
ATOM 2750 O O . SER A 1 363 ? -20.632 -21.857 -6.590 1.00 36.19 363 SER A O 1
ATOM 2752 N N . PRO A 1 364 ? -21.274 -20.035 -7.734 1.00 38.00 364 PRO A N 1
ATOM 2753 C CA . PRO A 1 364 ? -21.913 -20.785 -8.804 1.00 38.00 364 PRO A CA 1
ATOM 2754 C C . PRO A 1 364 ? -20.826 -21.290 -9.759 1.00 38.00 364 PRO A C 1
ATOM 2756 O O . PRO A 1 364 ? -20.624 -20.760 -10.843 1.00 38.00 364 PRO A O 1
ATOM 2759 N N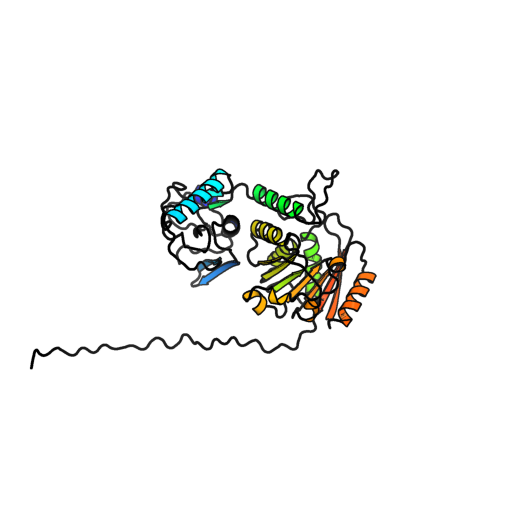 . THR A 1 365 ? -20.078 -22.307 -9.340 1.00 42.34 365 THR A N 1
ATOM 2760 C CA . THR A 1 365 ? -19.136 -23.033 -10.199 1.00 42.34 365 THR A CA 1
ATOM 2761 C C . THR A 1 365 ? -19.412 -24.524 -10.095 1.00 42.34 365 THR A C 1
ATOM 2763 O O . THR A 1 365 ? -18.625 -25.296 -9.557 1.00 42.34 365 THR A O 1
ATOM 2766 N N . GLY A 1 366 ? -20.571 -24.926 -10.617 1.00 39.34 366 GLY A N 1
ATOM 2767 C CA . GLY A 1 366 ? -20.821 -26.290 -11.065 1.00 39.34 366 GLY A CA 1
ATOM 2768 C C . GLY A 1 366 ? -20.389 -26.433 -12.522 1.00 39.34 366 GLY A C 1
ATOM 2769 O O . GLY A 1 366 ? -21.234 -26.512 -13.401 1.00 39.34 366 GLY A O 1
ATOM 2770 N N . CYS A 1 367 ? -19.081 -26.438 -12.777 1.00 37.38 367 CYS A N 1
ATOM 2771 C CA . CYS A 1 367 ? -18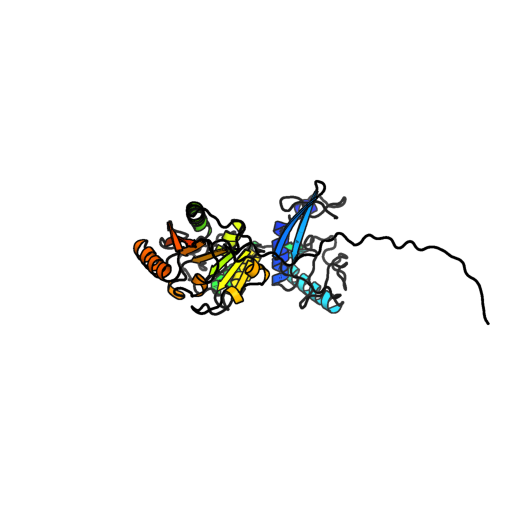.511 -26.985 -14.008 1.00 37.38 367 CYS A CA 1
ATOM 2772 C C . CYS A 1 367 ? -17.386 -27.929 -13.586 1.00 37.38 367 CYS A C 1
ATOM 2774 O O . CYS A 1 367 ? -16.234 -27.530 -13.430 1.00 37.38 367 CYS A O 1
ATOM 2776 N N . SER A 1 368 ? -17.749 -29.183 -13.313 1.00 36.62 368 SER A N 1
ATOM 2777 C CA . SER A 1 368 ? -16.783 -30.254 -13.095 1.00 36.62 368 SER A CA 1
ATOM 2778 C C . SER A 1 368 ? -16.024 -30.502 -14.397 1.00 36.62 368 SER A C 1
ATOM 2780 O O . SER A 1 368 ? -16.620 -30.896 -15.402 1.00 36.62 368 SER A O 1
ATOM 2782 N N . ALA A 1 369 ? -14.708 -30.304 -14.370 1.00 39.38 369 ALA A N 1
ATOM 2783 C CA . ALA A 1 369 ? -13.776 -30.619 -15.452 1.00 39.38 369 ALA A CA 1
ATOM 2784 C C . ALA A 1 369 ? -13.558 -32.141 -15.605 1.00 39.38 369 ALA A C 1
ATOM 2786 O O . ALA A 1 369 ? -12.435 -32.637 -15.585 1.00 39.38 369 ALA A O 1
ATOM 2787 N N . SER A 1 370 ? -14.645 -32.898 -15.738 1.00 40.56 370 SER A N 1
ATOM 2788 C CA . SER A 1 370 ? -14.638 -34.359 -15.835 1.00 40.56 370 SER A CA 1
ATOM 2789 C C . SER A 1 370 ? -15.706 -34.852 -16.815 1.00 40.56 370 SER A C 1
ATOM 2791 O O . SER A 1 370 ? -16.598 -35.604 -16.436 1.00 40.56 370 SER A O 1
ATOM 2793 N N . SER A 1 371 ? -15.666 -34.392 -18.071 1.00 39.16 371 SER A N 1
ATOM 2794 C CA . SER A 1 371 ? -16.440 -35.001 -19.174 1.00 39.16 371 SER A CA 1
ATOM 2795 C C . SER A 1 371 ? -15.970 -34.604 -20.587 1.00 39.16 371 SER A C 1
ATOM 2797 O O . SER A 1 371 ? -16.770 -34.540 -21.510 1.00 39.16 371 SER A O 1
ATOM 2799 N N . CYS A 1 372 ? -14.667 -34.398 -20.809 1.00 34.88 372 CYS A N 1
ATOM 2800 C CA . CYS A 1 372 ? -14.114 -34.259 -22.166 1.00 34.88 372 CYS A CA 1
ATOM 2801 C C . CYS A 1 372 ? -13.054 -35.330 -22.432 1.00 34.88 372 CYS A C 1
ATOM 2803 O O . CYS A 1 372 ? -11.876 -35.029 -22.575 1.00 34.88 372 CYS A O 1
ATOM 2805 N N . CYS A 1 373 ? -13.480 -36.593 -22.456 1.00 42.12 373 CYS A N 1
ATOM 2806 C CA . CYS A 1 373 ? -12.719 -37.697 -23.041 1.00 42.12 373 CYS A CA 1
ATOM 2807 C C . CYS A 1 373 ? -13.690 -38.819 -23.436 1.00 42.12 373 CYS A C 1
ATOM 2809 O O . CYS A 1 373 ? -13.875 -39.793 -22.712 1.00 42.12 373 CYS A O 1
ATOM 2811 N N . SER A 1 374 ? -14.323 -38.677 -24.599 1.00 37.97 374 SER A N 1
ATOM 2812 C CA . SER A 1 374 ? -14.953 -39.788 -25.313 1.00 37.97 374 SER A CA 1
ATOM 2813 C C . SER A 1 374 ? -14.608 -39.694 -26.800 1.00 37.97 374 SER A C 1
ATOM 2815 O O . SER A 1 374 ? -15.216 -38.993 -27.599 1.00 37.97 374 SER A O 1
ATOM 2817 N N . THR A 1 375 ? -13.528 -40.400 -27.120 1.00 40.06 375 THR A N 1
ATOM 2818 C CA . THR A 1 375 ? -13.251 -41.131 -28.362 1.00 40.06 375 THR A CA 1
ATOM 2819 C C . THR A 1 375 ? -14.332 -41.087 -29.453 1.00 40.06 375 THR A C 1
ATOM 2821 O O . THR A 1 375 ? -15.334 -41.798 -29.358 1.00 40.06 375 THR A O 1
ATOM 2824 N N . SER A 1 376 ? -14.054 -40.409 -30.570 1.00 37.06 376 SER A N 1
ATOM 2825 C CA . SER A 1 376 ? -14.611 -40.774 -31.875 1.00 37.06 376 SER A CA 1
ATOM 2826 C C . SER A 1 376 ? -13.633 -41.717 -32.586 1.00 37.06 376 SER A C 1
ATOM 2828 O O . SER A 1 376 ? -12.554 -41.339 -33.039 1.00 37.06 376 SER A O 1
ATOM 2830 N N . ARG A 1 377 ? -14.006 -43.000 -32.649 1.00 36.84 377 ARG A N 1
ATOM 2831 C CA . ARG A 1 377 ? -13.403 -43.978 -33.562 1.00 36.84 377 ARG A CA 1
ATOM 2832 C C . ARG A 1 377 ? -13.825 -43.613 -34.986 1.00 36.84 377 ARG A C 1
ATOM 2834 O O . ARG A 1 377 ? -14.992 -43.768 -35.334 1.00 36.84 377 ARG A O 1
ATOM 2841 N N . ALA A 1 378 ? -12.880 -43.173 -35.808 1.00 33.81 378 ALA A N 1
ATOM 2842 C CA . ALA A 1 378 ? -13.043 -43.162 -37.254 1.00 33.81 378 ALA A CA 1
ATOM 2843 C C . ALA A 1 378 ? -12.917 -44.606 -37.760 1.00 33.81 378 ALA A C 1
ATOM 2845 O O . ALA A 1 378 ? -11.850 -45.213 -37.675 1.00 33.81 378 ALA A O 1
ATOM 2846 N N . SER A 1 379 ? -14.031 -45.169 -38.228 1.00 39.56 379 SER A N 1
ATOM 2847 C CA . SER A 1 379 ? -14.040 -46.422 -38.977 1.00 39.56 379 SER A CA 1
ATOM 2848 C C . SER A 1 379 ? -13.883 -46.113 -40.461 1.00 39.56 379 SER A C 1
ATOM 2850 O O . SER A 1 379 ? -14.552 -45.253 -41.030 1.00 39.56 379 SER A O 1
ATOM 2852 N N . SER A 1 380 ? -12.922 -46.802 -41.054 1.00 41.97 380 SER A N 1
ATOM 2853 C CA . SER A 1 380 ? -12.597 -46.838 -42.466 1.00 41.97 380 SER A CA 1
ATOM 2854 C C . SER A 1 380 ? -13.586 -47.736 -43.214 1.00 41.97 380 SER A C 1
ATOM 2856 O O . SER A 1 380 ? -13.723 -48.915 -42.896 1.00 41.97 380 SER A O 1
ATOM 2858 N N . ALA A 1 381 ? -14.230 -47.207 -44.257 1.00 34.22 381 ALA A N 1
ATOM 2859 C CA . ALA A 1 381 ? -14.876 -48.012 -45.291 1.00 34.22 381 ALA A CA 1
ATOM 2860 C C . ALA A 1 381 ? -14.865 -47.281 -46.648 1.00 34.22 381 ALA A C 1
ATOM 2862 O O . ALA A 1 381 ? -15.637 -46.367 -46.896 1.00 34.22 381 ALA A O 1
ATOM 2863 N N . SER A 1 382 ? -13.897 -47.715 -47.458 1.00 30.92 382 SER A N 1
ATOM 2864 C CA . SER A 1 382 ? -13.776 -47.846 -48.920 1.00 30.92 382 SER A CA 1
ATOM 2865 C C . SER A 1 382 ? -14.584 -46.984 -49.927 1.00 30.92 382 SER A C 1
ATOM 2867 O O . SER A 1 382 ? -15.792 -46.815 -49.781 1.00 30.92 382 SER A O 1
ATOM 2869 N N . PRO A 1 383 ? -13.955 -46.583 -51.059 1.00 43.56 383 PRO A N 1
ATOM 2870 C CA . PRO A 1 383 ? -14.547 -45.770 -52.124 1.00 43.56 383 PRO A CA 1
ATOM 2871 C C . PRO A 1 383 ? -15.027 -46.596 -53.336 1.00 43.56 383 PRO A C 1
ATOM 2873 O O . PRO A 1 383 ? -14.278 -47.429 -53.841 1.00 43.56 383 PRO A O 1
ATOM 2876 N N . ARG A 1 384 ? -16.228 -46.312 -53.867 1.00 29.59 384 ARG A N 1
ATOM 2877 C CA . ARG A 1 384 ? -16.743 -46.630 -55.231 1.00 29.59 384 ARG A CA 1
ATOM 2878 C C . ARG A 1 384 ? -17.965 -45.716 -55.464 1.00 29.59 384 ARG A C 1
ATOM 2880 O O . ARG A 1 384 ? -18.726 -45.557 -54.526 1.00 29.59 384 ARG A O 1
ATOM 2887 N N . ARG A 1 385 ? -18.277 -45.098 -56.605 1.00 28.22 385 ARG A N 1
ATOM 2888 C CA . ARG A 1 385 ? -17.783 -45.055 -57.994 1.00 28.22 385 ARG A CA 1
ATOM 2889 C C . ARG A 1 385 ? -18.350 -43.772 -58.640 1.00 28.22 385 ARG A C 1
ATOM 2891 O O . ARG A 1 385 ? -19.268 -43.164 -58.105 1.00 28.22 385 ARG A O 1
ATOM 2898 N N . CYS A 1 386 ? -17.791 -43.392 -59.785 1.00 27.39 386 CYS A N 1
ATOM 2899 C CA . CYS A 1 386 ? -18.239 -42.283 -60.626 1.00 27.39 386 CYS A CA 1
ATOM 2900 C C . CYS A 1 386 ? -19.609 -42.528 -61.293 1.00 27.39 386 CYS A C 1
ATOM 2902 O O . CYS A 1 386 ? -19.861 -43.644 -61.734 1.00 27.39 386 CYS A O 1
ATOM 2904 N N . CYS A 1 387 ? -20.356 -41.421 -61.408 1.00 38.06 387 CYS A N 1
ATOM 2905 C CA . CYS A 1 387 ? -21.314 -40.972 -62.435 1.00 38.06 387 CYS A CA 1
ATOM 2906 C C . CYS A 1 387 ? -22.446 -41.899 -62.926 1.00 38.06 387 CYS A C 1
ATOM 2908 O O . CYS A 1 387 ? -22.175 -42.910 -63.563 1.00 38.06 387 CYS A O 1
ATOM 2910 N N . ALA A 1 388 ? -23.675 -41.364 -62.808 1.00 27.50 388 ALA A N 1
ATOM 2911 C CA . ALA A 1 388 ? -24.975 -41.907 -63.232 1.00 27.50 388 ALA A CA 1
ATOM 2912 C C . ALA A 1 388 ? -25.487 -43.108 -62.424 1.00 27.50 388 ALA A C 1
ATOM 2914 O O . ALA A 1 388 ? -24.746 -44.102 -62.261 1.00 27.50 388 ALA A O 1
#

Foldseek 3Di:
DPAFDDQPDDFRDDDPDDDPVNVVVFDGPLQLLLVQLVCVVLQQAFAFQDWDWDDDPNTIDIDTDTDDAPFAFADQVLLVVSVVSVVVCVVVQQKFFQDDVGCVDCCSDPDCSVVQWGDHPTRTHRNDSRRMGGGPLLVVLVVLQQVLLVLFPQFDFDPVQPGTEHCEDAPPNPGAHQFYLVQVVVVVQVLQVLVVHHQAQAEEEEEQCRLPVNVVVSVVRHHQAYEYEDAQSNQVSSSSNCSSVSHRRYYYDHHDQAQADPPLVRDDPVNSLRQAQHEYEAAQCCVPHPHHLNVQVGNHQKYKYKHHQPDDPVNVVVSVVVVCVNHVWAFSDKDWDDGRNGDIIIMTMIGHDNPPDPPPPPDPPPDPPPPPDDDDDDDDDDDDDDDD

pLDDT: mean 84.09, std 18.29, range [27.39, 98.81]

Sequence (388 aa):
MRNPGGIDGTGYLHGDGHSALQHRALYGHRHLVLVANLFQRTGLGPRLYDLVELTGGGQAWVGYVVQHAPGATVSAAECQAGLARMKELAAAGVFTVVAPGGFDHQDFSCPACNGNARGCAGPLPVHRLPELHARRYEKHLRQVAEEAAAASHFGDRSILRGGSYLYQAVPGLGLAAKRDPARRIPVLTRLLAEAGGGIEDRVVLDIGCNIGMMIGQYLSLGARWCHGWDRATVAPHTDKVLSALGCTRYSVSGGDISTEKDMAADLPPHVRAQLDGCVVSYLAVRLHLGWLDALGTLPWAYLIYEGHEGEDVAKTRQFLTEFQQRVPCEISGIAEYQDGDSDPRVVAVLGGRARPSRRPWRSPTGCSASSCCSTSRASSASPRRCCA

Secondary structure (DSSP, 8-state):
--S---TTT--S--STT--HHHHHHPPPHHHHHHHHHHHHHTTSSPPEEEEEEEEETTEEEEEEEEPPP--BPPPHHHHHHHHHHHHHHHHTTSEEE-STTGGGSGGG-TTTGGGTB-BBSBS--B---TTEEE-SHHHHHHHHHHHHHHHSTT--EEGGGTEE-EEEPPTTS---EEE-HHHHHHHHHHHHHHTT--STT-EEEEET-TTSHHHHHHHHTT-SEEEEEE-TTTHHHHHHHHHHTT--SEEEEES---TT--TTTTS-HHHHTT-TTEEEEEES-HHHH---THHHHS-EEEEEEEPPTT--HHHHHHHHHHHHTTS-EEEEEEEEE--TTSPPEEEEEEEEP----------S----S-------------------

Radius of gyration: 25.93 Å; chains: 1; bounding box: 55×73×92 Å